Protein 3CNE (pdb70)

Nearest PDB structures (foldseek):
  3cne-assembly2_C  TM=1.004E+00  e=1.922E-35  Bacteroides thetaiotaomicron VPI-5482
  4k2h-assembly1_A  TM=8.472E-01  e=2.259E-12  Salmonella enterica subsp. enterica serovar Typhimurium str. LT2
  4y1e-assembly1_B  TM=8.461E-01  e=2.118E-12  Staphylococcus aureus subsp. aureus Mu50
  4y1r-assembly1_A  TM=8.317E-01  e=1.210E-11  Staphylococcus aureus subsp. aureus Mu50
  4xll-assembly1_B  TM=8.404E-01  e=4.399E-11  Toxoplasma gondii

Sequence (667 aa):
AKKVAVLAVNPVNGCGLFQYLEAFFENGISYKVFAVSDTKEIKTNSGVLIVDDVIANLKGHEDEFDALVFSCGDAVPVFQQYANQPYNVDLEVIKTFGEKGKIGHCAGAFDFTGITKGKKVAVHPLAKPAIQNGIATDEKSEIDGNFFTAQDENTIWTLPKVIEALKKKVAVLAVNPVNGCGLFQYLEAFFENGISYKVFAVSDTKEIKTNSGVLIVDDVIANLKGHEDEFDALVFSCGDAVPVFQQYANQPYNVDLEVIKTFGEKGKIGHCAGAFDFTGITKGKKVAVHPLAKPAIQNGIATDEKSEIDGNFFTAQDENTIWTLPKVIEALKAKKVAVLAVNPVNGCGLFQYLEAFFENGISYKVFAVSDTKEIKTNSGVLIVDDVIANLKGHEDEFDALVFSCGDAVPVFQQYANQPYNVDLEVIKTFGEKGKIGHCAGAFDFTGITKGKKVAVHPLAKPAIQNGIATDEKSEIDGNFFTAQDENTIWTLPKVIEALKAKKVAVLAVNPVNGCGLFQYLEAFFENGISYKVFAVSDTKEIKTNSGVLIVDDVIANLKGHEDEFDALVFSCGDAVPVFQQYANQPYNVDLEVIKTFGEKGKIGHCAGAFDFTGITKGKKVAVHPLAKPAIQNGIATDEKSEIDGNFFTAQDENTIWTLPKVIEALK

CATH classification: 3.40.50.880

B-factor: mean 28.82, std 8.1, range [14.11, 71.42]

Foldseek 3Di:
DAEEEEEAEAQFAVLQVVVVVVLCVVLVFHYFYAYLAPAQWGAHLVGTDRGHYHLVVCVPVLVVHQYYEYGHGPVPVCLVVPPPGVSSVSCCSLLVCLVVQGYYEAQPPSQVSLSQAAAEFAYAPVNVVVRDRHHYDPDQWGDTRNYTYGHHSVSCVCSPVVSVVRD/DEEEEEAEAAFAVLQVVVQVVLCVVLVQHYFYAYLAPAQWHAHLVGTDRGHYHLVVCVVVLVVHQAYEYGHHPVPVCLVVCPPGVSSVSCCSLLVCLVVQGEYEALPPSQVSLSAAQHEFAYAPVNQVVRDRYDYDPDQWDDGRRYTYGHHSVSCVCSPVVSVVSD/DAEEEEEAEAAFAVLQVCVQVVLCVVLVFHYFYAYLDPAQWGAHQVGTDGGHYHLVVCVPVLVVHQYYEYGHHPCVVCCVVVCVPVSNVSCCSLLVCLVVQGEYEAQPLSQVSLSQADHEFEYAPVCQVVRDRHHYDPDQWDDGRRYTYGHHSVSCVCVVVVSVVRD/DAEEEEEAEAAFAVLQVCVVVVLCVVLVHHYFYAYLDPAQWGAHQVGTDGGHYHLVVCPPVLVVHQYYEYGHGPVVVCCVVPCVPVSNVSCCSLLVCLVVQGEYEAAPPSQVSLSQADHEFEYAPVCQVVRDGHHYDPDQWGDGRRYTYGHHSVSCVCVPVVSVVRD

InterPro domains:
  IPR002818 DJ-1/PfpI [PF01965] (3-172)
  IPR029062 Class I glutamine amidotransferase-like [G3DSA:3.40.50.880] (1-175)
  IPR029062 Class I glutamine amidotransferase-like [SSF52317] (1-174)
  IPR050325 Protein/nucleic acid deglycase [PTHR48094] (3-174)

Structure (mmCIF, N/CA/C/O backbone):
data_3CNE
#
_entry.id   3CNE
#
_cell.length_a   73.607
_cell.length_b   68.021
_cell.length_c   75.389
_cell.angle_alpha   90.00
_cell.angle_beta   109.81
_cell.angle_gamma   90.00
#
_symmetry.space_group_name_H-M   'P 1 21 1'
#
loop_
_entity.id
_entity.type
_entity.pdbx_description
1 polymer 'Putative protease I'
2 non-polymer 'ZINC ION'
3 non-polymer 'CALCIUM ION'
4 non-polymer 'FLAVIN MONONUCLEOTIDE'
5 water water
#
loop_
_atom_site.group_PDB
_atom_site.id
_atom_site.type_symbol
_atom_site.label_atom_id
_atom_site.label_alt_id
_atom_site.label_comp_id
_atom_site.label_asym_id
_atom_site.label_entity_id
_atom_site.label_seq_id
_atom_site.pdbx_PDB_ins_code
_atom_site.Cartn_x
_atom_site.Cartn_y
_atom_site.Cartn_z
_atom_site.occupancy
_atom_site.B_iso_or_equiv
_atom_site.auth_seq_id
_atom_site.auth_comp_id
_atom_site.auth_asym_id
_atom_site.auth_atom_id
_atom_site.pdbx_PDB_model_num
ATOM 1 N N . ALA A 1 2 ? 15.219 47.873 -0.055 1.00 40.52 2 ALA A N 1
ATOM 2 C CA . ALA A 1 2 ? 14.187 48.326 0.917 1.00 40.03 2 ALA A CA 1
ATOM 3 C C . ALA A 1 2 ? 14.249 47.428 2.152 1.00 39.53 2 ALA A C 1
ATOM 4 O O . ALA A 1 2 ? 15.108 47.619 3.024 1.00 39.61 2 ALA A O 1
ATOM 6 N N . LYS A 1 3 ? 13.350 46.442 2.199 1.00 38.23 3 LYS A N 1
ATOM 7 C CA . LYS A 1 3 ? 13.216 45.542 3.344 1.00 37.05 3 LYS A CA 1
ATOM 8 C C . LYS A 1 3 ? 14.350 44.515 3.384 1.00 35.54 3 LYS A C 1
ATOM 9 O O . LYS A 1 3 ? 14.867 44.096 2.348 1.00 35.60 3 LYS A O 1
ATOM 15 N N . LYS A 1 4 ? 14.757 44.137 4.586 1.00 33.50 4 LYS A N 1
ATOM 16 C CA . LYS A 1 4 ? 15.827 43.158 4.735 1.00 31.68 4 LYS A CA 1
ATOM 17 C C . LYS A 1 4 ? 15.360 42.000 5.630 1.00 29.43 4 LYS A C 1
ATOM 18 O O . LYS A 1 4 ? 14.711 42.233 6.633 1.00 28.45 4 LYS A O 1
ATOM 24 N N . VAL A 1 5 ? 15.682 40.768 5.232 1.00 27.30 5 VAL A N 1
ATOM 25 C CA . VAL A 1 5 ? 15.230 39.560 5.934 1.00 25.55 5 VAL A CA 1
ATOM 26 C C . VAL A 1 5 ? 16.431 38.872 6.554 1.00 25.08 5 VAL A C 1
ATOM 27 O O . VAL A 1 5 ? 17.433 38.625 5.873 1.00 24.99 5 VAL A O 1
ATOM 31 N N . ALA A 1 6 ? 16.351 38.567 7.842 1.00 24.33 6 ALA A N 1
ATOM 32 C CA . ALA A 1 6 ? 17.327 37.672 8.431 1.00 22.82 6 ALA A CA 1
ATOM 33 C C . ALA A 1 6 ? 16.750 36.273 8.371 1.00 22.93 6 ALA A C 1
ATOM 34 O O . ALA A 1 6 ? 15.689 35.989 8.943 1.00 21.87 6 ALA A O 1
ATOM 36 N N . VAL A 1 7 ? 17.450 35.395 7.649 1.00 22.30 7 VAL A N 1
ATOM 37 C CA . VAL A 1 7 ? 17.076 34.004 7.549 1.00 22.19 7 VAL A CA 1
ATOM 38 C C . VAL A 1 7 ? 17.909 33.156 8.523 1.00 22.60 7 VAL A C 1
ATOM 39 O O . VAL A 1 7 ? 19.141 33.181 8.485 1.00 22.98 7 VAL A O 1
ATOM 43 N N . LEU A 1 8 ? 17.225 32.379 9.365 1.00 21.88 8 LEU A N 1
ATOM 44 C CA . LEU A 1 8 ? 17.914 31.495 10.303 1.00 21.47 8 LEU A CA 1
ATOM 45 C C . LEU A 1 8 ? 17.837 30.069 9.824 1.00 21.86 8 LEU A C 1
ATOM 46 O O . LEU A 1 8 ? 16.731 29.527 9.656 1.00 22.21 8 LEU A O 1
ATOM 51 N N . ALA A 1 9 ? 19.011 29.479 9.592 1.00 20.39 9 ALA A N 1
ATOM 52 C CA . ALA A 1 9 ? 19.128 28.097 9.142 1.00 20.38 9 ALA A CA 1
ATOM 53 C C . ALA A 1 9 ? 19.698 27.222 10.259 1.00 19.38 9 ALA A C 1
ATOM 54 O O . ALA A 1 9 ? 20.806 27.474 10.750 1.00 20.01 9 ALA A O 1
ATOM 56 N N . VAL A 1 10 ? 18.916 26.247 10.723 1.00 17.72 10 VAL A N 1
ATOM 57 C CA . VAL A 1 10 ? 19.398 25.391 11.789 1.00 17.90 10 VAL A CA 1
ATOM 58 C C . VAL A 1 10 ? 20.307 24.317 11.163 1.00 18.40 10 VAL A C 1
ATOM 59 O O . VAL A 1 10 ? 20.474 24.288 9.963 1.00 17.64 10 VAL A O 1
ATOM 63 N N . ASN A 1 11 ? 20.898 23.465 11.977 1.00 18.23 11 ASN A N 1
ATOM 64 C CA . ASN A 1 11 ? 21.846 22.490 11.446 1.00 19.28 11 ASN A CA 1
ATOM 65 C C . ASN A 1 11 ? 21.579 21.118 12.040 1.00 19.53 11 ASN A C 1
ATOM 66 O O . ASN A 1 11 ? 21.920 20.876 13.208 1.00 19.01 11 ASN A O 1
ATOM 71 N N . PRO A 1 12 ? 20.987 20.191 11.257 1.00 19.49 12 PRO A N 1
ATOM 72 C CA . PRO A 1 12 ? 20.646 20.258 9.833 1.00 19.14 12 PRO A CA 1
ATOM 73 C C . PRO A 1 12 ? 19.353 21.031 9.557 1.00 18.61 12 PRO A C 1
ATOM 74 O O . PRO A 1 12 ? 18.479 21.023 10.382 1.00 19.43 12 PRO A O 1
ATOM 78 N N . VAL A 1 13 ? 19.278 21.691 8.398 1.00 17.07 13 VAL A N 1
ATOM 79 C CA . VAL A 1 13 ? 18.110 22.448 7.971 1.00 16.66 13 VAL A CA 1
ATOM 80 C C . VAL A 1 13 ? 17.419 21.619 6.905 1.00 17.76 13 VAL A C 1
ATOM 81 O O . VAL A 1 13 ? 18.058 20.842 6.163 1.00 17.07 13 VAL A O 1
ATOM 85 N N . ASN A 1 14 ? 16.112 21.756 6.833 1.00 16.98 14 ASN A N 1
ATOM 86 C CA . ASN A 1 14 ? 15.404 21.202 5.694 1.00 18.93 14 ASN A CA 1
ATOM 87 C C . ASN A 1 14 ? 15.632 22.141 4.512 1.00 18.30 14 ASN A C 1
ATOM 88 O O . ASN A 1 14 ? 15.139 23.261 4.497 1.00 16.62 14 ASN A O 1
ATOM 93 N N . GLY A 1 15 ? 16.334 21.628 3.508 1.00 18.49 15 GLY A N 1
ATOM 94 C CA . GLY A 1 15 ? 16.763 22.413 2.362 1.00 18.98 15 GLY A CA 1
ATOM 95 C C . GLY A 1 15 ? 15.616 22.740 1.428 1.00 19.58 15 GLY A C 1
ATOM 96 O O . GLY A 1 15 ? 15.680 23.731 0.725 1.00 19.86 15 GLY A O 1
ATOM 97 N N . CYS A 1 16 ? 14.604 21.877 1.382 1.00 20.38 16 CYS A N 1
ATOM 98 C CA . CYS A 1 16 ? 13.450 22.142 0.584 1.00 21.73 16 CYS A CA 1
ATOM 99 C C . CYS A 1 16 ? 12.757 23.411 1.128 1.00 21.46 16 CYS A C 1
ATOM 100 O O . CYS A 1 16 ? 12.487 24.328 0.359 1.00 21.87 16 CYS A O 1
ATOM 103 N N . GLY A 1 17 ? 12.568 23.500 2.444 1.00 20.39 17 GLY A N 1
ATOM 104 C CA . GLY A 1 17 ? 11.985 24.729 3.054 1.00 20.42 17 GLY A CA 1
ATOM 105 C C . GLY A 1 17 ? 12.861 25.961 2.800 1.00 20.92 17 GLY A C 1
ATOM 106 O O . GLY A 1 17 ? 12.382 26.993 2.314 1.00 20.06 17 GLY A O 1
ATOM 107 N N . LEU A 1 18 ? 14.155 25.835 3.108 1.00 20.08 18 LEU A N 1
ATOM 108 C CA . LEU A 1 18 ? 15.080 26.946 3.013 1.00 20.18 18 LEU A CA 1
ATOM 109 C C . LEU A 1 18 ? 15.013 27.597 1.623 1.00 20.39 18 LEU A C 1
ATOM 110 O O . LEU A 1 18 ? 14.760 28.786 1.513 1.00 20.62 18 LEU A O 1
ATOM 115 N N . PHE A 1 19 ? 15.238 26.796 0.583 1.00 20.75 19 PHE A N 1
ATOM 116 C CA . PHE A 1 19 ? 15.330 27.314 -0.763 1.00 20.99 19 PHE A CA 1
ATOM 117 C C . PHE A 1 19 ? 14.025 27.822 -1.376 1.00 21.07 19 PHE A C 1
ATOM 118 O O . PHE A 1 19 ? 14.053 28.689 -2.239 1.00 20.32 19 PHE A O 1
ATOM 126 N N . GLN A 1 20 ? 12.899 27.287 -0.929 1.00 20.75 20 GLN A N 1
ATOM 127 C CA . GLN A 1 20 ? 11.613 27.920 -1.259 1.00 22.37 20 GLN A CA 1
ATOM 128 C C . GLN A 1 20 ? 11.608 29.390 -0.855 1.00 21.87 20 GLN A C 1
ATOM 129 O O . GLN A 1 20 ? 11.216 30.238 -1.640 1.00 22.51 20 GLN A O 1
ATOM 135 N N . TYR A 1 21 ? 12.074 29.698 0.355 1.00 21.36 21 TYR A N 1
ATOM 136 C CA . TYR A 1 21 ? 12.229 31.089 0.758 1.00 21.96 21 TYR A CA 1
ATOM 137 C C . TYR A 1 21 ? 13.268 31.809 -0.113 1.00 21.82 21 TYR A C 1
ATOM 138 O O . TYR A 1 21 ? 12.987 32.884 -0.636 1.00 21.09 21 TYR A O 1
ATOM 147 N N . LEU A 1 22 ? 14.455 31.215 -0.265 1.00 21.77 22 LEU A N 1
ATOM 148 C CA . LEU A 1 22 ? 15.565 31.953 -0.862 1.00 21.82 22 LEU A CA 1
ATOM 149 C C . LEU A 1 22 ? 15.334 32.208 -2.332 1.00 23.28 22 LEU A C 1
ATOM 150 O O . LEU A 1 22 ? 15.670 33.282 -2.825 1.00 24.21 22 LEU A O 1
ATOM 155 N N . GLU A 1 23 ? 14.772 31.227 -3.037 1.00 24.38 23 GLU A N 1
ATOM 156 C CA . GLU A 1 23 ? 14.431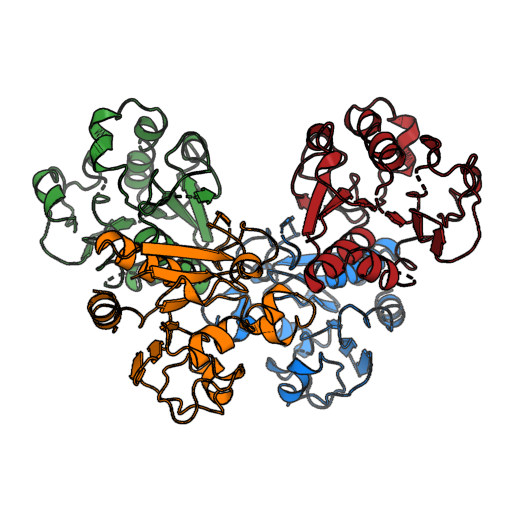 31.430 -4.433 1.00 25.90 23 GLU A CA 1
ATOM 157 C C . GLU A 1 23 ? 13.412 32.539 -4.578 1.00 25.48 23 GLU A C 1
ATOM 158 O O . GLU A 1 23 ? 13.569 33.449 -5.425 1.00 26.07 23 GLU A O 1
ATOM 164 N N . ALA A 1 24 ? 12.363 32.471 -3.773 1.00 24.83 24 ALA A N 1
ATOM 165 C CA . ALA A 1 24 ? 11.325 33.522 -3.832 1.00 25.27 24 ALA A CA 1
ATOM 166 C C . ALA A 1 24 ? 11.904 34.930 -3.581 1.00 25.07 24 ALA A C 1
ATOM 167 O O . ALA A 1 24 ? 11.609 35.854 -4.341 1.00 25.10 24 ALA A O 1
ATOM 169 N N . PHE A 1 25 ? 12.733 35.081 -2.544 1.00 24.55 25 PHE A N 1
ATOM 170 C CA . PHE A 1 25 ? 13.337 36.380 -2.238 1.00 25.18 25 PHE A CA 1
ATOM 171 C C . PHE A 1 25 ? 14.203 36.837 -3.394 1.00 24.72 25 PHE A C 1
ATOM 172 O O . PHE A 1 25 ? 14.075 37.968 -3.839 1.00 25.07 25 PHE A O 1
ATOM 180 N N . PHE A 1 26 ? 15.063 35.941 -3.886 1.00 25.16 26 PHE A N 1
ATOM 181 C CA . PHE A 1 26 ? 16.017 36.274 -4.936 1.00 24.79 26 PHE A CA 1
ATOM 182 C C . PHE A 1 26 ? 15.319 36.694 -6.224 1.00 25.71 26 PHE A C 1
ATOM 183 O O . PHE A 1 26 ? 15.701 37.683 -6.860 1.00 25.52 26 PHE A O 1
ATOM 191 N N . GLU A 1 27 ? 14.288 35.944 -6.596 1.00 26.07 27 GLU A N 1
ATOM 192 C CA . GLU A 1 27 ? 13.550 36.222 -7.822 1.00 28.14 27 GLU A CA 1
ATOM 193 C C . GLU A 1 27 ? 12.672 37.454 -7.687 1.00 26.95 27 GLU A C 1
ATOM 194 O O . GLU A 1 27 ? 12.322 38.060 -8.694 1.00 27.05 27 GLU A O 1
ATOM 200 N N . ASN A 1 28 ? 12.357 37.861 -6.454 1.00 26.00 28 ASN A N 1
ATOM 201 C CA . ASN A 1 28 ? 11.622 39.124 -6.268 1.00 25.68 28 ASN A CA 1
ATOM 202 C C . ASN A 1 28 ? 12.452 40.311 -5.804 1.00 24.74 28 ASN A C 1
ATOM 203 O O . ASN A 1 28 ? 11.904 41.360 -5.462 1.00 24.62 28 ASN A O 1
ATOM 208 N N . GLY A 1 29 ? 13.767 40.134 -5.799 1.00 22.96 29 GLY A N 1
ATOM 209 C CA . GLY A 1 29 ? 14.707 41.186 -5.399 1.00 23.18 29 GLY A CA 1
ATOM 210 C C . GLY A 1 29 ? 14.634 41.631 -3.947 1.00 23.40 29 GLY A C 1
ATOM 211 O O . GLY A 1 29 ? 14.955 42.769 -3.631 1.00 23.83 29 GLY A O 1
ATOM 212 N N . ILE A 1 30 ? 14.231 40.738 -3.048 1.00 23.82 30 ILE A N 1
ATOM 213 C CA . ILE A 1 30 ? 14.134 41.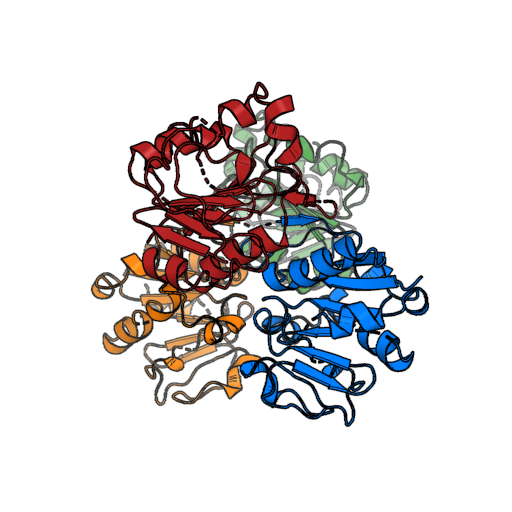069 -1.627 1.00 23.64 30 ILE A CA 1
ATOM 214 C C . ILE A 1 30 ? 15.472 40.716 -0.998 1.00 24.12 30 ILE A C 1
ATOM 215 O O . ILE A 1 30 ? 16.010 39.618 -1.209 1.00 24.02 30 ILE A O 1
ATOM 220 N N . SER A 1 31 ? 16.020 41.650 -0.232 1.00 24.44 31 SER A N 1
ATOM 221 C CA . SER A 1 31 ? 17.318 41.469 0.374 1.00 24.76 31 SER A CA 1
ATOM 222 C C . SER A 1 31 ? 17.260 40.519 1.577 1.00 24.07 31 SER A C 1
ATOM 223 O O . SER A 1 31 ? 16.373 40.639 2.416 1.00 24.44 31 SER A O 1
ATOM 226 N N . TYR A 1 32 ? 18.236 39.623 1.687 1.00 24.04 32 TYR A N 1
ATOM 227 C CA . TYR A 1 32 ? 18.295 38.696 2.811 1.00 23.48 32 TYR A CA 1
ATOM 228 C C . TYR A 1 32 ? 19.719 38.311 3.139 1.00 23.77 32 TYR A C 1
ATOM 229 O O . TYR A 1 32 ? 20.586 38.420 2.299 1.00 24.55 32 TYR A O 1
ATOM 238 N N . LYS A 1 33 ? 19.937 37.843 4.368 1.00 23.70 33 LYS A N 1
ATOM 239 C CA . LYS A 1 33 ? 21.226 37.328 4.824 1.00 23.92 33 LYS A CA 1
ATOM 240 C C . LYS A 1 33 ? 20.921 36.087 5.632 1.00 23.16 33 LYS A C 1
ATOM 241 O O . LYS A 1 33 ? 19.986 36.094 6.421 1.00 22.72 33 LYS A O 1
ATOM 247 N N . VAL A 1 34 ? 21.686 35.017 5.406 1.00 23.17 34 VAL A N 1
ATOM 248 C CA . VAL A 1 34 ? 21.402 33.719 5.998 1.00 23.38 34 VAL A CA 1
ATOM 249 C C . VAL A 1 34 ? 22.398 33.454 7.136 1.00 23.40 34 VAL A C 1
ATOM 250 O O . VAL A 1 34 ? 23.621 33.464 6.911 1.00 23.33 34 VAL A O 1
ATOM 254 N N . PHE A 1 35 ? 21.849 33.179 8.323 1.00 22.64 35 PHE A N 1
ATOM 255 C CA . PHE A 1 35 ? 22.607 32.960 9.561 1.00 22.13 35 PHE A CA 1
ATOM 256 C C . PHE A 1 35 ? 22.466 31.536 10.008 1.00 21.60 35 PHE A C 1
ATOM 257 O O . PHE A 1 35 ? 21.343 31.039 10.196 1.00 21.64 35 PHE A O 1
ATOM 265 N N . ALA A 1 36 ? 23.603 30.871 10.201 1.00 20.74 36 ALA A N 1
ATOM 266 C CA . ALA A 1 36 ? 23.598 29.527 10.759 1.00 21.00 36 ALA A CA 1
ATOM 267 C C . ALA A 1 36 ? 23.280 29.537 12.243 1.00 20.97 36 ALA A C 1
ATOM 268 O O . ALA A 1 36 ? 23.902 30.259 13.006 1.00 21.22 36 ALA A O 1
ATOM 270 N N . VAL A 1 37 ? 22.313 28.723 12.657 1.00 20.99 37 VAL A N 1
ATOM 271 C CA . VAL A 1 37 ? 22.106 28.480 14.068 1.00 20.40 37 VAL A CA 1
ATOM 272 C C . VAL A 1 37 ? 23.077 27.362 14.450 1.00 21.39 37 VAL A C 1
ATOM 273 O O . VAL A 1 37 ? 22.687 26.201 14.656 1.00 20.69 37 VAL A O 1
ATOM 277 N N . SER A 1 38 ? 24.340 27.753 14.557 1.00 20.78 38 SER A N 1
ATOM 278 C CA . SER A 1 38 ? 25.413 26.801 14.699 1.00 23.20 38 SER A CA 1
ATOM 279 C C . SER A 1 38 ? 26.648 27.568 15.154 1.00 23.24 38 SER A C 1
ATOM 280 O O . SER A 1 38 ? 26.605 28.795 15.296 1.00 22.59 38 SER A O 1
ATOM 283 N N . ASP A 1 39 ? 27.739 26.842 15.382 1.00 23.68 39 ASP A N 1
ATOM 284 C CA . ASP A 1 39 ? 28.989 27.459 15.817 1.00 24.45 39 ASP A CA 1
ATOM 285 C C . ASP A 1 39 ? 29.830 27.976 14.646 1.00 24.86 39 ASP A C 1
ATOM 286 O O . ASP A 1 39 ? 30.766 28.772 14.849 1.00 25.57 39 ASP A O 1
ATOM 291 N N . THR A 1 40 ? 29.532 27.495 13.430 1.00 25.10 40 THR A N 1
ATOM 292 C CA . THR A 1 40 ? 30.168 27.967 12.197 1.00 25.19 40 THR A CA 1
ATOM 293 C C . THR A 1 40 ? 29.135 28.144 11.076 1.00 24.85 40 THR A C 1
ATOM 294 O O . THR A 1 40 ? 28.033 27.614 11.142 1.00 24.05 40 THR A O 1
ATOM 298 N N . LYS A 1 41 ? 29.531 28.865 10.034 1.00 24.70 41 LYS A N 1
ATOM 299 C CA . LYS A 1 41 ? 28.688 29.116 8.852 1.00 25.73 41 LYS A CA 1
ATOM 300 C C . LYS A 1 41 ? 28.327 27.860 8.060 1.00 25.77 41 LYS A C 1
ATOM 301 O O . LYS A 1 41 ? 27.464 27.902 7.156 1.00 25.39 41 LYS A O 1
ATOM 307 N N . GLU A 1 42 ? 29.046 26.772 8.326 1.00 26.07 42 GLU A N 1
ATOM 308 C CA . GLU A 1 42 ? 28.904 25.549 7.553 1.00 26.12 42 GLU A CA 1
ATOM 309 C C . GLU A 1 42 ? 27.866 24.652 8.228 1.00 25.45 42 GLU A C 1
ATOM 310 O O . GLU A 1 42 ? 28.021 24.297 9.407 1.00 26.23 42 GLU A O 1
ATOM 316 N N . ILE A 1 43 ? 26.788 24.327 7.513 1.00 23.46 43 ILE A N 1
ATOM 317 C CA . ILE A 1 43 ? 25.685 23.530 8.094 1.00 22.44 43 ILE A CA 1
ATOM 318 C C . ILE A 1 43 ? 25.351 22.381 7.156 1.00 22.09 43 ILE A C 1
ATOM 319 O O . ILE A 1 43 ? 25.829 22.359 6.058 1.00 23.22 43 ILE A O 1
ATOM 324 N N . LYS A 1 44 ? 24.539 21.429 7.596 1.00 22.21 44 LYS A N 1
ATOM 325 C CA . LYS A 1 44 ? 24.105 20.348 6.725 1.00 22.79 44 LYS A CA 1
ATOM 326 C C . LYS A 1 44 ? 22.650 20.514 6.444 1.00 21.49 44 LYS A C 1
ATOM 327 O O . LYS A 1 44 ? 21.974 21.227 7.182 1.00 20.37 44 LYS A O 1
ATOM 333 N N . THR A 1 45 ? 22.161 19.871 5.380 1.00 20.32 45 THR A N 1
ATOM 334 C CA . THR A 1 45 ? 20.727 19.766 5.173 1.00 18.98 45 THR A CA 1
ATOM 335 C C . THR A 1 45 ? 20.321 18.436 5.754 1.00 19.73 45 THR A C 1
ATOM 336 O O . THR A 1 45 ? 21.178 17.561 5.944 1.00 20.70 45 THR A O 1
ATOM 340 N N . ASN A 1 46 ? 19.040 18.244 5.986 1.00 19.45 46 ASN A N 1
ATOM 341 C CA . ASN A 1 46 ? 18.525 16.936 6.448 1.00 20.29 46 ASN A CA 1
ATOM 342 C C . ASN A 1 46 ? 18.999 15.868 5.459 1.00 21.11 46 ASN A C 1
ATOM 343 O O . ASN A 1 46 ? 19.371 14.767 5.849 1.00 22.07 46 ASN A O 1
ATOM 348 N N . SER A 1 47 ? 19.016 16.236 4.178 1.00 21.98 47 SER A N 1
ATOM 349 C CA . SER A 1 47 ? 19.395 15.321 3.069 1.00 22.18 47 SER A CA 1
ATOM 350 C C . SER A 1 47 ? 20.904 15.077 2.916 1.00 21.70 47 SER A C 1
ATOM 351 O O . SER A 1 47 ? 21.342 14.278 2.065 1.00 22.00 47 SER A O 1
ATOM 354 N N . GLY A 1 48 ? 21.689 15.785 3.724 1.00 21.38 48 GLY A N 1
ATOM 355 C CA . GLY A 1 48 ? 23.123 15.511 3.892 1.00 21.88 48 GLY A CA 1
ATOM 356 C C . GLY A 1 48 ? 24.027 16.335 3.001 1.00 22.50 48 GLY A C 1
ATOM 357 O O . GLY A 1 48 ? 25.225 16.025 2.869 1.00 22.58 48 GLY A O 1
ATOM 366 N N . VAL A 1 50 ? 26.041 19.924 2.168 1.00 23.07 50 VAL A N 1
ATOM 367 C CA . VAL A 1 50 ? 26.664 20.959 2.966 1.00 24.54 50 VAL A CA 1
ATOM 368 C C . VAL A 1 50 ? 26.374 22.322 2.355 1.00 25.25 50 VAL A C 1
ATOM 369 O O . VAL A 1 50 ? 26.570 22.521 1.150 1.00 26.30 50 VAL A O 1
ATOM 373 N N . LEU A 1 51 ? 25.878 23.248 3.188 1.00 25.62 51 LEU A N 1
ATOM 374 C CA . LEU A 1 51 ? 25.730 24.645 2.823 1.00 25.42 51 LEU A CA 1
ATOM 375 C C . LEU A 1 51 ? 26.701 25.496 3.629 1.00 24.98 51 LEU A C 1
ATOM 376 O O . LEU A 1 51 ? 26.905 25.271 4.815 1.00 24.47 51 LEU A O 1
ATOM 381 N N . ILE A 1 52 ? 27.307 26.472 2.969 1.00 25.36 52 ILE A N 1
ATOM 382 C CA . ILE A 1 52 ? 28.054 27.515 3.682 1.00 25.61 52 ILE A CA 1
ATOM 383 C C . ILE A 1 52 ? 27.209 28.781 3.560 1.00 24.68 52 ILE A C 1
ATOM 384 O O . ILE A 1 52 ? 27.010 29.311 2.469 1.00 25.86 52 ILE A O 1
ATOM 389 N N . VAL A 1 53 ? 26.676 29.234 4.682 1.00 23.67 53 VAL A N 1
ATOM 390 C CA . VAL A 1 53 ? 25.750 30.373 4.684 1.00 22.82 53 VAL A CA 1
ATOM 391 C C . VAL A 1 53 ? 26.558 31.663 4.949 1.00 23.41 53 VAL A C 1
ATOM 392 O O . VAL A 1 53 ? 27.784 31.625 4.855 1.00 22.52 53 VAL A O 1
ATOM 396 N N . ASP A 1 54 ? 25.885 32.786 5.237 1.00 22.53 54 ASP A N 1
ATOM 397 C CA . ASP A 1 54 ? 26.555 34.082 5.278 1.00 23.69 54 ASP A CA 1
ATOM 398 C C . ASP A 1 54 ? 27.270 34.351 6.598 1.00 23.32 54 ASP A C 1
ATOM 399 O O . ASP A 1 54 ? 28.273 35.068 6.629 1.00 22.79 54 ASP A O 1
ATOM 404 N N . ASP A 1 55 ? 26.731 33.829 7.693 1.00 23.66 55 ASP A N 1
ATOM 405 C CA . ASP A 1 55 ? 27.228 34.206 9.019 1.00 23.71 55 ASP A CA 1
ATOM 406 C C . ASP A 1 55 ? 26.628 33.244 10.038 1.00 24.01 55 ASP A C 1
ATOM 407 O O . ASP A 1 55 ? 25.821 32.365 9.691 1.00 22.94 55 ASP A O 1
ATOM 412 N N . VAL A 1 56 ? 27.026 33.430 11.294 1.00 23.80 56 VAL A N 1
ATOM 413 C CA . VAL A 1 56 ? 26.499 32.651 12.393 1.00 24.11 56 VAL A CA 1
ATOM 414 C C . VAL A 1 56 ? 25.553 33.535 13.206 1.00 23.97 56 VAL A C 1
ATOM 415 O O . VAL A 1 56 ? 25.670 34.749 13.177 1.00 24.26 56 VAL A O 1
ATOM 419 N N . ILE A 1 57 ? 24.632 32.900 13.932 1.00 24.05 57 ILE A N 1
ATOM 420 C CA . ILE A 1 57 ? 23.579 33.597 14.656 1.00 24.09 57 ILE A CA 1
ATOM 421 C C . ILE A 1 57 ? 24.123 34.488 15.778 1.00 25.05 57 ILE A C 1
ATOM 422 O O . ILE A 1 57 ? 23.473 35.478 16.149 1.00 24.45 57 ILE A O 1
ATOM 427 N N . ALA A 1 58 ? 25.286 34.128 16.327 1.00 26.23 58 ALA A N 1
ATOM 428 C CA . ALA A 1 58 ? 25.932 34.962 17.376 1.00 27.36 58 ALA A CA 1
ATOM 429 C C . ALA A 1 58 ? 26.137 36.394 16.880 1.00 28.45 58 ALA A C 1
ATOM 430 O O . ALA A 1 58 ? 25.978 37.352 17.646 1.00 28.93 58 ALA A O 1
ATOM 432 N N . ASN A 1 59 ? 26.460 36.540 15.593 1.00 28.83 59 ASN A N 1
ATOM 433 C CA . ASN A 1 59 ? 26.721 37.865 15.010 1.00 29.51 59 ASN A CA 1
ATOM 434 C C . ASN A 1 59 ? 25.477 38.678 14.643 1.00 29.39 59 ASN A C 1
ATOM 435 O O . ASN A 1 59 ? 25.573 39.841 14.228 1.00 30.66 59 ASN A O 1
ATOM 440 N N . LEU A 1 60 ? 24.309 38.065 14.821 1.00 29.25 60 LEU A N 1
ATOM 441 C CA . LEU A 1 60 ? 23.028 38.731 14.632 1.00 28.55 60 LEU A CA 1
ATOM 442 C C . LEU A 1 60 ? 22.572 39.424 15.930 1.00 29.37 60 LEU A C 1
ATOM 443 O O . LEU A 1 60 ? 21.800 40.384 15.894 1.00 27.68 60 LEU A O 1
ATOM 448 N N . LYS A 1 61 ? 23.036 38.920 17.074 1.00 30.37 61 LYS A N 1
ATOM 449 C CA . LYS A 1 61 ? 22.749 39.560 18.364 1.00 32.05 61 LYS A CA 1
ATOM 450 C C . LYS A 1 61 ? 23.182 41.026 18.381 1.00 32.86 61 LYS A C 1
ATOM 451 O O . LYS A 1 61 ? 24.320 41.355 18.069 1.00 33.19 61 LYS A O 1
ATOM 457 N N . GLY A 1 62 ? 22.253 41.903 18.735 1.00 33.91 62 GLY A N 1
ATOM 458 C CA . GLY A 1 62 ? 22.546 43.318 18.802 1.00 34.92 62 GLY A CA 1
ATOM 459 C C . GLY A 1 62 ? 22.285 44.009 17.486 1.00 35.60 62 GLY A C 1
ATOM 460 O O . GLY A 1 62 ? 22.275 45.236 17.430 1.00 35.78 62 GLY A O 1
ATOM 461 N N . HIS A 1 63 ? 22.071 43.234 16.418 1.00 35.76 63 HIS A N 1
ATOM 462 C CA . HIS A 1 63 ? 21.801 43.822 15.097 1.00 35.74 63 HIS A CA 1
ATOM 463 C C . HIS A 1 63 ? 20.393 43.523 14.569 1.00 35.61 63 HIS A C 1
ATOM 464 O O . HIS A 1 63 ? 20.134 43.667 13.373 1.00 34.69 63 HIS A O 1
ATOM 471 N N . GLU A 1 64 ? 19.487 43.107 15.451 1.00 35.52 64 GLU A N 1
ATOM 472 C CA . GLU A 1 64 ? 18.143 42.724 15.025 1.00 36.52 64 GLU A CA 1
ATOM 473 C C . GLU A 1 64 ? 17.364 43.887 14.378 1.00 36.97 64 GLU A C 1
ATOM 474 O O . GLU A 1 64 ? 16.513 43.671 13.510 1.00 36.11 64 GLU A O 1
ATOM 480 N N . ASP A 1 65 ? 17.651 45.115 14.814 1.00 37.74 65 ASP A N 1
ATOM 481 C CA . ASP A 1 65 ? 16.937 46.294 14.306 1.00 39.02 65 ASP A CA 1
ATOM 482 C C . ASP A 1 65 ? 17.458 46.692 12.914 1.00 38.77 65 ASP A C 1
ATOM 483 O O . ASP A 1 65 ? 16.987 47.644 12.309 1.00 39.63 65 ASP A O 1
ATOM 488 N N . GLU A 1 66 ? 18.412 45.923 12.399 1.00 38.22 66 GLU A N 1
ATOM 489 C CA . GLU A 1 66 ? 18.959 46.116 11.063 1.00 37.59 66 GLU A CA 1
ATOM 490 C C . GLU A 1 66 ? 18.111 45.383 10.026 1.00 35.69 66 GLU A C 1
ATOM 491 O O . GLU A 1 66 ? 18.335 45.504 8.824 1.00 35.93 66 GLU A O 1
ATOM 497 N N . PHE A 1 67 ? 17.149 44.602 10.501 1.00 33.64 67 PHE A N 1
ATOM 498 C CA . PHE A 1 67 ? 16.346 43.762 9.627 1.00 30.94 67 PHE A CA 1
ATOM 499 C C . PHE A 1 67 ? 14.871 44.077 9.833 1.00 29.94 67 PHE A C 1
ATOM 500 O O . PHE A 1 67 ? 14.498 44.660 10.849 1.00 29.59 67 PHE A O 1
ATOM 508 N N . ASP A 1 68 ? 14.046 43.733 8.847 1.00 28.50 68 ASP A N 1
ATOM 509 C CA . ASP A 1 68 ? 12.605 43.993 8.915 1.00 27.18 68 ASP A CA 1
ATOM 510 C C . ASP A 1 68 ? 11.809 42.721 9.235 1.00 25.64 68 ASP A C 1
ATOM 511 O O . ASP A 1 68 ? 10.642 42.772 9.604 1.00 23.31 68 ASP A O 1
ATOM 516 N N . ALA A 1 69 ? 12.464 41.574 9.037 1.00 24.41 69 ALA A N 1
ATOM 517 C CA . ALA A 1 69 ? 11.797 40.279 9.041 1.00 23.66 69 ALA A CA 1
ATOM 518 C C . ALA A 1 69 ? 12.782 39.217 9.480 1.00 23.09 69 ALA A C 1
ATOM 519 O O . ALA A 1 69 ? 13.976 39.347 9.244 1.00 22.39 69 ALA A O 1
ATOM 521 N N . LEU A 1 70 ? 12.250 38.185 10.131 1.00 23.19 70 LEU A N 1
ATOM 522 C CA . LEU A 1 70 ? 12.989 36.980 10.457 1.00 23.21 70 LEU A CA 1
ATOM 523 C C . LEU A 1 70 ? 12.276 35.803 9.810 1.00 22.92 70 LEU A C 1
ATOM 524 O O . LEU A 1 70 ? 11.046 35.681 9.912 1.00 21.95 70 LEU A O 1
ATOM 529 N N . VAL A 1 71 ? 13.050 34.952 9.132 1.00 22.24 71 VAL A N 1
ATOM 530 C CA . VAL A 1 71 ? 12.575 33.640 8.685 1.00 22.20 71 VAL A CA 1
ATOM 531 C C . VAL A 1 71 ? 13.222 32.552 9.550 1.00 22.10 71 VAL A C 1
ATOM 532 O O . VAL A 1 71 ? 14.439 32.539 9.728 1.00 22.75 71 VAL A O 1
ATOM 536 N N . PHE A 1 72 ? 12.405 31.671 10.120 1.00 22.00 72 PHE A N 1
ATOM 537 C CA . PHE A 1 72 ? 12.949 30.506 10.814 1.00 22.35 72 PHE A CA 1
ATOM 538 C C . PHE A 1 72 ? 12.775 29.291 9.916 1.00 22.27 72 PHE A C 1
ATOM 539 O O . PHE A 1 72 ? 11.651 28.818 9.683 1.00 21.30 72 PHE A O 1
ATOM 547 N N . SER A 1 73 ? 13.895 28.795 9.418 1.00 22.06 73 SER A N 1
ATOM 548 C CA . SER A 1 73 ? 13.871 27.694 8.467 1.00 23.20 73 SER A CA 1
ATOM 549 C C . SER A 1 73 ? 14.218 26.401 9.220 1.00 23.56 73 SER A C 1
ATOM 550 O O . SER A 1 73 ? 15.351 26.184 9.655 1.00 22.97 73 SER A O 1
ATOM 553 N N . CYS A 1 74 ? 13.204 25.562 9.381 1.00 23.68 74 CYS A N 1
ATOM 554 C CA . CYS A 1 74 ? 13.261 24.451 10.277 1.00 23.19 74 CYS A CA 1
ATOM 555 C C . CYS A 1 74 ? 14.063 23.266 9.668 1.00 22.35 74 CYS A C 1
ATOM 556 O O . CYS A 1 74 ? 14.352 23.231 8.479 1.00 22.15 74 CYS A O 1
ATOM 559 N N . GLY A 1 75 ? 14.372 22.298 10.503 1.00 21.40 75 GLY A N 1
ATOM 560 C CA . GLY A 1 75 ? 15.136 21.129 10.085 1.00 20.36 75 GLY A CA 1
ATOM 561 C C . GLY A 1 75 ? 15.171 20.130 11.222 1.00 20.15 75 GLY A C 1
ATOM 562 O O . GLY A 1 75 ? 14.557 20.345 12.261 1.00 19.59 75 GLY A O 1
ATOM 563 N N . ASP A 1 76 ? 15.933 19.047 11.035 1.00 20.51 76 ASP A N 1
ATOM 564 C CA . ASP A 1 76 ? 15.942 17.975 11.984 1.00 20.36 76 ASP A CA 1
ATOM 565 C C . ASP A 1 76 ? 16.713 18.328 13.243 1.00 19.93 76 ASP A C 1
ATOM 566 O O . ASP A 1 76 ? 16.687 17.576 14.206 1.00 20.24 76 ASP A O 1
ATOM 571 N N . ALA A 1 77 ? 17.384 19.477 13.242 1.00 21.07 77 ALA A N 1
ATOM 572 C CA . ALA A 1 77 ? 17.922 20.055 14.482 1.00 22.02 77 ALA A CA 1
ATOM 573 C C . ALA A 1 77 ? 16.860 20.429 15.495 1.00 22.76 77 ALA A C 1
ATOM 574 O O . ALA A 1 77 ? 17.105 20.382 16.718 1.00 24.37 77 ALA A O 1
ATOM 576 N N . VAL A 1 78 ? 15.689 20.837 15.032 1.00 21.96 78 VAL A N 1
ATOM 577 C CA . VAL A 1 78 ? 14.713 21.417 15.976 1.00 22.20 78 VAL A CA 1
ATOM 578 C C . VAL A 1 78 ? 14.182 20.409 17.020 1.00 22.94 78 VAL A C 1
ATOM 579 O O . VAL A 1 78 ? 14.085 20.741 18.198 1.00 24.49 78 VAL A O 1
ATOM 583 N N . PRO A 1 79 ? 13.823 19.191 16.601 1.00 23.61 79 PRO A N 1
ATOM 584 C CA . PRO A 1 79 ? 13.412 18.211 17.631 1.00 24.47 79 PRO A CA 1
ATOM 585 C C . PRO A 1 79 ? 14.503 17.786 18.646 1.00 25.05 79 PRO A C 1
ATOM 586 O O . PRO A 1 79 ? 14.192 17.097 19.627 1.00 26.39 79 PRO A O 1
ATOM 590 N N . VAL A 1 80 ? 15.755 18.211 18.457 1.00 25.56 80 VAL A N 1
ATOM 591 C CA . VAL A 1 80 ? 16.761 18.019 19.523 1.00 26.34 80 VAL A CA 1
ATOM 592 C C . VAL A 1 80 ? 17.120 19.309 20.237 1.00 27.12 80 VAL A C 1
ATOM 593 O O . VAL A 1 80 ? 17.934 19.300 21.150 1.00 27.18 80 VAL A O 1
ATOM 597 N N . PHE A 1 81 ? 16.504 20.415 19.814 1.00 27.72 81 PHE A N 1
ATOM 598 C CA . PHE A 1 81 ? 16.774 21.725 20.384 1.00 28.89 81 PHE A CA 1
ATOM 599 C C . PHE A 1 81 ? 16.716 21.689 21.917 1.00 30.14 81 PHE A C 1
ATOM 600 O O . PHE A 1 81 ? 17.587 22.255 22.585 1.00 29.87 81 PHE A O 1
ATOM 608 N N . GLN A 1 82 ? 15.700 20.998 22.450 1.00 31.60 82 GLN A N 1
ATOM 609 C CA . GLN A 1 82 ? 15.425 20.969 23.896 1.00 34.23 82 GLN A CA 1
ATOM 610 C C . GLN A 1 82 ? 16.495 20.258 24.704 1.00 33.55 82 GLN A C 1
ATOM 611 O O . GLN A 1 82 ? 16.816 20.715 25.803 1.00 33.98 82 GLN A O 1
ATOM 617 N N . GLN A 1 83 ? 17.049 19.165 24.154 1.00 32.89 83 GLN A N 1
ATOM 618 C CA . GLN A 1 83 ? 18.193 18.445 24.736 1.00 32.91 83 GLN A CA 1
ATOM 619 C C . GLN A 1 83 ? 19.460 19.273 24.837 1.00 32.16 83 GLN A C 1
ATOM 620 O O . GLN A 1 83 ? 20.351 18.948 25.634 1.00 31.89 83 GLN A O 1
ATOM 626 N N . TYR A 1 84 ? 19.589 20.267 23.967 1.00 31.20 84 TYR A N 1
ATOM 627 C CA . TYR A 1 84 ? 20.875 20.934 23.780 1.00 30.30 84 TYR A CA 1
ATOM 628 C C . TYR A 1 84 ? 20.959 22.344 24.316 1.00 30.61 84 TYR A C 1
ATOM 629 O O . TYR A 1 84 ? 21.215 23.288 23.571 1.00 29.68 84 TYR A O 1
ATOM 638 N N . ALA A 1 85 ? 20.790 22.476 25.633 1.00 31.53 85 ALA A N 1
ATOM 639 C CA . ALA A 1 85 ? 20.743 23.794 26.287 1.00 31.26 85 ALA A CA 1
ATOM 640 C C . ALA A 1 85 ? 22.137 24.391 26.404 1.00 31.29 85 ALA A C 1
ATOM 641 O O . ALA A 1 85 ? 22.293 25.595 26.599 1.00 30.59 85 ALA A O 1
ATOM 643 N N . ASN A 1 86 ? 23.159 23.542 26.272 1.00 31.12 86 ASN A N 1
ATOM 644 C CA . ASN A 1 86 ? 24.531 24.002 26.409 1.00 30.54 86 ASN A CA 1
ATOM 645 C C . ASN A 1 86 ? 25.203 24.370 25.090 1.00 29.45 86 ASN A C 1
ATOM 646 O O . ASN A 1 86 ? 26.406 24.643 25.043 1.00 29.06 86 ASN A O 1
ATOM 651 N N . GLN A 1 87 ? 24.411 24.416 24.019 1.00 28.16 87 GLN A N 1
ATOM 652 C CA . GLN A 1 87 ? 24.899 24.979 22.781 1.00 26.90 87 GLN A CA 1
ATOM 653 C C . GLN A 1 87 ? 24.563 26.463 22.775 1.00 26.02 87 GLN A C 1
ATOM 654 O O . GLN A 1 87 ? 23.392 26.832 22.765 1.00 25.45 87 GLN A O 1
ATOM 660 N N . PRO A 1 88 ? 25.591 27.332 22.805 1.00 26.18 88 PRO A N 1
ATOM 661 C CA . PRO A 1 88 ? 25.324 28.781 22.908 1.00 25.12 88 PRO A CA 1
ATOM 662 C C . PRO A 1 88 ? 24.443 29.319 21.793 1.00 23.90 88 PRO A C 1
ATOM 663 O O . PRO A 1 88 ? 23.677 30.269 22.009 1.00 22.84 88 PRO A O 1
ATOM 667 N N . TYR A 1 89 ? 24.495 28.697 20.626 1.00 22.10 89 TYR A N 1
ATOM 668 C CA . TYR A 1 89 ? 23.702 29.210 19.518 1.00 21.80 89 TYR A CA 1
ATOM 669 C C . TYR A 1 89 ? 22.219 28.974 19.694 1.00 21.77 89 TYR A C 1
ATOM 670 O O . TYR A 1 89 ? 21.409 29.690 19.084 1.00 21.76 89 TYR A O 1
ATOM 679 N N . ASN A 1 90 ? 21.863 27.983 20.511 1.00 21.05 90 ASN A N 1
ATOM 680 C CA . ASN A 1 90 ? 20.460 27.732 20.819 1.00 21.90 90 ASN A CA 1
ATOM 681 C C . ASN A 1 90 ? 19.918 28.736 21.815 1.00 22.93 90 ASN A C 1
ATOM 682 O O . ASN A 1 90 ? 18.747 29.084 21.776 1.00 23.36 90 ASN A O 1
ATOM 687 N N . VAL A 1 91 ? 20.798 29.199 22.697 1.00 23.83 91 VAL A N 1
ATOM 688 C CA . VAL A 1 91 ? 20.453 30.279 23.628 1.00 23.93 91 VAL A CA 1
ATOM 689 C C . VAL A 1 91 ? 20.327 31.576 22.828 1.00 24.75 91 VAL A C 1
ATOM 690 O O . VAL A 1 91 ? 19.355 32.330 22.989 1.00 24.30 91 VAL A O 1
ATOM 694 N N . ASP A 1 92 ? 21.294 31.824 21.947 1.00 25.54 92 ASP A N 1
ATOM 695 C CA . ASP A 1 92 ? 21.205 32.959 21.030 1.00 26.61 92 ASP A CA 1
ATOM 696 C C . ASP A 1 92 ? 19.930 32.941 20.196 1.00 26.44 92 ASP A C 1
ATOM 697 O O . ASP A 1 92 ? 19.306 33.968 20.029 1.00 27.59 92 ASP A O 1
ATOM 702 N N . LEU A 1 93 ? 19.545 31.780 19.674 1.00 27.17 93 LEU A N 1
ATOM 703 C CA . LEU A 1 93 ? 18.283 31.651 18.929 1.00 26.95 93 LEU A CA 1
ATOM 704 C C . LEU A 1 93 ? 17.065 32.255 19.662 1.00 26.86 93 LEU A C 1
ATOM 705 O O . LEU A 1 93 ? 16.299 33.011 19.080 1.00 24.60 93 LEU A O 1
ATOM 718 N N . GLU A 1 95 ? 17.078 34.331 22.220 1.00 28.81 95 GLU A N 1
ATOM 719 C CA . GLU A 1 95 ? 17.327 35.750 22.375 1.00 29.71 95 GLU A CA 1
ATOM 720 C C . GLU A 1 95 ? 16.919 36.521 21.114 1.00 28.39 95 GLU A C 1
ATOM 721 O O . GLU A 1 95 ? 16.172 37.507 21.172 1.00 27.03 95 GLU A O 1
ATOM 727 N N . VAL A 1 96 ? 17.415 36.055 19.981 1.00 26.64 96 VAL A N 1
ATOM 728 C CA . VAL A 1 96 ? 17.179 36.721 18.700 1.00 25.82 96 VAL A CA 1
ATOM 729 C C . VAL A 1 96 ? 15.712 36.700 18.305 1.00 24.81 96 VAL A C 1
ATOM 730 O O . VAL A 1 96 ? 15.197 37.677 17.777 1.00 25.80 96 VAL A O 1
ATOM 734 N N . ILE A 1 97 ? 15.031 35.594 18.569 1.00 24.68 97 ILE A N 1
ATOM 735 C CA . ILE A 1 97 ? 13.607 35.492 18.200 1.00 24.80 97 ILE A CA 1
ATOM 736 C C . ILE A 1 97 ? 12.773 36.421 19.086 1.00 25.32 97 ILE A C 1
ATOM 737 O O . ILE A 1 97 ? 11.853 37.104 18.605 1.00 25.00 97 ILE A O 1
ATOM 742 N N . LYS A 1 98 ? 13.096 36.428 20.378 1.00 25.95 98 LYS A N 1
ATOM 743 C CA . LYS A 1 98 ? 12.412 37.329 21.324 1.00 27.03 98 LYS A CA 1
ATOM 744 C C . LYS A 1 98 ? 12.577 38.777 20.894 1.00 26.33 98 LYS A C 1
ATOM 745 O O . LYS A 1 98 ? 11.603 39.512 20.836 1.00 27.46 98 LYS A O 1
ATOM 751 N N . THR A 1 99 ? 13.806 39.180 20.594 1.00 26.18 99 THR A N 1
ATOM 752 C CA . THR A 1 99 ? 14.096 40.551 20.222 1.00 26.76 99 THR A CA 1
ATOM 753 C C . THR A 1 99 ? 13.364 40.981 18.946 1.00 27.02 99 THR A C 1
ATOM 754 O O . THR A 1 99 ? 12.717 42.014 18.935 1.00 25.87 99 THR A O 1
ATOM 758 N N . PHE A 1 100 ? 13.447 40.177 17.884 1.00 27.29 100 PHE A N 1
ATOM 759 C CA . PHE A 1 100 ? 12.676 40.454 16.673 1.00 27.30 100 PHE A CA 1
ATOM 760 C C . PHE A 1 100 ? 11.174 40.637 16.950 1.00 28.24 100 PHE A C 1
ATOM 761 O O . PHE A 1 100 ? 10.562 41.557 16.431 1.00 28.10 100 PHE A O 1
ATOM 769 N N . GLY A 1 101 ? 10.591 39.744 17.755 1.00 29.02 101 GLY A N 1
ATOM 770 C CA . GLY A 1 101 ? 9.162 39.755 18.041 1.00 29.69 101 GLY A CA 1
ATOM 771 C C . GLY A 1 101 ? 8.782 40.974 18.874 1.00 30.63 101 GLY A C 1
ATOM 772 O O . GLY A 1 101 ? 7.826 41.683 18.543 1.00 30.21 101 GLY A O 1
ATOM 773 N N . GLU A 1 102 ? 9.561 41.221 19.930 1.00 31.20 102 GLU A N 1
ATOM 774 C CA . GLU A 1 102 ? 9.448 42.442 20.755 1.00 32.52 102 GLU A CA 1
ATOM 775 C C . GLU A 1 102 ? 9.541 43.737 19.933 1.00 32.10 102 GLU A C 1
ATOM 776 O O . GLU A 1 102 ? 8.896 44.744 20.270 1.00 31.41 102 GLU A O 1
ATOM 782 N N . LYS A 1 103 ? 10.342 43.722 18.863 1.00 31.14 103 LYS A N 1
ATOM 783 C CA . LYS A 1 103 ? 10.508 44.926 18.056 1.00 31.07 103 LYS A CA 1
ATOM 784 C C . LYS A 1 103 ? 9.515 45.019 16.911 1.00 29.96 103 LYS A C 1
ATOM 785 O O . LYS A 1 103 ? 9.654 45.870 16.032 1.00 29.32 103 LYS A O 1
ATOM 791 N N . GLY A 1 104 ? 8.524 44.132 16.914 1.00 29.38 104 GLY A N 1
ATOM 792 C CA . GLY A 1 104 ? 7.432 44.190 15.938 1.00 28.66 104 GLY A CA 1
ATOM 793 C C . GLY A 1 104 ? 7.814 43.804 14.518 1.00 28.22 104 GLY A C 1
ATOM 794 O O . GLY A 1 104 ? 7.152 44.215 13.556 1.00 27.97 104 GLY A O 1
ATOM 795 N N . LYS A 1 105 ? 8.859 42.986 14.375 1.00 28.09 105 LYS A N 1
ATOM 796 C CA . LYS A 1 105 ? 9.314 42.565 13.045 1.00 27.11 105 LYS A CA 1
ATOM 797 C C . LYS A 1 105 ? 8.430 41.464 12.497 1.00 26.83 105 LYS A C 1
ATOM 798 O O . LYS A 1 105 ? 7.741 40.788 13.248 1.00 25.92 105 LYS A O 1
ATOM 820 N N . ILE A 1 108 ? 8.376 34.855 10.266 1.00 22.83 108 ILE A N 1
ATOM 821 C CA . ILE A 1 108 ? 8.047 33.914 9.203 1.00 23.42 108 ILE A CA 1
ATOM 822 C C . ILE A 1 108 ? 8.700 32.551 9.515 1.00 23.53 108 ILE A C 1
ATOM 823 O O . ILE A 1 108 ? 9.877 32.473 9.871 1.00 21.84 108 ILE A O 1
ATOM 828 N N . GLY A 1 109 ? 7.930 31.476 9.400 1.00 24.41 109 GLY A N 1
ATOM 829 C CA . GLY A 1 109 ? 8.499 30.169 9.638 1.00 25.12 109 GLY A CA 1
ATOM 830 C C . GLY A 1 109 ? 7.507 29.082 9.314 1.00 25.89 109 GLY A C 1
ATOM 831 O O . GLY A 1 109 ? 6.330 29.359 9.044 1.00 24.93 109 GLY A O 1
ATOM 832 N N . HIS A 1 110 ? 8.013 27.856 9.300 1.00 25.58 110 HIS A N 1
ATOM 833 C CA . HIS A 1 110 ? 7.221 26.698 8.964 1.00 26.55 110 HIS A CA 1
ATOM 834 C C . HIS A 1 110 ? 7.634 25.519 9.839 1.00 27.89 110 HIS A C 1
ATOM 835 O O . HIS A 1 110 ? 8.641 25.592 10.560 1.00 27.25 110 HIS A O 1
ATOM 842 N N . CYS A 1 111 ? 6.849 24.443 9.742 1.00 30.01 111 CYS A N 1
ATOM 843 C CA . CYS A 1 111 ? 7.077 23.190 10.461 1.00 30.47 111 CYS A CA 1
ATOM 844 C C . CYS A 1 111 ? 7.090 23.450 11.980 1.00 30.16 111 CYS A C 1
ATOM 845 O O . CYS A 1 111 ? 6.049 23.807 12.523 1.00 30.54 111 CYS A O 1
ATOM 848 N N . ALA A 1 112 ? 8.220 23.316 12.673 1.00 29.76 112 ALA A N 1
ATOM 849 C CA . ALA A 1 112 ? 8.226 23.639 14.123 1.00 29.02 112 ALA A CA 1
ATOM 850 C C . ALA A 1 112 ? 8.617 25.088 14.435 1.00 28.60 112 ALA A C 1
ATOM 851 O O . ALA A 1 112 ? 8.801 25.443 15.601 1.00 28.20 112 ALA A O 1
ATOM 853 N N . GLY A 1 113 ? 8.725 25.926 13.391 1.00 28.59 113 GLY A N 1
ATOM 854 C CA . GLY A 1 113 ? 9.016 27.347 13.538 1.00 27.87 113 GLY A CA 1
ATOM 855 C C . GLY A 1 113 ? 8.102 28.067 14.521 1.00 28.07 113 GLY A C 1
ATOM 856 O O . GLY A 1 113 ? 8.571 28.861 15.353 1.00 27.10 113 GLY A O 1
ATOM 857 N N . ALA A 1 114 ? 6.796 27.797 14.434 1.00 28.04 114 ALA A N 1
ATOM 858 C CA . ALA A 1 114 ? 5.824 28.444 15.326 1.00 28.69 114 ALA A CA 1
ATOM 859 C C . ALA A 1 114 ? 6.097 28.066 16.790 1.00 29.73 114 ALA A C 1
ATOM 860 O O . ALA A 1 114 ? 5.824 28.856 17.715 1.00 29.14 114 ALA A O 1
ATOM 878 N N . PHE A 1 117 ? 8.999 30.125 18.035 1.00 27.91 117 PHE A N 1
ATOM 879 C CA . PHE A 1 117 ? 8.404 31.414 18.353 1.00 27.64 117 PHE A CA 1
ATOM 880 C C . PHE A 1 117 ? 7.675 31.355 19.700 1.00 27.53 117 PHE A C 1
ATOM 881 O O . PHE A 1 117 ? 7.906 32.210 20.556 1.00 28.10 117 PHE A O 1
ATOM 889 N N . ASP A 1 118 ? 6.829 30.335 19.888 1.00 27.70 118 ASP A N 1
ATOM 890 C CA . ASP A 1 118 ? 6.028 30.188 21.094 1.00 28.43 118 ASP A CA 1
ATOM 891 C C . ASP A 1 118 ? 6.879 30.182 22.352 1.00 28.66 118 ASP A C 1
ATOM 892 O O . ASP A 1 118 ? 6.526 30.835 23.339 1.00 27.50 118 ASP A O 1
ATOM 897 N N . PHE A 1 119 ? 8.000 29.459 22.300 1.00 28.53 119 PHE A N 1
ATOM 898 C CA . PHE A 1 119 ? 8.912 29.322 23.437 1.00 28.87 119 PHE A CA 1
ATOM 899 C C . PHE A 1 119 ? 9.309 30.673 24.005 1.00 28.59 119 PHE A C 1
ATOM 900 O O . PHE A 1 119 ? 9.563 30.802 25.207 1.00 29.05 119 PHE A O 1
ATOM 908 N N . THR A 1 120 ? 9.388 31.677 23.136 1.00 28.01 120 THR A N 1
ATOM 909 C CA . THR A 1 120 ? 9.790 33.012 23.558 1.00 27.32 120 THR A CA 1
ATOM 910 C C . THR A 1 120 ? 8.584 33.821 24.048 1.00 27.38 120 THR A C 1
ATOM 911 O O . THR A 1 120 ? 8.754 34.911 24.571 1.00 27.49 120 THR A O 1
ATOM 915 N N . GLY A 1 121 ? 7.379 33.286 23.886 1.00 27.04 121 GLY A N 1
ATOM 916 C CA . GLY A 1 121 ? 6.168 33.999 24.290 1.00 27.68 121 GLY A CA 1
ATOM 917 C C . GLY A 1 121 ? 5.605 35.020 23.302 1.00 28.50 121 GLY A C 1
ATOM 918 O O . GLY A 1 121 ? 4.469 35.473 23.460 1.00 27.75 121 GLY A O 1
ATOM 919 N N . ILE A 1 122 ? 6.375 35.371 22.268 1.00 28.81 122 ILE A N 1
ATOM 920 C CA . ILE A 1 122 ? 5.960 36.448 21.366 1.00 29.27 122 ILE A CA 1
ATOM 921 C C . ILE A 1 122 ? 4.651 36.144 20.638 1.00 29.70 122 ILE A C 1
ATOM 922 O O . ILE A 1 122 ? 4.026 37.041 20.062 1.00 29.55 122 ILE A O 1
ATOM 927 N N . THR A 1 123 ? 4.256 34.875 20.643 1.00 29.94 123 THR A N 1
ATOM 928 C CA . THR A 1 123 ? 3.068 34.456 19.924 1.00 30.49 123 THR A CA 1
ATOM 929 C C . THR A 1 123 ? 1.765 34.653 20.698 1.00 30.43 123 THR A C 1
ATOM 930 O O . THR A 1 123 ? 0.731 34.260 20.196 1.00 30.39 123 THR A O 1
ATOM 934 N N . LYS A 1 124 ? 1.814 35.236 21.902 1.00 30.87 124 LYS A N 1
ATOM 935 C CA . LYS A 1 124 ? 0.622 35.395 22.760 1.00 31.65 124 LYS A CA 1
ATOM 936 C C . LYS A 1 124 ? -0.599 35.768 21.918 1.00 30.62 124 LYS A C 1
ATOM 937 O O . LYS A 1 124 ? -0.565 36.776 21.233 1.00 30.42 124 LYS A O 1
ATOM 943 N N . GLY A 1 125 ? -1.637 34.934 21.960 1.00 29.82 125 GLY A N 1
ATOM 944 C CA . GLY A 1 125 ? -2.932 35.224 21.322 1.00 30.15 125 GLY A CA 1
ATOM 945 C C . GLY A 1 125 ? -3.001 35.221 19.800 1.00 30.05 125 GLY A C 1
ATOM 946 O O . GLY A 1 125 ? -4.023 35.608 19.226 1.00 29.46 125 GLY A O 1
ATOM 947 N N . LYS A 1 126 ? -1.935 34.776 19.134 1.00 29.68 126 LYS A N 1
ATOM 948 C CA . LYS A 1 126 ? -1.923 34.761 17.669 1.00 29.70 126 LYS A CA 1
ATOM 949 C C . LYS A 1 126 ? -2.125 33.360 17.163 1.00 29.26 126 LYS A C 1
ATOM 950 O O . LYS A 1 126 ? -1.625 32.394 17.759 1.00 29.05 126 LYS A O 1
ATOM 956 N N . LYS A 1 127 ? -2.852 33.253 16.053 1.00 28.70 127 LYS A N 1
ATOM 957 C CA . LYS A 1 127 ? -3.014 31.986 15.368 1.00 28.37 127 LYS A CA 1
ATOM 958 C C . LYS A 1 127 ? -1.733 31.625 14.641 1.00 27.82 127 LYS A C 1
ATOM 959 O O . LYS A 1 127 ? -1.120 32.475 13.982 1.00 27.73 127 LYS A O 1
ATOM 965 N N . VAL A 1 128 ? -1.324 30.376 14.788 1.00 27.41 128 VAL A N 1
ATOM 966 C CA . VAL A 1 128 ? -0.142 29.863 14.098 1.00 27.36 128 VAL A CA 1
ATOM 967 C C . VAL A 1 128 ? -0.429 28.517 13.487 1.00 27.83 128 VAL A C 1
ATOM 968 O O . VAL A 1 128 ? -1.223 27.732 14.023 1.00 28.49 128 VAL A O 1
ATOM 972 N N . ALA A 1 129 ? 0.227 28.256 12.364 1.00 27.92 129 ALA A N 1
ATOM 973 C CA . ALA A 1 129 ? 0.244 26.939 11.767 1.00 28.56 129 ALA A CA 1
ATOM 974 C C . ALA A 1 129 ? 1.571 26.304 12.166 1.00 28.74 129 ALA A C 1
ATOM 975 O O . ALA A 1 129 ? 2.612 26.975 12.250 1.00 28.44 129 ALA A O 1
ATOM 977 N N . VAL A 1 130 ? 1.504 25.008 12.425 1.00 29.46 130 VAL A N 1
ATOM 978 C CA . VAL A 1 130 ? 2.59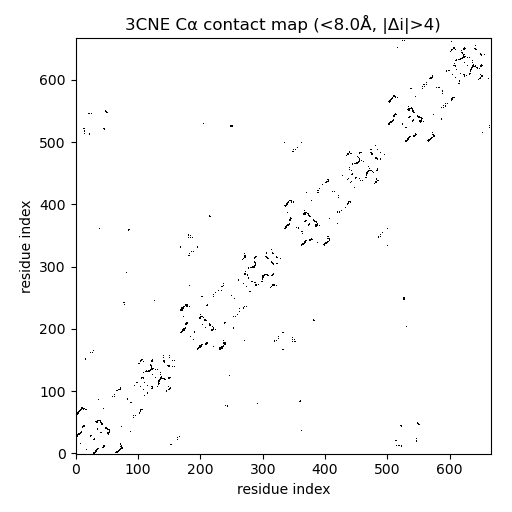0 24.269 13.038 1.00 29.91 130 VAL A CA 1
ATOM 979 C C . VAL A 1 130 ? 2.454 22.826 12.600 1.00 30.10 130 VAL A C 1
ATOM 980 O O . VAL A 1 130 ? 1.341 22.365 12.285 1.00 30.18 130 VAL A O 1
ATOM 984 N N . HIS A 1 131 ? 3.586 22.126 12.549 1.00 30.02 131 HIS A N 1
ATOM 985 C CA . HIS A 1 131 ? 3.597 20.718 12.236 1.00 30.87 131 HIS A CA 1
ATOM 986 C C . HIS A 1 131 ? 2.751 19.980 13.286 1.00 30.50 131 HIS A C 1
ATOM 987 O O . HIS A 1 131 ? 2.874 20.276 14.468 1.00 30.07 131 HIS A O 1
ATOM 994 N N . PRO A 1 132 ? 1.880 19.042 12.861 1.00 30.54 132 PRO A N 1
ATOM 995 C CA . PRO A 1 132 ? 1.025 18.310 13.812 1.00 31.00 132 PRO A CA 1
ATOM 996 C C . PRO A 1 132 ? 1.739 17.788 15.057 1.00 31.56 132 PRO A C 1
ATOM 997 O O . PRO A 1 132 ? 1.216 17.912 16.165 1.00 31.21 132 PRO A O 1
ATOM 1001 N N . LEU A 1 133 ? 2.932 17.229 14.887 1.00 32.26 133 LEU A N 1
ATOM 1002 C CA . LEU A 1 133 ? 3.677 16.690 16.032 1.00 33.65 133 LEU A CA 1
ATOM 1003 C C . LEU A 1 133 ? 4.161 17.772 17.002 1.00 34.12 133 LEU A C 1
ATOM 1004 O O . LEU A 1 133 ? 4.422 17.493 18.175 1.00 34.70 133 LEU A O 1
ATOM 1009 N N . ALA A 1 134 ? 4.313 19.000 16.510 1.00 34.44 134 ALA A N 1
ATOM 1010 C CA . ALA A 1 134 ? 4.738 20.100 17.367 1.00 34.96 134 ALA A CA 1
ATOM 1011 C C . ALA A 1 134 ? 3.531 20.846 17.958 1.00 35.30 134 ALA A C 1
ATOM 1012 O O . ALA A 1 134 ? 3.689 21.630 18.892 1.00 35.12 134 ALA A O 1
ATOM 1014 N N . LYS A 1 135 ? 2.332 20.584 17.433 1.00 35.95 135 LYS A N 1
ATOM 1015 C CA . LYS A 1 135 ? 1.098 21.293 17.869 1.00 36.68 135 LYS A CA 1
ATOM 1016 C C . LYS A 1 135 ? 0.857 21.322 19.388 1.00 37.34 135 LYS A C 1
ATOM 1017 O O . LYS A 1 135 ? 0.572 22.389 19.935 1.00 37.20 135 LYS A O 1
ATOM 1023 N N . PRO A 1 136 ? 0.992 20.165 20.075 1.00 37.82 136 PRO A N 1
ATOM 1024 C CA . PRO A 1 136 ? 0.748 20.187 21.518 1.00 38.41 136 PRO A CA 1
ATOM 1025 C C . PRO A 1 136 ? 1.704 21.095 22.297 1.00 38.36 136 PRO A C 1
ATOM 1026 O O . PRO A 1 136 ? 1.403 21.448 23.438 1.00 38.69 136 PRO A O 1
ATOM 1030 N N . ALA A 1 137 ? 2.836 21.468 21.697 1.00 37.52 137 ALA A N 1
ATOM 1031 C CA . ALA A 1 137 ? 3.784 22.359 22.370 1.00 37.18 137 ALA A CA 1
ATOM 1032 C C . ALA A 1 137 ? 3.413 23.839 22.280 1.00 36.62 137 ALA A C 1
ATOM 1033 O O . ALA A 1 137 ? 4.051 24.677 22.918 1.00 37.04 137 ALA A O 1
ATOM 1035 N N . ILE A 1 138 ? 2.392 24.164 21.491 1.00 36.05 138 ILE A N 1
ATOM 1036 C CA . ILE A 1 138 ? 1.940 25.547 21.367 1.00 35.52 138 ILE A CA 1
ATOM 1037 C C . ILE A 1 138 ? 1.035 25.886 22.545 1.00 35.88 138 ILE A C 1
ATOM 1038 O O . ILE A 1 138 ? -0.087 25.376 22.635 1.00 35.48 138 ILE A O 1
ATOM 1043 N N . GLN A 1 139 ? 1.532 26.715 23.458 1.00 36.06 139 GLN A N 1
ATOM 1044 C CA . GLN A 1 139 ? 0.707 27.180 24.590 1.00 37.47 139 GLN A CA 1
ATOM 1045 C C . GLN A 1 139 ? 0.424 28.684 24.669 1.00 36.92 139 GLN A C 1
ATOM 1046 O O . GLN A 1 139 ? -0.616 29.076 25.201 1.00 37.46 139 GLN A O 1
ATOM 1052 N N . ASN A 1 140 ? 1.343 29.508 24.161 1.00 36.01 140 ASN A N 1
ATOM 1053 C CA . ASN A 1 140 ? 1.150 30.956 24.101 1.00 35.38 140 ASN A CA 1
ATOM 1054 C C . ASN A 1 140 ? 0.286 31.411 22.926 1.00 34.99 140 ASN A C 1
ATOM 1055 O O . ASN A 1 140 ? -0.587 32.266 23.089 1.00 34.89 140 ASN A O 1
ATOM 1060 N N . GLY A 1 141 ? 0.541 30.847 21.750 1.00 34.23 141 GLY A N 1
ATOM 1061 C CA . GLY A 1 141 ? -0.246 31.157 20.566 1.00 34.04 141 GLY A CA 1
ATOM 1062 C C . GLY A 1 141 ? -1.460 30.262 20.467 1.00 33.76 141 GLY A C 1
ATOM 1063 O O . GLY A 1 141 ? -1.755 29.498 21.380 1.00 33.68 141 GLY A O 1
ATOM 1064 N N . ILE A 1 142 ? -2.151 30.349 19.343 1.00 33.39 142 ILE A N 1
ATOM 1065 C CA . ILE A 1 142 ? -3.342 29.564 19.081 1.00 33.84 142 ILE A CA 1
ATOM 1066 C C . ILE A 1 142 ? -3.095 28.654 17.871 1.00 34.23 142 ILE A C 1
ATOM 1067 O O . ILE A 1 142 ? -3.234 29.088 16.736 1.00 33.88 142 ILE A O 1
ATOM 1072 N N . ALA A 1 143 ? -2.733 27.394 18.104 1.00 34.62 143 ALA A N 1
ATOM 1073 C CA . ALA A 1 143 ? -2.422 26.497 16.984 1.00 35.15 143 ALA A CA 1
ATOM 1074 C C . ALA A 1 143 ? -3.672 26.075 16.232 1.00 35.12 143 ALA A C 1
ATOM 1075 O O . ALA A 1 143 ? -4.678 25.690 16.832 1.00 34.79 143 ALA A O 1
ATOM 1077 N N . THR A 1 144 ? -3.602 26.139 14.911 1.00 35.01 144 THR A N 1
ATOM 1078 C CA . THR A 1 144 ? -4.696 25.657 14.076 1.00 34.62 144 THR A CA 1
ATOM 1079 C C . THR A 1 144 ? -4.255 24.435 13.272 1.00 35.15 144 THR A C 1
ATOM 1080 O O . THR A 1 144 ? -3.079 24.050 13.295 1.00 34.55 144 THR A O 1
ATOM 1084 N N . ASP A 1 145 ? -5.210 23.816 12.582 1.00 35.79 145 ASP A N 1
ATOM 1085 C CA . ASP A 1 145 ? -4.934 22.712 11.659 1.00 36.35 145 ASP A CA 1
ATOM 1086 C C . ASP A 1 145 ? -4.761 23.221 10.229 1.00 35.93 145 ASP A C 1
ATOM 1087 O O . ASP A 1 145 ? -4.619 22.430 9.301 1.00 36.22 145 ASP A O 1
ATOM 1092 N N . GLU A 1 146 ? -4.778 24.539 10.052 1.00 35.88 146 GLU A N 1
ATOM 1093 C CA . GLU A 1 146 ? -4.641 25.141 8.714 1.00 35.03 146 GLU A CA 1
ATOM 1094 C C . GLU A 1 146 ? -3.252 24.935 8.118 1.00 34.01 146 GLU A C 1
ATOM 1095 O O . GLU A 1 146 ? -2.283 24.705 8.855 1.00 32.65 146 GLU A O 1
ATOM 1101 N N . LYS A 1 147 ? -3.190 25.038 6.782 1.00 32.69 147 LYS A N 1
ATOM 1102 C CA . LYS A 1 147 ? -1.974 24.833 6.002 1.00 32.02 147 LYS A CA 1
ATOM 1103 C C . LYS A 1 147 ? -0.974 25.951 6.261 1.00 30.94 147 LYS A C 1
ATOM 1104 O O . LYS A 1 147 ? 0.240 25.729 6.244 1.00 29.30 147 LYS A O 1
ATOM 1110 N N . SER A 1 148 ? -1.503 27.162 6.458 1.00 29.31 148 SER A N 1
ATOM 1111 C CA . SER A 1 148 ? -0.719 28.297 6.905 1.00 28.28 148 SER A CA 1
ATOM 1112 C C . SER A 1 148 ? -1.649 29.259 7.630 1.00 28.24 148 SER A C 1
ATOM 1113 O O . SER A 1 148 ? -2.867 29.143 7.510 1.00 27.53 148 SER A O 1
ATOM 1116 N N . GLU A 1 149 ? -1.054 30.172 8.392 1.00 27.84 149 GLU A N 1
ATOM 1117 C CA . GLU A 1 149 ? -1.768 31.182 9.164 1.00 28.60 149 GLU A CA 1
ATOM 1118 C C . GLU A 1 149 ? -0.996 32.479 9.062 1.00 28.85 149 GLU A C 1
ATOM 1119 O O . GLU A 1 149 ? 0.237 32.502 9.219 1.00 29.19 149 GLU A O 1
ATOM 1125 N N . ILE A 1 150 ? -1.728 33.550 8.777 1.00 28.53 150 ILE A N 1
ATOM 1126 C CA . ILE A 1 150 ? -1.183 34.884 8.847 1.00 28.34 150 ILE A CA 1
ATOM 1127 C C . ILE A 1 150 ? -2.001 35.615 9.895 1.00 28.52 150 ILE A C 1
ATOM 1128 O O . ILE A 1 150 ? -3.208 35.774 9.757 1.00 28.53 150 ILE A O 1
ATOM 1133 N N . ASP A 1 151 ? -1.335 36.000 10.971 1.00 28.80 151 ASP A N 1
ATOM 1134 C CA . ASP A 1 151 ? -1.983 36.666 12.073 1.00 28.68 151 ASP A CA 1
ATOM 1135 C C . ASP A 1 151 ? -1.020 37.678 12.645 1.00 29.50 151 ASP A C 1
ATOM 1136 O O . ASP A 1 151 ? -0.017 37.328 13.297 1.00 29.28 151 ASP A O 1
ATOM 1141 N N . GLY A 1 152 ? -1.333 38.947 12.389 1.00 30.17 152 GLY A N 1
ATOM 1142 C CA . GLY A 1 152 ? -0.515 40.054 12.857 1.00 30.14 152 GLY A CA 1
ATOM 1143 C C . GLY A 1 152 ? 0.782 40.021 12.093 1.00 29.91 152 GLY A C 1
ATOM 1144 O O . GLY A 1 152 ? 0.772 40.037 10.870 1.00 30.54 152 GLY A O 1
ATOM 1145 N N . ASN A 1 153 ? 1.895 39.951 12.816 1.00 29.28 153 ASN A N 1
ATOM 1146 C CA . ASN A 1 153 ? 3.215 39.885 12.189 1.00 29.15 153 ASN A CA 1
ATOM 1147 C C . ASN A 1 153 ? 3.690 38.462 11.886 1.00 28.12 153 ASN A C 1
ATOM 1148 O O . ASN A 1 153 ? 4.796 38.282 11.386 1.00 27.92 153 ASN A O 1
ATOM 1153 N N . PHE A 1 154 ? 2.834 37.466 12.153 1.00 26.95 154 PHE A N 1
ATOM 1154 C CA . PHE A 1 154 ? 3.211 36.065 12.023 1.00 26.24 154 PHE A CA 1
ATOM 1155 C C . PHE A 1 154 ? 2.704 35.416 10.745 1.00 25.99 154 PHE A C 1
ATOM 1156 O O . PHE A 1 154 ? 1.513 35.398 10.482 1.00 25.10 154 PHE A O 1
ATOM 1164 N N . PHE A 1 155 ? 3.641 34.855 9.988 1.00 25.96 155 PHE A N 1
ATOM 1165 C CA . PHE A 1 155 ? 3.358 34.168 8.733 1.00 25.69 155 PHE A CA 1
ATOM 1166 C C . PHE A 1 155 ? 3.941 32.768 8.914 1.00 25.56 155 PHE A C 1
ATOM 1167 O O . PHE A 1 155 ? 5.142 32.577 8.788 1.00 24.60 155 PHE A O 1
ATOM 1175 N N . THR A 1 156 ? 3.096 31.794 9.246 1.00 25.04 156 THR A N 1
ATOM 1176 C CA . THR A 1 156 ? 3.596 30.462 9.540 1.00 24.77 156 THR A CA 1
ATOM 1177 C C . THR A 1 156 ? 2.891 29.424 8.682 1.00 25.00 156 THR A C 1
ATOM 1178 O O . THR A 1 156 ? 1.706 29.560 8.357 1.00 24.08 156 THR A O 1
ATOM 1182 N N . ALA A 1 157 ? 3.649 28.407 8.288 1.00 25.04 157 ALA A N 1
ATOM 1183 C CA . ALA A 1 157 ? 3.114 27.308 7.494 1.00 25.75 157 ALA A CA 1
ATOM 1184 C C . ALA A 1 157 ? 3.323 26.008 8.264 1.00 26.07 157 ALA A C 1
ATOM 1185 O O . ALA A 1 157 ? 4.307 25.860 8.992 1.00 26.21 157 ALA A O 1
ATOM 1187 N N . GLN A 1 158 ? 2.384 25.087 8.107 1.00 26.26 158 GLN A N 1
ATOM 1188 C CA . GLN A 1 158 ? 2.423 23.804 8.768 1.00 27.43 158 GLN A CA 1
ATOM 1189 C C . GLN A 1 158 ? 3.748 23.066 8.497 1.00 27.91 158 GLN A C 1
ATOM 1190 O O . GLN A 1 158 ? 4.374 22.541 9.423 1.00 28.38 158 GLN A O 1
ATOM 1196 N N . ASP A 1 159 ? 4.194 23.055 7.245 1.00 27.63 159 ASP A N 1
ATOM 1197 C CA . ASP A 1 159 ? 5.516 22.476 6.933 1.00 28.44 159 ASP A CA 1
ATOM 1198 C C . ASP A 1 159 ? 5.999 22.875 5.536 1.00 27.36 159 ASP A C 1
ATOM 1199 O O . ASP A 1 159 ? 5.388 23.747 4.910 1.00 25.41 159 ASP A O 1
ATOM 1204 N N . GLU A 1 160 ? 7.074 22.235 5.057 1.00 26.76 160 GLU A N 1
ATOM 1205 C CA . GLU A 1 160 ? 7.710 22.629 3.798 1.00 27.13 160 GLU A CA 1
ATOM 1206 C C . GLU A 1 160 ? 6.734 22.460 2.650 1.00 26.90 160 GLU A C 1
ATOM 1207 O O . GLU A 1 160 ? 6.797 23.187 1.668 1.00 27.13 160 GLU A O 1
ATOM 1213 N N . ASN A 1 161 ? 5.821 21.498 2.748 1.00 26.52 161 ASN A N 1
ATOM 1214 C CA . ASN A 1 161 ? 4.892 21.333 1.637 1.00 27.28 161 ASN A CA 1
ATOM 1215 C C . ASN A 1 161 ? 3.691 22.272 1.636 1.00 26.09 161 ASN A C 1
ATOM 1216 O O . ASN A 1 161 ? 2.913 22.255 0.694 1.00 26.02 161 ASN A O 1
ATOM 1221 N N . THR A 1 162 ? 3.538 23.090 2.671 1.00 24.63 162 THR A N 1
ATOM 1222 C CA . THR A 1 162 ? 2.467 24.101 2.643 1.00 24.10 162 THR A CA 1
ATOM 1223 C C . THR A 1 162 ? 2.975 25.560 2.559 1.00 24.19 162 THR A C 1
ATOM 1224 O O . THR A 1 162 ? 2.174 26.536 2.605 1.00 22.73 162 THR A O 1
ATOM 1228 N N . ILE A 1 163 ? 4.293 25.715 2.467 1.00 23.32 163 ILE A N 1
ATOM 1229 C CA . ILE A 1 163 ? 4.889 27.048 2.341 1.00 22.79 163 ILE A CA 1
ATOM 1230 C C . ILE A 1 163 ? 4.259 27.817 1.162 1.00 23.50 163 ILE A C 1
ATOM 1231 O O . ILE A 1 163 ? 3.912 28.999 1.297 1.00 22.31 163 ILE A O 1
ATOM 1236 N N . TRP A 1 164 ? 4.062 27.112 0.040 1.00 24.06 164 TRP A N 1
ATOM 1237 C CA . TRP A 1 164 ? 3.446 27.681 -1.163 1.00 24.77 164 TRP A CA 1
ATOM 1238 C C . TRP A 1 164 ? 2.129 28.406 -0.868 1.00 25.39 164 TRP A C 1
ATOM 1239 O O . TRP A 1 164 ? 1.799 29.344 -1.582 1.00 25.34 164 TRP A O 1
ATOM 1250 N N . THR A 1 165 ? 1.381 27.958 0.154 1.00 25.55 165 THR A N 1
ATOM 1251 C CA . THR A 1 165 ? 0.066 28.565 0.490 1.00 26.38 165 THR A CA 1
ATOM 1252 C C . THR A 1 165 ? 0.148 29.976 1.084 1.00 27.32 165 THR A C 1
ATOM 1253 O O . THR A 1 165 ? -0.841 30.716 1.068 1.00 27.21 165 THR A O 1
ATOM 1265 N N . LEU A 1 167 ? 3.371 31.905 0.715 1.00 28.55 167 LEU A N 1
ATOM 1266 C CA . LEU A 1 167 ? 4.558 32.567 0.188 1.00 28.61 167 LEU A CA 1
ATOM 1267 C C . LEU A 1 167 ? 4.245 33.810 -0.677 1.00 28.76 167 LEU A C 1
ATOM 1268 O O . LEU A 1 167 ? 4.945 34.819 -0.556 1.00 28.65 167 LEU A O 1
ATOM 1273 N N . PRO A 1 168 ? 3.191 33.764 -1.523 1.00 29.08 168 PRO A N 1
ATOM 1274 C CA . PRO A 1 168 ? 2.845 34.995 -2.255 1.00 29.38 168 PRO A CA 1
ATOM 1275 C C . PRO A 1 168 ? 2.501 36.162 -1.322 1.00 29.11 168 PRO A C 1
ATOM 1276 O O . PRO A 1 168 ? 2.875 37.302 -1.611 1.00 29.42 168 PRO A O 1
ATOM 1280 N N . LYS A 1 169 ? 1.806 35.882 -0.223 1.00 28.33 169 LYS A N 1
ATOM 1281 C CA . LYS A 1 169 ? 1.499 36.922 0.768 1.00 28.68 169 LYS A CA 1
ATOM 1282 C C . LYS A 1 169 ? 2.781 37.422 1.447 1.00 27.23 169 LYS A C 1
ATOM 1283 O O . LYS A 1 169 ? 2.911 38.602 1.725 1.00 26.69 169 LYS A O 1
ATOM 1289 N N . VAL A 1 170 ? 3.737 36.518 1.705 1.00 26.51 170 VAL A N 1
ATOM 1290 C CA . VAL A 1 170 ? 4.997 36.907 2.343 1.00 25.58 170 VAL A CA 1
ATOM 1291 C C . VAL A 1 170 ? 5.770 37.832 1.417 1.00 25.57 170 VAL A C 1
ATOM 1292 O O . VAL A 1 170 ? 6.297 38.859 1.844 1.00 25.57 170 VAL A O 1
ATOM 1296 N N . ILE A 1 171 ? 5.848 37.440 0.153 1.00 26.07 171 ILE A N 1
ATOM 1297 C CA . ILE A 1 171 ? 6.536 38.235 -0.858 1.00 26.20 171 ILE A CA 1
ATOM 1298 C C . ILE A 1 171 ? 5.890 39.619 -0.949 1.00 26.76 171 ILE A C 1
ATOM 1299 O O . ILE A 1 171 ? 6.592 40.622 -0.915 1.00 26.98 171 ILE A O 1
ATOM 1304 N N . GLU A 1 172 ? 4.562 39.657 -1.059 1.00 28.28 172 GLU A N 1
ATOM 1305 C CA . GLU A 1 172 ? 3.814 40.916 -1.167 1.00 29.93 172 GLU A CA 1
ATOM 1306 C C . GLU A 1 172 ? 4.116 41.848 0.019 1.00 29.94 172 GLU A C 1
ATOM 1307 O O . GLU A 1 172 ? 4.340 43.045 -0.167 1.00 29.69 172 GLU A O 1
ATOM 1313 N N . ALA A 1 173 ? 4.176 41.285 1.222 1.00 30.61 173 ALA A N 1
ATOM 1314 C CA . ALA A 1 173 ? 4.477 42.056 2.455 1.00 30.62 173 ALA A CA 1
ATOM 1315 C C . ALA A 1 173 ? 5.906 42.597 2.518 1.00 30.85 173 ALA A C 1
ATOM 1316 O O . ALA A 1 173 ? 6.171 43.583 3.211 1.00 30.69 173 ALA A O 1
ATOM 1318 N N . LEU A 1 174 ? 6.828 41.954 1.805 1.00 31.42 174 LEU A N 1
ATOM 1319 C CA . LEU A 1 174 ? 8.246 42.331 1.853 1.00 32.68 174 LEU A CA 1
ATOM 1320 C C . LEU A 1 174 ? 8.711 43.279 0.738 1.00 34.46 174 LEU A C 1
ATOM 1321 O O . LEU A 1 174 ? 9.870 43.708 0.726 1.00 34.74 174 LEU A O 1
ATOM 1326 N N . LYS A 1 175 ? 7.812 43.596 -0.193 1.00 36.86 175 LYS A N 1
ATOM 1327 C CA . LYS A 1 175 ? 8.137 44.443 -1.350 1.00 38.63 175 LYS A CA 1
ATOM 1328 C C . LYS A 1 175 ? 8.233 45.933 -1.009 1.00 39.09 175 LYS A C 1
ATOM 1329 O O . LYS A 1 175 ? 7.902 46.351 0.109 1.00 40.47 175 LYS A O 1
ATOM 1335 N N . LYS B 1 3 ? 28.288 -16.390 21.650 1.00 34.99 3 LYS B N 1
ATOM 1336 C CA . LYS B 1 3 ? 27.339 -15.227 21.753 1.00 35.50 3 LYS B CA 1
ATOM 1337 C C . LYS B 1 3 ? 27.598 -14.159 20.683 1.00 34.61 3 LYS B C 1
ATOM 1338 O O . LYS B 1 3 ? 28.738 -13.755 20.437 1.00 34.95 3 LYS B O 1
ATOM 1344 N N . LYS B 1 4 ? 26.528 -13.694 20.056 1.00 33.54 4 LYS B N 1
ATOM 1345 C CA . LYS B 1 4 ? 26.667 -12.755 18.949 1.00 32.02 4 LYS B CA 1
ATOM 1346 C C . LYS B 1 4 ? 25.687 -11.591 19.142 1.00 29.88 4 LYS B C 1
ATOM 1347 O O . LYS B 1 4 ? 24.514 -11.801 19.417 1.00 28.61 4 LYS B O 1
ATOM 1353 N N . VAL B 1 5 ? 26.194 -10.366 19.065 1.00 27.78 5 VAL B N 1
ATOM 1354 C CA . VAL B 1 5 ? 25.323 -9.211 19.227 1.00 26.23 5 VAL B CA 1
ATOM 1355 C C . VAL B 1 5 ? 25.108 -8.411 17.924 1.00 24.75 5 VAL B C 1
ATOM 1356 O O . VAL B 1 5 ? 26.042 -8.168 17.152 1.00 24.03 5 VAL B O 1
ATOM 1360 N N . ALA B 1 6 ? 23.853 -8.077 17.654 1.00 23.96 6 ALA B N 1
ATOM 1361 C CA . ALA B 1 6 ? 23.542 -7.181 16.547 1.00 22.76 6 ALA B CA 1
ATOM 1362 C C . ALA B 1 6 ? 23.427 -5.781 17.111 1.00 22.22 6 ALA B C 1
ATOM 1363 O O . ALA B 1 6 ? 22.571 -5.523 17.934 1.00 22.08 6 ALA B O 1
ATOM 1365 N N . VAL B 1 7 ? 24.324 -4.885 16.692 1.00 21.57 7 VAL B N 1
ATOM 1366 C CA . VAL B 1 7 ? 24.304 -3.492 17.146 1.00 22.30 7 VAL B CA 1
ATOM 1367 C C . VAL B 1 7 ? 23.624 -2.607 16.095 1.00 22.96 7 VAL B C 1
ATOM 1368 O O . VAL B 1 7 ? 24.051 -2.590 14.948 1.00 23.61 7 VAL B O 1
ATOM 1372 N N . LEU B 1 8 ? 22.599 -1.857 16.498 1.00 22.09 8 LEU B N 1
ATOM 1373 C CA . LEU B 1 8 ? 21.893 -0.974 15.567 1.00 21.61 8 LEU B CA 1
ATOM 1374 C C . LEU B 1 8 ? 22.337 0.437 15.828 1.00 21.49 8 LEU B C 1
ATOM 1375 O O . LEU B 1 8 ? 22.211 0.926 16.964 1.00 22.74 8 LEU B O 1
ATOM 1380 N N . ALA B 1 9 ? 22.875 1.071 14.795 1.00 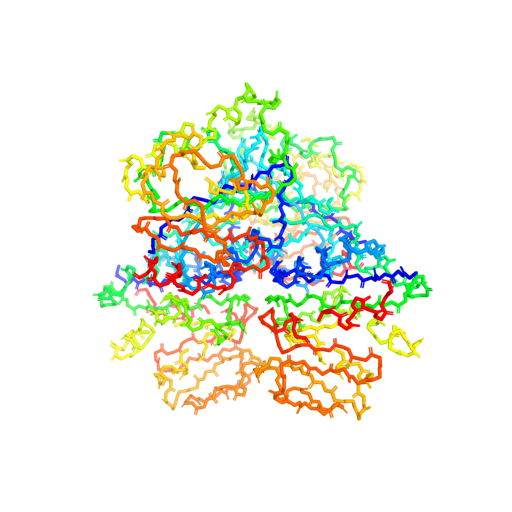20.69 9 ALA B N 1
ATOM 1381 C CA . ALA B 1 9 ? 23.363 2.458 14.879 1.00 19.90 9 ALA B CA 1
ATOM 1382 C C . ALA B 1 9 ? 22.446 3.304 14.009 1.00 19.17 9 ALA B C 1
ATOM 1383 O O . ALA B 1 9 ? 22.291 3.011 12.809 1.00 19.44 9 ALA B O 1
ATOM 1385 N N . VAL B 1 10 ? 21.810 4.310 14.606 1.00 17.07 10 VAL B N 1
ATOM 1386 C CA . VAL B 1 10 ? 20.920 5.169 13.836 1.00 17.40 10 VAL B CA 1
ATOM 1387 C C . VAL B 1 10 ? 21.759 6.250 13.119 1.00 17.78 10 VAL B C 1
ATOM 1388 O O . VAL B 1 10 ? 22.963 6.302 13.276 1.00 17.85 10 VAL B O 1
ATOM 1392 N N . ASN B 1 11 ? 21.118 7.085 12.301 1.00 19.03 11 ASN B N 1
ATOM 1393 C CA . ASN B 1 11 ? 21.840 8.065 11.497 1.00 19.37 11 ASN B CA 1
ATOM 1394 C C . ASN B 1 11 ? 21.180 9.452 11.634 1.00 19.91 11 ASN B C 1
ATOM 1395 O O . ASN B 1 11 ? 20.161 9.711 10.979 1.00 19.29 11 ASN B O 1
ATOM 1400 N N . PRO B 1 12 ? 21.772 10.365 12.455 1.00 20.11 12 PRO B N 1
ATOM 1401 C CA . PRO B 1 12 ? 23.058 10.243 13.140 1.00 19.17 12 PRO B CA 1
ATOM 1402 C C . PRO B 1 12 ? 23.004 9.490 14.483 1.00 18.19 12 PRO B C 1
ATOM 1403 O O . PRO B 1 12 ? 21.987 9.507 15.144 1.00 19.50 12 PRO B O 1
ATOM 1407 N N . VAL B 1 13 ? 24.102 8.818 14.828 1.00 16.77 13 VAL B N 1
ATOM 1408 C CA . VAL B 1 13 ? 24.285 8.070 16.084 1.00 16.37 13 VAL B CA 1
ATOM 1409 C C . VAL B 1 13 ? 25.110 8.910 17.067 1.00 17.36 13 VAL B C 1
ATOM 1410 O O . VAL B 1 13 ? 25.996 9.685 16.683 1.00 19.36 13 VAL B O 1
ATOM 1414 N N . ASN B 1 14 ? 24.847 8.776 18.343 1.00 17.36 14 ASN B N 1
ATOM 1415 C CA . ASN B 1 14 ? 25.769 9.321 19.298 1.00 18.35 14 ASN B CA 1
ATOM 1416 C C . ASN B 1 14 ? 26.978 8.369 19.349 1.00 18.15 14 ASN B C 1
ATOM 1417 O O . ASN B 1 14 ? 26.877 7.253 19.805 1.00 17.91 14 ASN B O 1
ATOM 1422 N N . GLY B 1 15 ? 28.121 8.853 18.886 1.00 17.30 15 GLY B N 1
ATOM 1423 C CA . GLY B 1 15 ? 29.290 8.000 18.752 1.00 18.87 15 GLY B CA 1
ATOM 1424 C C . GLY B 1 15 ? 29.888 7.668 20.100 1.00 18.52 15 GLY B C 1
ATOM 1425 O O . GLY B 1 15 ? 30.616 6.698 20.216 1.00 18.11 15 GLY B O 1
ATOM 1426 N N . CYS B 1 16 ? 29.615 8.500 21.101 1.00 19.20 16 CYS B N 1
ATOM 1427 C CA . CYS B 1 16 ? 30.161 8.250 22.410 1.00 20.28 16 CYS B CA 1
ATOM 1428 C C . CYS B 1 16 ? 29.424 7.043 23.009 1.00 20.52 16 CYS B C 1
ATOM 1429 O O . CYS B 1 16 ? 30.058 6.136 23.529 1.00 22.27 16 CYS B O 1
ATOM 1432 N N . GLY B 1 17 ? 28.102 6.994 22.844 1.00 20.51 17 GLY B N 1
ATOM 1433 C CA . GLY B 1 17 ? 27.333 5.784 23.177 1.00 19.88 17 GLY B CA 1
ATOM 1434 C C . GLY B 1 17 ? 27.808 4.549 22.427 1.00 19.57 17 GLY B C 1
ATOM 1435 O O . GLY B 1 17 ? 28.145 3.526 23.040 1.00 19.10 17 GLY B O 1
ATOM 1436 N N . LEU B 1 18 ? 27.858 4.653 21.106 1.00 19.18 18 LEU B N 1
ATOM 1437 C CA . LEU B 1 18 ? 28.224 3.528 20.230 1.00 19.17 18 LEU B CA 1
ATOM 1438 C C . LEU B 1 18 ? 29.536 2.866 20.640 1.00 19.58 18 LEU B C 1
ATOM 1439 O O . LEU B 1 18 ? 29.564 1.662 20.857 1.00 21.25 18 LEU B O 1
ATOM 1444 N N . PHE B 1 19 ? 30.596 3.661 20.778 1.00 20.41 19 PHE B N 1
ATOM 1445 C CA . PHE B 1 19 ? 31.929 3.142 21.002 1.00 20.41 19 PHE B CA 1
ATOM 1446 C C . PHE B 1 19 ? 32.184 2.658 22.427 1.00 20.74 19 PHE B C 1
ATOM 1447 O O . PHE B 1 19 ? 33.029 1.817 22.656 1.00 20.76 19 PHE B O 1
ATOM 1455 N N . GLN B 1 20 ? 31.425 3.155 23.384 1.00 21.16 20 GLN B N 1
ATOM 1456 C CA . GLN B 1 20 ? 31.426 2.499 24.705 1.00 22.28 20 GLN B CA 1
ATOM 1457 C C . GLN B 1 20 ? 31.035 1.019 24.613 1.00 21.98 20 GLN B C 1
ATOM 1458 O O . GLN B 1 20 ? 31.699 0.149 25.181 1.00 22.48 20 GLN B O 1
ATOM 1464 N N . TYR B 1 21 ? 29.985 0.726 23.859 1.00 21.33 21 TYR B N 1
ATOM 1465 C CA . TYR B 1 21 ? 29.620 -0.661 23.627 1.00 21.67 21 TYR B CA 1
ATOM 1466 C C . TYR B 1 21 ? 30.720 -1.383 22.824 1.00 22.11 21 TYR B C 1
ATOM 1467 O O . TYR B 1 21 ? 31.175 -2.473 23.232 1.00 21.29 21 TYR B O 1
ATOM 1476 N N . LEU B 1 22 ? 31.143 -0.785 21.696 1.00 21.82 22 LEU B N 1
ATOM 1477 C CA . LEU B 1 22 ? 32.022 -1.510 20.774 1.00 21.79 22 LEU B CA 1
ATOM 1478 C C . LEU B 1 22 ? 33.391 -1.726 21.390 1.00 23.32 22 LEU B C 1
ATOM 1479 O O . LEU B 1 22 ? 34.003 -2.775 21.164 1.00 22.84 22 LEU B O 1
ATOM 1484 N N . GLU B 1 23 ? 33.884 -0.746 22.153 1.00 23.41 23 GLU B N 1
ATOM 1485 C CA . GLU B 1 23 ? 35.156 -0.936 22.837 1.00 25.11 23 GLU B CA 1
ATOM 1486 C C . GLU B 1 23 ? 35.080 -2.078 23.847 1.00 24.65 23 GLU B C 1
ATOM 1487 O O . GLU B 1 23 ? 35.985 -2.930 23.930 1.00 24.65 23 GLU B O 1
ATOM 1493 N N . ALA B 1 24 ? 33.986 -2.101 24.590 1.00 24.09 24 ALA B N 1
ATOM 1494 C CA . ALA B 1 24 ? 33.756 -3.140 25.591 1.00 24.84 24 ALA B CA 1
ATOM 1495 C C . ALA B 1 24 ? 33.681 -4.516 24.967 1.00 25.17 24 ALA B C 1
ATOM 1496 O O . ALA B 1 24 ? 34.359 -5.439 25.453 1.00 25.32 24 ALA B O 1
ATOM 1498 N N . PHE B 1 25 ? 32.895 -4.668 23.893 1.00 24.24 25 PHE B N 1
ATOM 1499 C CA . PHE B 1 25 ? 32.758 -5.976 23.256 1.00 24.48 25 PHE B CA 1
ATOM 1500 C C . PHE B 1 25 ? 34.106 -6.430 22.721 1.00 24.84 25 PHE B C 1
ATOM 1501 O O . PHE B 1 25 ? 34.514 -7.568 22.938 1.00 24.99 25 PHE B O 1
ATOM 1509 N N . PHE B 1 26 ? 34.800 -5.514 22.040 1.00 24.65 26 PHE B N 1
ATOM 1510 C CA . PHE B 1 26 ? 36.032 -5.842 21.385 1.00 24.29 26 PHE B CA 1
ATOM 1511 C C . PHE B 1 26 ? 37.112 -6.277 22.357 1.00 25.10 26 PHE B C 1
ATOM 1512 O O . PHE B 1 26 ? 37.872 -7.226 22.078 1.00 25.36 26 PHE B O 1
ATOM 1520 N N . GLU B 1 27 ? 37.201 -5.562 23.475 1.00 25.90 27 GLU B N 1
ATOM 1521 C CA . GLU B 1 27 ? 38.194 -5.850 24.508 1.00 27.52 27 GLU B CA 1
ATOM 1522 C C . GLU B 1 27 ? 37.860 -7.121 25.272 1.00 27.11 27 GLU B C 1
ATOM 1523 O O . GLU B 1 27 ? 38.746 -7.780 25.819 1.00 27.54 27 GLU B O 1
ATOM 1529 N N . ASN B 1 28 ? 36.591 -7.499 25.267 1.00 26.33 28 ASN B N 1
ATOM 1530 C CA . ASN B 1 28 ? 36.191 -8.730 25.926 1.00 26.23 28 ASN B CA 1
ATOM 1531 C C . ASN B 1 28 ? 36.019 -9.915 24.995 1.00 25.16 28 ASN B C 1
ATOM 1532 O O . ASN B 1 28 ? 35.548 -10.967 25.425 1.00 25.35 28 ASN B O 1
ATOM 1537 N N . GLY B 1 29 ? 36.361 -9.747 23.717 1.00 24.72 29 GLY B N 1
ATOM 1538 C CA . GLY B 1 29 ? 36.148 -10.826 22.716 1.00 24.20 29 GLY B CA 1
ATOM 1539 C C . GLY B 1 29 ? 34.715 -11.193 22.390 1.00 24.53 29 GLY B C 1
ATOM 1540 O O . GLY B 1 29 ? 34.434 -12.292 21.930 1.00 25.52 29 GLY B O 1
ATOM 1541 N N . ILE B 1 30 ? 33.779 -10.277 22.595 1.00 24.84 30 ILE B N 1
ATOM 1542 C CA . ILE B 1 30 ? 32.385 -10.577 22.315 1.00 24.46 30 ILE B CA 1
ATOM 1543 C C . ILE B 1 30 ? 32.115 -10.239 20.839 1.00 24.89 30 ILE B C 1
ATOM 1544 O O . ILE B 1 30 ? 32.468 -9.141 20.403 1.00 24.18 30 ILE B O 1
ATOM 1549 N N . SER B 1 31 ? 31.547 -11.162 20.053 1.00 24.72 31 SER B N 1
ATOM 1550 C CA . SER B 1 31 ? 31.381 -10.834 18.638 1.00 25.71 31 SER B CA 1
ATOM 1551 C C . SER B 1 31 ? 30.157 -9.980 18.382 1.00 24.74 31 SER B C 1
ATOM 1552 O O . SER B 1 31 ? 29.106 -10.158 19.011 1.00 25.27 31 SER B O 1
ATOM 1555 N N . TYR B 1 32 ? 30.304 -9.053 17.451 1.00 23.75 32 TYR B N 1
ATOM 1556 C CA . TYR B 1 32 ? 29.203 -8.174 17.106 1.00 23.14 32 TYR B CA 1
ATOM 1557 C C . TYR B 1 32 ? 29.227 -7.791 15.639 1.00 22.72 32 TYR B C 1
ATOM 1558 O O . TYR B 1 32 ? 30.252 -7.900 14.971 1.00 22.81 32 TYR B O 1
ATOM 1567 N N . LYS B 1 33 ? 28.092 -7.303 15.154 1.00 21.95 33 LYS B N 1
ATOM 1568 C CA . LYS B 1 33 ? 28.001 -6.816 13.799 1.00 21.63 33 LYS B CA 1
ATOM 1569 C C . LYS B 1 33 ? 27.173 -5.558 13.874 1.00 21.15 33 LYS B C 1
ATOM 1570 O O . LYS B 1 33 ? 26.150 -5.561 14.550 1.00 20.34 33 LYS B O 1
ATOM 1576 N N . VAL B 1 34 ? 27.617 -4.483 13.202 1.00 20.85 34 VAL B N 1
ATOM 1577 C CA . VAL B 1 34 ? 26.952 -3.190 13.301 1.00 21.33 34 VAL B CA 1
ATOM 1578 C C . VAL B 1 34 ? 26.118 -2.916 12.046 1.00 21.90 34 VAL B C 1
ATOM 1579 O O . VAL B 1 34 ? 26.652 -2.887 10.919 1.00 21.56 34 VAL B O 1
ATOM 1583 N N . PHE B 1 35 ? 24.827 -2.680 12.278 1.00 21.80 35 PHE B N 1
ATOM 1584 C CA . PHE B 1 35 ? 23.832 -2.459 11.242 1.00 22.02 35 PHE B CA 1
ATOM 1585 C C . PHE B 1 35 ? 23.385 -1.020 11.279 1.00 21.98 35 PHE B C 1
ATOM 1586 O O . PHE B 1 35 ? 23.022 -0.499 12.336 1.00 21.91 35 PHE B O 1
ATOM 1594 N N . ALA B 1 36 ? 23.435 -0.358 10.129 1.00 21.30 36 ALA B N 1
ATOM 1595 C CA . ALA B 1 36 ? 22.929 1.005 10.028 1.00 21.18 36 ALA B CA 1
ATOM 1596 C C . ALA B 1 36 ? 21.425 0.970 9.946 1.00 20.50 36 ALA B C 1
ATOM 1597 O O . ALA B 1 36 ? 20.867 0.252 9.145 1.00 21.28 36 ALA B O 1
ATOM 1599 N N . VAL B 1 37 ? 20.757 1.762 10.781 1.00 20.98 37 VAL B N 1
ATOM 1600 C CA . VAL B 1 37 ? 19.342 2.014 10.604 1.00 20.38 37 VAL B CA 1
ATOM 1601 C C . VAL B 1 37 ? 19.259 3.168 9.582 1.00 21.18 37 VAL B C 1
ATOM 1602 O O . VAL B 1 37 ? 18.975 4.317 9.935 1.00 20.13 37 VAL B O 1
ATOM 1606 N N . SER B 1 38 ? 19.493 2.815 8.328 1.00 20.30 38 SER B N 1
ATOM 1607 C CA . SER B 1 38 ? 19.637 3.785 7.247 1.00 21.00 38 SER B CA 1
ATOM 1608 C C . SER B 1 38 ? 19.551 3.018 5.926 1.00 21.10 38 SER B C 1
ATOM 1609 O O . SER B 1 38 ? 19.392 1.790 5.931 1.00 21.42 38 SER B O 1
ATOM 1612 N N . ASP B 1 39 ? 19.650 3.737 4.808 1.00 21.36 39 ASP B N 1
ATOM 1613 C CA . ASP B 1 39 ? 19.554 3.111 3.489 1.00 21.89 39 ASP B CA 1
ATOM 1614 C C . ASP B 1 39 ? 20.901 2.594 3.000 1.00 22.12 39 ASP B C 1
ATOM 1615 O O . ASP B 1 39 ? 20.967 1.774 2.080 1.00 22.63 39 ASP B O 1
ATOM 1620 N N . THR B 1 40 ? 21.989 3.085 3.596 1.00 21.77 40 THR B N 1
ATOM 1621 C CA . THR B 1 40 ? 23.326 2.612 3.244 1.00 21.21 40 THR B CA 1
ATOM 1622 C C . THR B 1 40 ? 24.131 2.410 4.538 1.00 21.20 40 THR B C 1
ATOM 1623 O O . THR B 1 40 ? 23.712 2.859 5.608 1.00 18.89 40 THR B O 1
ATOM 1627 N N . LYS B 1 41 ? 25.286 1.751 4.430 1.00 21.42 41 LYS B N 1
ATOM 1628 C CA . LYS B 1 41 ? 26.149 1.498 5.592 1.00 23.40 41 LYS B CA 1
ATOM 1629 C C . LYS B 1 41 ? 26.870 2.737 6.107 1.00 24.01 41 LYS B C 1
ATOM 1630 O O . LYS B 1 41 ? 27.481 2.708 7.187 1.00 24.30 41 LYS B O 1
ATOM 1636 N N . GLU B 1 42 ? 26.858 3.810 5.316 1.00 25.09 42 GLU B N 1
ATOM 1637 C CA . GLU B 1 42 ? 27.482 5.051 5.706 1.00 25.32 42 GLU B CA 1
ATOM 1638 C C . GLU B 1 42 ? 26.541 5.914 6.563 1.00 24.66 42 GLU B C 1
ATOM 1639 O O . GLU B 1 42 ? 25.450 6.278 6.116 1.00 25.03 42 GLU B O 1
ATOM 1645 N N . ILE B 1 43 ? 26.972 6.253 7.780 1.00 22.81 43 ILE B N 1
ATOM 1646 C CA . ILE B 1 43 ? 26.142 7.039 8.693 1.00 22.52 43 ILE B CA 1
ATOM 1647 C C . ILE B 1 43 ? 26.973 8.174 9.278 1.00 22.95 43 ILE B C 1
ATOM 1648 O O . ILE B 1 43 ? 28.185 8.206 9.100 1.00 23.52 43 ILE B O 1
ATOM 1653 N N . LYS B 1 44 ? 26.324 9.116 9.951 1.00 23.42 44 LYS B N 1
ATOM 1654 C CA . LYS B 1 44 ? 27.030 10.191 10.609 1.00 24.67 44 LYS B CA 1
ATOM 1655 C C . LYS B 1 44 ? 26.886 10.007 12.087 1.00 23.02 44 LYS B C 1
ATOM 1656 O O . LYS B 1 44 ? 25.955 9.320 12.532 1.00 22.09 44 LYS B O 1
ATOM 1662 N N . THR B 1 45 ? 27.797 10.618 12.850 1.00 21.60 45 THR B N 1
ATOM 1663 C CA . THR B 1 45 ? 27.640 10.752 14.275 1.00 19.74 45 THR B CA 1
ATOM 1664 C C . THR B 1 45 ? 26.955 12.112 14.524 1.00 20.10 45 THR B C 1
ATOM 1665 O O . THR B 1 45 ? 26.997 12.991 13.651 1.00 20.49 45 THR B O 1
ATOM 1669 N N . ASN B 1 46 ? 26.366 12.283 15.705 1.00 20.78 46 ASN B N 1
ATOM 1670 C CA . ASN B 1 46 ? 25.831 13.591 16.156 1.00 21.26 46 ASN B CA 1
ATOM 1671 C C . ASN B 1 46 ? 26.923 14.653 15.963 1.00 21.88 46 ASN B C 1
ATOM 1672 O O . ASN B 1 46 ? 26.654 15.735 15.495 1.00 21.92 46 ASN B O 1
ATOM 1677 N N . SER B 1 47 ? 28.162 14.295 16.283 1.00 21.98 47 SER B N 1
ATOM 1678 C CA . SER B 1 47 ? 29.290 15.217 16.207 1.00 22.02 47 SER B CA 1
ATOM 1679 C C . SER B 1 47 ? 29.810 15.471 14.785 1.00 21.10 47 SER B C 1
ATOM 1680 O O . SER B 1 47 ? 30.744 16.254 14.594 1.00 21.49 47 SER B O 1
ATOM 1683 N N . GLY B 1 48 ? 29.256 14.776 13.791 1.00 21.26 48 GLY B N 1
ATOM 1684 C CA . GLY B 1 48 ? 29.490 15.146 12.403 1.00 22.40 48 GLY B CA 1
ATOM 1685 C C . GLY B 1 48 ? 30.574 14.328 11.726 1.00 23.81 48 GLY B C 1
ATOM 1686 O O . GLY B 1 48 ? 30.994 14.669 10.615 1.00 23.72 48 GLY B O 1
ATOM 1695 N N . VAL B 1 50 ? 31.946 10.610 9.954 1.00 23.07 50 VAL B N 1
ATOM 1696 C CA . VAL B 1 50 ? 31.315 9.587 9.108 1.00 24.37 50 VAL B CA 1
ATOM 1697 C C . VAL B 1 50 ? 31.851 8.236 9.529 1.00 24.19 50 VAL B C 1
ATOM 1698 O O . VAL B 1 50 ? 33.047 8.069 9.650 1.00 25.08 50 VAL B O 1
ATOM 1702 N N . LEU B 1 51 ? 30.939 7.304 9.808 1.00 24.13 51 LEU B N 1
ATOM 1703 C CA . LEU B 1 51 ? 31.245 5.923 10.099 1.00 24.23 51 LEU B CA 1
ATOM 1704 C C . LEU B 1 51 ? 30.695 5.086 8.949 1.00 23.35 51 LEU B C 1
ATOM 1705 O O . LEU B 1 51 ? 29.617 5.362 8.438 1.00 23.17 51 LEU B O 1
ATOM 1710 N N . ILE B 1 52 ? 31.471 4.104 8.519 1.00 23.05 52 ILE B N 1
ATOM 1711 C CA . ILE B 1 52 ? 30.984 3.073 7.612 1.00 23.44 52 ILE B CA 1
ATOM 1712 C C . ILE B 1 52 ? 30.882 1.795 8.437 1.00 23.31 52 ILE B C 1
ATOM 1713 O O . ILE B 1 52 ? 31.890 1.204 8.856 1.00 24.03 52 ILE B O 1
ATOM 1718 N N . VAL B 1 53 ? 29.657 1.385 8.680 1.00 22.22 53 VAL B N 1
ATOM 1719 C CA . VAL B 1 53 ? 29.416 0.214 9.512 1.00 22.54 53 VAL B CA 1
ATOM 1720 C C . VAL B 1 53 ? 29.379 -1.052 8.634 1.00 23.28 53 VAL B C 1
ATOM 1721 O O . VAL B 1 53 ? 29.757 -0.986 7.459 1.00 23.47 53 VAL B O 1
ATOM 1725 N N . ASP B 1 54 ? 28.929 -2.173 9.201 1.00 23.08 54 ASP B N 1
ATOM 1726 C CA . ASP B 1 54 ? 29.055 -3.490 8.583 1.00 23.66 54 ASP B CA 1
ATOM 1727 C C . ASP B 1 54 ? 27.983 -3.795 7.552 1.00 23.04 54 ASP B C 1
ATOM 1728 O O . ASP B 1 54 ? 28.230 -4.538 6.602 1.00 22.51 54 ASP B O 1
ATOM 1733 N N . ASP B 1 55 ? 26.793 -3.255 7.750 1.00 22.47 55 ASP B N 1
ATOM 1734 C CA . ASP B 1 55 ? 25.648 -3.658 6.956 1.00 22.64 55 ASP B CA 1
ATOM 1735 C C . ASP B 1 55 ? 24.502 -2.707 7.281 1.00 22.48 55 ASP B C 1
ATOM 1736 O O . ASP B 1 55 ? 24.650 -1.826 8.137 1.00 22.18 55 ASP B O 1
ATOM 1741 N N . VAL B 1 56 ? 23.372 -2.913 6.610 1.00 21.50 56 VAL B N 1
ATOM 1742 C CA . VAL B 1 56 ? 22.183 -2.108 6.811 1.00 21.48 56 VAL B CA 1
ATOM 1743 C C . VAL B 1 56 ? 21.109 -2.981 7.453 1.00 21.29 56 VAL B C 1
ATOM 1744 O O . VAL B 1 56 ? 21.126 -4.180 7.295 1.00 21.18 56 VAL B O 1
ATOM 1748 N N . ILE B 1 57 ? 20.193 -2.358 8.185 1.00 21.06 57 ILE B N 1
ATOM 1749 C CA . ILE B 1 57 ? 19.191 -3.093 8.955 1.00 21.83 57 ILE B CA 1
ATOM 1750 C C . ILE B 1 57 ? 18.267 -3.950 8.081 1.00 22.54 57 ILE B C 1
ATOM 1751 O O . ILE B 1 57 ? 17.732 -4.962 8.538 1.00 21.30 57 ILE B O 1
ATOM 1756 N N . ALA B 1 58 ? 18.040 -3.541 6.839 1.00 23.93 58 ALA B N 1
ATOM 1757 C CA . ALA B 1 58 ? 17.232 -4.377 5.935 1.00 26.02 58 ALA B CA 1
ATOM 1758 C C . ALA B 1 58 ? 17.783 -5.804 5.866 1.00 27.25 58 ALA B C 1
ATOM 1759 O O . ALA B 1 58 ? 17.015 -6.769 5.805 1.00 28.14 58 ALA B O 1
ATOM 1761 N N . ASN B 1 59 ? 19.105 -5.946 5.923 1.00 27.87 59 ASN B N 1
ATOM 1762 C CA . ASN B 1 59 ? 19.715 -7.274 5.834 1.00 28.70 59 ASN B CA 1
ATOM 1763 C C . ASN B 1 59 ? 19.679 -8.106 7.129 1.00 28.69 59 ASN B C 1
ATOM 1764 O O . ASN B 1 59 ? 19.996 -9.301 7.119 1.00 28.82 59 ASN B O 1
ATOM 1769 N N . LEU B 1 60 ? 19.264 -7.473 8.227 1.00 28.23 60 LEU B N 1
ATOM 1770 C CA . LEU B 1 60 ? 19.092 -8.144 9.516 1.00 28.23 60 LEU B CA 1
ATOM 1771 C C . LEU B 1 60 ? 17.737 -8.832 9.600 1.00 29.10 60 LEU B C 1
ATOM 1772 O O . LEU B 1 60 ? 17.587 -9.807 10.320 1.00 28.50 60 LEU B O 1
ATOM 1777 N N . LYS B 1 61 ? 16.748 -8.323 8.869 1.00 31.10 61 LYS B N 1
ATOM 1778 C CA . LYS B 1 61 ? 15.424 -8.969 8.805 1.00 33.07 61 LYS B CA 1
ATOM 1779 C C . LYS B 1 61 ? 15.525 -10.404 8.333 1.00 34.54 61 LYS B C 1
ATOM 1780 O O . LYS B 1 61 ? 16.208 -10.686 7.342 1.00 35.08 61 LYS B O 1
ATOM 1786 N N . GLY B 1 62 ? 14.850 -11.306 9.053 1.00 35.96 62 GLY B N 1
ATOM 1787 C CA . GLY B 1 62 ? 14.890 -12.740 8.753 1.00 37.27 62 GLY B CA 1
ATOM 1788 C C . GLY B 1 62 ? 16.120 -13.429 9.313 1.00 38.21 62 GLY B C 1
ATOM 1789 O O . GLY B 1 62 ? 16.246 -14.644 9.222 1.00 38.49 62 GLY B O 1
ATOM 1790 N N . HIS B 1 63 ? 17.044 -12.653 9.878 1.00 38.87 63 HIS B N 1
ATOM 1791 C CA . HIS B 1 63 ? 18.277 -13.202 10.454 1.00 39.18 63 HIS B CA 1
ATOM 1792 C C . HIS B 1 63 ? 18.401 -12.951 11.964 1.00 39.16 63 HIS B C 1
ATOM 1793 O O . HIS B 1 63 ? 19.472 -13.114 12.545 1.00 38.62 63 HIS B O 1
ATOM 1800 N N . GLU B 1 64 ? 17.298 -12.559 12.593 1.00 39.55 64 GLU B N 1
ATOM 1801 C CA . GLU B 1 64 ? 17.306 -12.200 14.007 1.00 40.41 64 GLU B CA 1
ATOM 1802 C C . GLU B 1 64 ? 17.754 -13.386 14.875 1.00 41.17 64 GLU B C 1
ATOM 1803 O O . GLU B 1 64 ? 18.292 -13.201 15.973 1.00 40.62 64 GLU B O 1
ATOM 1809 N N . ASP B 1 65 ? 17.546 -14.594 14.340 1.00 42.05 65 ASP B N 1
ATOM 1810 C CA . ASP B 1 65 ? 17.938 -15.872 14.964 1.00 42.88 65 ASP B CA 1
ATOM 1811 C C . ASP B 1 65 ? 19.427 -16.120 15.038 1.00 42.12 65 ASP B C 1
ATOM 1812 O O . ASP B 1 65 ? 19.861 -17.041 15.726 1.00 42.48 65 ASP B O 1
ATOM 1817 N N . GLU B 1 66 ? 20.209 -15.335 14.308 1.00 41.01 66 GLU B N 1
ATOM 1818 C CA . GLU B 1 66 ? 21.647 -15.571 14.243 1.00 39.64 66 GLU B CA 1
ATOM 1819 C C . GLU B 1 66 ? 22.379 -14.801 15.330 1.00 37.34 66 GLU B C 1
ATOM 1820 O O . GLU B 1 66 ? 23.590 -14.888 15.446 1.00 37.03 66 GLU B O 1
ATOM 1826 N N . PHE B 1 67 ? 21.626 -14.068 16.140 1.00 35.52 67 PHE B N 1
ATOM 1827 C CA . PHE B 1 67 ? 22.199 -13.255 17.204 1.00 33.69 67 PHE B CA 1
ATOM 1828 C C . PHE B 1 67 ? 21.602 -13.640 18.545 1.00 33.31 67 PHE B C 1
ATOM 1829 O O . PHE B 1 67 ? 20.530 -14.236 18.588 1.00 33.43 67 PHE B O 1
ATOM 1837 N N . ASP B 1 68 ? 22.292 -13.294 19.627 1.00 32.04 68 ASP B N 1
ATOM 1838 C CA . ASP B 1 68 ? 21.822 -13.562 20.974 1.00 31.53 68 ASP B CA 1
ATOM 1839 C C . ASP B 1 68 ? 21.332 -12.295 21.651 1.00 30.65 68 ASP B C 1
ATOM 1840 O O . ASP B 1 68 ? 20.652 -12.350 22.669 1.00 29.85 68 ASP B O 1
ATOM 1845 N N . ALA B 1 69 ? 21.733 -11.147 21.104 1.00 28.94 69 ALA B N 1
ATOM 1846 C CA . ALA B 1 69 ? 21.558 -9.867 21.768 1.00 27.56 69 ALA B CA 1
ATOM 1847 C C . ALA B 1 69 ? 21.424 -8.768 20.715 1.00 27.02 69 ALA B C 1
ATOM 1848 O O . ALA B 1 69 ? 21.979 -8.891 19.632 1.00 26.00 69 ALA B O 1
ATOM 1850 N N . LEU B 1 70 ? 20.654 -7.734 21.059 1.00 26.29 70 LEU B N 1
ATOM 1851 C CA . LEU B 1 70 ? 20.477 -6.545 20.245 1.00 26.63 70 LEU B CA 1
ATOM 1852 C C . LEU B 1 70 ? 20.823 -5.323 21.100 1.00 25.79 70 LEU B C 1
ATOM 1853 O O . LEU B 1 70 ? 20.412 -5.231 22.265 1.00 25.56 70 LEU B O 1
ATOM 1858 N N . VAL B 1 71 ? 21.631 -4.429 20.520 1.00 24.38 71 VAL B N 1
ATOM 1859 C CA . VAL B 1 71 ? 21.999 -3.163 21.129 1.00 23.04 71 VAL B CA 1
ATOM 1860 C C . VAL B 1 71 ? 21.411 -2.035 20.278 1.00 23.29 71 VAL B C 1
ATOM 1861 O O . VAL B 1 71 ? 21.619 -1.988 19.068 1.00 22.23 71 VAL B O 1
ATOM 1865 N N . PHE B 1 72 ? 20.646 -1.151 20.906 1.00 22.31 72 PHE B N 1
ATOM 1866 C CA . PHE B 1 72 ? 20.125 -0.016 20.167 1.00 22.21 72 PHE B CA 1
ATOM 1867 C C . PHE B 1 72 ? 20.971 1.170 20.601 1.00 22.10 72 PHE B C 1
ATOM 1868 O O . PHE B 1 72 ? 20.931 1.593 21.762 1.00 21.52 72 PHE B O 1
ATOM 1876 N N . SER B 1 73 ? 21.749 1.680 19.661 1.00 22.10 73 SER B N 1
ATOM 1877 C CA . SER B 1 73 ? 22.652 2.782 19.938 1.00 22.98 73 SER B CA 1
ATOM 1878 C C . SER B 1 73 ? 21.995 4.073 19.477 1.00 23.62 73 SER B C 1
ATOM 1879 O O . SER B 1 73 ? 21.889 4.347 18.287 1.00 23.35 73 SER B O 1
ATOM 1882 N N . CYS B 1 74 ? 21.543 4.850 20.453 1.00 24.98 74 CYS B N 1
ATOM 1883 C CA . CYS B 1 74 ? 20.739 6.021 20.206 1.00 24.52 74 CYS B CA 1
ATOM 1884 C C . CYS B 1 74 ? 21.552 7.171 19.545 1.00 23.87 74 CYS B C 1
ATOM 1885 O O . CYS B 1 74 ? 22.788 7.137 19.459 1.00 23.81 74 CYS B O 1
ATOM 1888 N N . GLY B 1 75 ? 20.839 8.186 19.080 1.00 22.73 75 GLY B N 1
ATOM 1889 C CA . GLY B 1 75 ? 21.447 9.399 18.546 1.00 21.54 75 GLY B CA 1
ATOM 1890 C C . GLY B 1 75 ? 20.340 10.365 18.150 1.00 20.92 75 GLY B C 1
ATOM 1891 O O . GLY B 1 75 ? 19.169 10.090 18.390 1.00 21.41 75 GLY B O 1
ATOM 1892 N N . ASP B 1 76 ? 20.717 11.457 17.497 1.00 20.15 76 ASP B N 1
ATOM 1893 C CA . ASP B 1 76 ? 19.780 12.553 17.156 1.00 20.67 76 ASP B CA 1
ATOM 1894 C C . ASP B 1 76 ? 18.769 12.195 16.044 1.00 19.66 76 ASP B C 1
ATOM 1895 O O . ASP B 1 76 ? 17.780 12.891 15.850 1.00 19.61 76 ASP B O 1
ATOM 1900 N N . ALA B 1 77 ? 18.980 11.066 15.382 1.00 20.39 77 ALA B N 1
ATOM 1901 C CA . ALA B 1 77 ? 17.947 10.458 14.529 1.00 21.19 77 ALA B CA 1
ATOM 1902 C C . ALA B 1 77 ? 16.649 10.104 15.260 1.00 22.17 77 ALA B C 1
ATOM 1903 O O . ALA B 1 77 ? 15.566 10.111 14.641 1.00 22.69 77 ALA B O 1
ATOM 1905 N N . VAL B 1 78 ? 16.745 9.773 16.542 1.00 21.88 78 VAL B N 1
ATOM 1906 C CA . VAL B 1 78 ? 15.584 9.196 17.258 1.00 22.32 78 VAL B CA 1
ATOM 1907 C C . VAL B 1 78 ? 14.392 10.19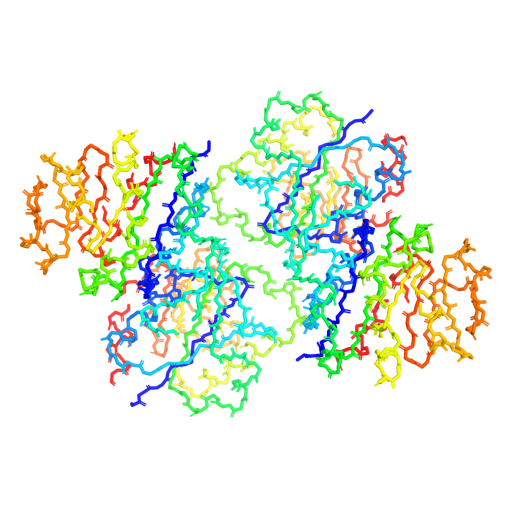1 17.465 1.00 22.29 78 VAL B C 1
ATOM 1908 O O . VAL B 1 78 ? 13.235 9.820 17.244 1.00 22.88 78 VAL B O 1
ATOM 1912 N N . PRO B 1 79 ? 14.674 11.431 17.892 1.00 22.72 79 PRO B N 1
ATOM 1913 C CA . PRO B 1 79 ? 13.603 12.435 18.023 1.00 23.35 79 PRO B CA 1
ATOM 1914 C C . PRO B 1 79 ? 12.898 12.807 16.706 1.00 24.14 79 PRO B C 1
ATOM 1915 O O . PRO B 1 79 ? 11.849 13.458 16.747 1.00 24.84 79 PRO B O 1
ATOM 1919 N N . VAL B 1 80 ? 13.436 12.361 15.567 1.00 24.86 80 VAL B N 1
ATOM 1920 C CA . VAL B 1 80 ? 12.757 12.515 14.266 1.00 25.82 80 VAL B CA 1
ATOM 1921 C C . VAL B 1 80 ? 12.175 11.208 13.726 1.00 26.95 80 VAL B C 1
ATOM 1922 O O . VAL B 1 80 ? 11.504 11.225 12.691 1.00 26.86 80 VAL B O 1
ATOM 1926 N N . PHE B 1 81 ? 12.392 10.095 14.443 1.00 27.21 81 PHE B N 1
ATOM 1927 C CA . PHE B 1 81 ? 11.820 8.793 14.063 1.00 28.47 81 PHE B CA 1
ATOM 1928 C C . PHE B 1 81 ? 10.326 8.891 13.750 1.00 29.71 81 PHE B C 1
ATOM 1929 O O . PHE B 1 81 ? 9.879 8.361 12.734 1.00 29.14 81 PHE B O 1
ATOM 1937 N N . GLN B 1 82 ? 9.564 9.552 14.630 1.00 31.13 82 GLN B N 1
ATOM 1938 C CA . GLN B 1 82 ? 8.107 9.640 14.487 1.00 33.90 82 GLN B CA 1
ATOM 1939 C C . GLN B 1 82 ? 7.679 10.352 13.207 1.00 33.42 82 GLN B C 1
ATOM 1940 O O . GLN B 1 82 ? 6.650 9.995 12.619 1.00 33.82 82 GLN B O 1
ATOM 1946 N N . GLN B 1 83 ? 8.475 11.344 12.782 1.00 32.76 83 GLN B N 1
ATOM 1947 C CA . GLN B 1 83 ? 8.211 12.121 11.585 1.00 33.18 83 GLN B CA 1
ATOM 1948 C C . GLN B 1 83 ? 8.380 11.278 10.349 1.00 31.87 83 GLN B C 1
ATOM 1949 O O . GLN B 1 83 ? 7.714 11.510 9.357 1.00 31.11 83 GLN B O 1
ATOM 1955 N N . TYR B 1 84 ? 9.319 10.336 10.396 1.00 31.24 84 TYR B N 1
ATOM 1956 C CA . TYR B 1 84 ? 9.767 9.663 9.175 1.00 30.37 84 TYR B CA 1
ATOM 1957 C C . TYR B 1 84 ? 9.199 8.274 8.979 1.00 30.28 84 TYR B C 1
ATOM 1958 O O . TYR B 1 84 ? 9.933 7.288 8.935 1.00 29.91 84 TYR B O 1
ATOM 1967 N N . ALA B 1 85 ? 7.875 8.219 8.832 1.00 30.25 85 ALA B N 1
ATOM 1968 C CA . ALA B 1 85 ? 7.148 6.961 8.696 1.00 29.74 85 ALA B CA 1
ATOM 1969 C C . ALA B 1 85 ? 7.474 6.279 7.365 1.00 29.21 85 ALA B C 1
ATOM 1970 O O . ALA B 1 85 ? 7.395 5.056 7.246 1.00 28.33 85 ALA B O 1
ATOM 1972 N N . ASN B 1 86 ? 7.872 7.074 6.373 1.00 28.37 86 ASN B N 1
ATOM 1973 C CA . ASN B 1 86 ? 8.121 6.539 5.041 1.00 27.98 86 ASN B CA 1
ATOM 1974 C C . ASN B 1 86 ? 9.575 6.153 4.749 1.00 26.92 86 ASN B C 1
ATOM 1975 O O . ASN B 1 86 ? 9.916 5.891 3.602 1.00 26.53 86 ASN B O 1
ATOM 1980 N N . GLN B 1 87 ? 10.418 6.121 5.782 1.00 25.82 87 GLN B N 1
ATOM 1981 C CA . GLN B 1 87 ? 11.782 5.604 5.644 1.00 24.75 87 GLN B CA 1
ATOM 1982 C C . GLN B 1 87 ? 11.707 4.113 5.993 1.00 24.61 87 GLN B C 1
ATOM 1983 O O . GLN B 1 87 ? 11.465 3.765 7.159 1.00 24.22 87 GLN B O 1
ATOM 1989 N N . PRO B 1 88 ? 11.870 3.222 4.989 1.00 24.31 88 PRO B N 1
ATOM 1990 C CA . PRO B 1 88 ? 11.648 1.800 5.294 1.00 23.75 88 PRO B CA 1
ATOM 1991 C C . PRO B 1 88 ? 12.547 1.267 6.410 1.00 22.81 88 PRO B C 1
ATOM 1992 O O . PRO B 1 88 ? 12.135 0.350 7.120 1.00 21.56 88 PRO B O 1
ATOM 1996 N N . TYR B 1 89 ? 13.726 1.853 6.606 1.00 21.44 89 TYR B N 1
ATOM 1997 C CA . TYR B 1 89 ? 14.582 1.374 7.702 1.00 21.46 89 TYR B CA 1
ATOM 1998 C C . TYR B 1 89 ? 13.979 1.622 9.077 1.00 21.13 89 TYR B C 1
ATOM 1999 O O . TYR B 1 89 ? 14.317 0.937 10.026 1.00 20.30 89 TYR B O 1
ATOM 2008 N N . ASN B 1 90 ? 13.050 2.578 9.174 1.00 21.21 90 ASN B N 1
ATOM 2009 C CA . ASN B 1 90 ? 12.385 2.836 10.430 1.00 22.37 90 ASN B CA 1
ATOM 2010 C C . ASN B 1 90 ? 11.296 1.805 10.739 1.00 23.03 90 ASN B C 1
ATOM 2011 O O . ASN B 1 90 ? 11.126 1.372 11.893 1.00 22.59 90 ASN B O 1
ATOM 2016 N N . VAL B 1 91 ? 10.586 1.416 9.685 1.00 23.63 91 VAL B N 1
ATOM 2017 C CA . VAL B 1 91 ? 9.691 0.258 9.721 1.00 24.80 91 VAL B CA 1
ATOM 2018 C C . VAL B 1 91 ? 10.482 -1.029 10.022 1.00 25.13 91 VAL B C 1
ATOM 2019 O O . VAL B 1 91 ? 10.109 -1.782 10.940 1.00 25.27 91 VAL B O 1
ATOM 2023 N N . ASP B 1 92 ? 11.575 -1.282 9.290 1.00 25.00 92 ASP B N 1
ATOM 2024 C CA . ASP B 1 92 ? 12.433 -2.427 9.642 1.00 25.49 92 ASP B CA 1
ATOM 2025 C C . ASP B 1 92 ? 12.896 -2.368 11.093 1.00 26.34 92 ASP B C 1
ATOM 2026 O O . ASP B 1 92 ? 12.929 -3.409 11.774 1.00 27.34 92 ASP B O 1
ATOM 2031 N N . LEU B 1 93 ? 13.241 -1.170 11.573 1.00 26.53 93 LEU B N 1
ATOM 2032 C CA . LEU B 1 93 ? 13.648 -1.021 12.963 1.00 27.23 93 LEU B CA 1
ATOM 2033 C C . LEU B 1 93 ? 12.616 -1.623 13.961 1.00 27.61 93 LEU B C 1
ATOM 2034 O O . LEU B 1 93 ? 12.985 -2.421 14.820 1.00 26.64 93 LEU B O 1
ATOM 2047 N N . GLU B 1 95 ? 10.160 -3.753 13.329 1.00 28.63 95 GLU B N 1
ATOM 2048 C CA . GLU B 1 95 ? 10.073 -5.170 13.030 1.00 29.29 95 GLU B CA 1
ATOM 2049 C C . GLU B 1 95 ? 11.180 -5.980 13.705 1.00 28.60 95 GLU B C 1
ATOM 2050 O O . GLU B 1 95 ? 10.914 -7.018 14.347 1.00 27.98 95 GLU B O 1
ATOM 2056 N N . VAL B 1 96 ? 12.408 -5.496 13.573 1.00 27.59 96 VAL B N 1
ATOM 2057 C CA . VAL B 1 96 ? 13.577 -6.192 14.108 1.00 27.77 96 VAL B CA 1
ATOM 2058 C C . VAL B 1 96 ? 13.567 -6.227 15.637 1.00 27.36 96 VAL B C 1
ATOM 2059 O O . VAL B 1 96 ? 13.832 -7.274 16.232 1.00 28.57 96 VAL B O 1
ATOM 2063 N N . ILE B 1 97 ? 13.234 -5.094 16.257 1.00 27.73 97 ILE B N 1
ATOM 2064 C CA . ILE B 1 97 ? 13.180 -4.967 17.710 1.00 28.24 97 ILE B CA 1
ATOM 2065 C C . ILE B 1 97 ? 12.090 -5.901 18.278 1.00 28.77 97 ILE B C 1
ATOM 2066 O O . ILE B 1 97 ? 12.315 -6.608 19.289 1.00 29.10 97 ILE B O 1
ATOM 2071 N N . LYS B 1 98 ? 10.940 -5.929 17.613 1.00 29.19 98 LYS B N 1
ATOM 2072 C CA . LYS B 1 98 ? 9.852 -6.824 18.048 1.00 30.40 98 LYS B CA 1
ATOM 2073 C C . LYS B 1 98 ? 10.284 -8.273 17.955 1.00 30.49 98 LYS B C 1
ATOM 2074 O O . LYS B 1 98 ? 10.101 -9.042 18.904 1.00 31.69 98 LYS B O 1
ATOM 2080 N N . THR B 1 99 ? 10.867 -8.646 16.821 1.00 30.49 99 THR B N 1
ATOM 2081 C CA . THR B 1 99 ? 11.317 -10.010 16.612 1.00 30.90 99 THR B CA 1
ATOM 2082 C C . THR B 1 99 ? 12.378 -10.474 17.623 1.00 31.22 99 THR B C 1
ATOM 2083 O O . THR B 1 99 ? 12.234 -11.539 18.228 1.00 30.36 99 THR B O 1
ATOM 2087 N N . PHE B 1 100 ? 13.427 -9.677 17.815 1.00 31.15 100 PHE B N 1
ATOM 2088 C CA . PHE B 1 100 ? 14.400 -9.960 18.866 1.00 31.68 100 PHE B CA 1
ATOM 2089 C C . PHE B 1 100 ? 13.708 -10.173 20.220 1.00 32.56 100 PHE B C 1
ATOM 2090 O O . PHE B 1 100 ? 13.972 -11.166 20.891 1.00 32.89 100 PHE B O 1
ATOM 2098 N N . GLY B 1 101 ? 12.807 -9.258 20.587 1.00 33.25 101 GLY B N 1
ATOM 2099 C CA . GLY B 1 101 ? 12.134 -9.270 21.881 1.00 34.08 101 GLY B CA 1
ATOM 2100 C C . GLY B 1 101 ? 11.286 -10.524 22.098 1.00 34.80 101 GLY B C 1
ATOM 2101 O O . GLY B 1 101 ? 11.457 -11.239 23.090 1.00 34.87 101 GLY B O 1
ATOM 2102 N N . GLU B 1 102 ? 10.393 -10.785 21.150 1.00 34.60 102 GLU B N 1
ATOM 2103 C CA . GLU B 1 102 ? 9.566 -11.998 21.123 1.00 35.33 102 GLU B CA 1
ATOM 2104 C C . GLU B 1 102 ? 10.382 -13.293 21.248 1.00 35.02 102 GLU B C 1
ATOM 2105 O O . GLU B 1 102 ? 9.905 -14.271 21.830 1.00 35.23 102 GLU B O 1
ATOM 2111 N N . LYS B 1 103 ? 11.589 -13.308 20.682 1.00 33.93 103 LYS B N 1
ATOM 2112 C CA . LYS B 1 103 ? 12.409 -14.511 20.675 1.00 33.12 103 LYS B CA 1
ATOM 2113 C C . LYS B 1 103 ? 13.280 -14.634 21.930 1.00 32.94 103 LYS B C 1
ATOM 2114 O O . LYS B 1 103 ? 14.149 -15.503 22.003 1.00 32.50 103 LYS B O 1
ATOM 2120 N N . GLY B 1 104 ? 13.052 -13.763 22.906 1.00 32.22 104 GLY B N 1
ATOM 2121 C CA . GLY B 1 104 ? 13.754 -13.846 24.174 1.00 32.54 104 GLY B CA 1
ATOM 2122 C C . GLY B 1 104 ? 15.210 -13.401 24.152 1.00 33.08 104 GLY B C 1
ATOM 2123 O O . GLY B 1 104 ? 15.984 -13.780 25.047 1.00 32.67 104 GLY B O 1
ATOM 2124 N N . LYS B 1 105 ? 15.602 -12.591 23.157 1.00 32.66 105 LYS B N 1
ATOM 2125 C CA . LYS B 1 105 ? 17.000 -12.142 23.076 1.00 32.93 105 LYS B CA 1
ATOM 2126 C C . LYS B 1 105 ? 17.293 -11.018 24.084 1.00 32.97 105 LYS B C 1
ATOM 2127 O O . LYS B 1 105 ? 16.400 -10.313 24.526 1.00 31.95 105 LYS B O 1
ATOM 2149 N N . ILE B 1 108 ? 19.503 -4.366 24.807 1.00 29.11 108 ILE B N 1
ATOM 2150 C CA . ILE B 1 108 ? 20.428 -3.408 25.406 1.00 28.31 108 ILE B CA 1
ATOM 2151 C C . ILE B 1 108 ? 20.248 -2.043 24.720 1.00 28.93 108 ILE B C 1
ATOM 2152 O O . ILE B 1 108 ? 20.166 -1.970 23.493 1.00 28.86 108 ILE B O 1
ATOM 2157 N N . GLY B 1 109 ? 20.167 -0.972 25.501 1.00 28.82 109 GLY B N 1
ATOM 2158 C CA . GLY B 1 109 ? 19.953 0.344 24.923 1.00 29.72 109 GLY B CA 1
ATOM 2159 C C . GLY B 1 109 ? 20.165 1.429 25.938 1.00 29.83 109 GLY B C 1
ATOM 2160 O O . GLY B 1 109 ? 20.203 1.183 27.138 1.00 29.72 109 GLY B O 1
ATOM 2161 N N . HIS B 1 110 ? 20.330 2.638 25.447 1.00 30.33 110 HIS B N 1
ATOM 2162 C CA . HIS B 1 110 ? 20.425 3.786 26.308 1.00 31.10 110 HIS B CA 1
ATOM 2163 C C . HIS B 1 110 ? 19.714 4.966 25.663 1.00 32.60 110 HIS B C 1
ATOM 2164 O O . HIS B 1 110 ? 19.319 4.916 24.499 1.00 32.26 110 HIS B O 1
ATOM 2171 N N . CYS B 1 111 ? 19.582 6.038 26.426 1.00 35.36 111 CYS B N 1
ATOM 2172 C CA . CYS B 1 111 ? 18.917 7.240 25.974 1.00 36.44 111 CYS B CA 1
ATOM 2173 C C . CYS B 1 111 ? 17.474 6.936 25.601 1.00 36.70 111 CYS B C 1
ATOM 2174 O O . CYS B 1 111 ? 16.694 6.607 26.490 1.00 37.32 111 CYS B O 1
ATOM 2177 N N . ALA B 1 112 ? 17.110 7.012 24.321 1.00 36.69 112 ALA B N 1
ATOM 2178 C CA . ALA B 1 112 ? 15.714 6.759 23.934 1.00 36.77 112 ALA B CA 1
ATOM 2179 C C . ALA B 1 112 ? 15.508 5.334 23.486 1.00 37.00 112 ALA B C 1
ATOM 2180 O O . ALA B 1 112 ? 14.456 5.009 22.946 1.00 37.16 112 ALA B O 1
ATOM 2182 N N . GLY B 1 113 ? 16.520 4.491 23.699 1.00 37.10 113 GLY B N 1
ATOM 2183 C CA . GLY B 1 113 ? 16.450 3.077 23.363 1.00 37.84 113 GLY B CA 1
ATOM 2184 C C . GLY B 1 113 ? 15.249 2.384 23.986 1.00 38.53 113 GLY B C 1
ATOM 2185 O O . GLY B 1 113 ? 14.550 1.624 23.312 1.00 38.21 113 GLY B O 1
ATOM 2186 N N . ALA B 1 114 ? 15.006 2.648 25.270 1.00 39.16 114 ALA B N 1
ATOM 2187 C CA . ALA B 1 114 ? 13.896 2.021 25.988 1.00 40.29 114 ALA B CA 1
ATOM 2188 C C . ALA B 1 114 ? 12.538 2.435 25.386 1.00 41.18 114 ALA B C 1
ATOM 2189 O O . ALA B 1 114 ? 11.584 1.654 25.403 1.00 40.56 114 ALA B O 1
ATOM 2207 N N . PHE B 1 117 ? 12.085 0.354 22.170 1.00 38.27 117 PHE B N 1
ATOM 2208 C CA . PHE B 1 117 ? 11.656 -0.953 22.626 1.00 38.20 117 PHE B CA 1
ATOM 2209 C C . PHE B 1 117 ? 10.172 -0.901 23.002 1.00 38.94 117 PHE B C 1
ATOM 2210 O O . PHE B 1 117 ? 9.395 -1.743 22.562 1.00 39.21 117 PHE B O 1
ATOM 2218 N N . ASP B 1 118 ? 9.794 0.109 23.789 1.00 39.48 118 ASP B N 1
ATOM 2219 C CA . ASP B 1 118 ? 8.424 0.267 24.282 1.00 40.32 118 ASP B CA 1
ATOM 2220 C C . ASP B 1 118 ? 7.383 0.427 23.172 1.00 40.83 118 ASP B C 1
ATOM 2221 O O . ASP B 1 118 ? 6.250 -0.047 23.313 1.00 40.92 118 ASP B O 1
ATOM 2226 N N . PHE B 1 119 ? 7.775 1.089 22.083 1.00 41.14 119 PHE B N 1
ATOM 2227 C CA . PHE B 1 119 ? 6.928 1.263 20.903 1.00 41.46 119 PHE B CA 1
ATOM 2228 C C . PHE B 1 119 ? 6.426 -0.067 20.333 1.00 41.52 119 PHE B C 1
ATOM 2229 O O . PHE B 1 119 ? 5.368 -0.117 19.691 1.00 41.74 119 PHE B O 1
ATOM 2237 N N . THR B 1 120 ? 7.188 -1.131 20.566 1.00 41.27 120 THR B N 1
ATOM 2238 C CA . THR B 1 120 ? 6.853 -2.450 20.060 1.00 41.36 120 THR B CA 1
ATOM 2239 C C . THR B 1 120 ? 6.115 -3.269 21.126 1.00 41.76 120 THR B C 1
ATOM 2240 O O . THR B 1 120 ? 5.668 -4.382 20.861 1.00 41.42 120 THR B O 1
ATOM 2244 N N . GLY B 1 121 ? 6.032 -2.724 22.338 1.00 42.01 121 GLY B N 1
ATOM 2245 C CA . GLY B 1 121 ? 5.363 -3.391 23.450 1.00 42.31 121 GLY B CA 1
ATOM 2246 C C . GLY B 1 121 ? 6.083 -4.564 24.093 1.00 42.70 121 GLY B C 1
ATOM 2247 O O . GLY B 1 121 ? 5.521 -5.239 24.954 1.00 43.28 121 GLY B O 1
ATOM 2248 N N . ILE B 1 122 ? 7.328 -4.815 23.701 1.00 42.66 122 ILE B N 1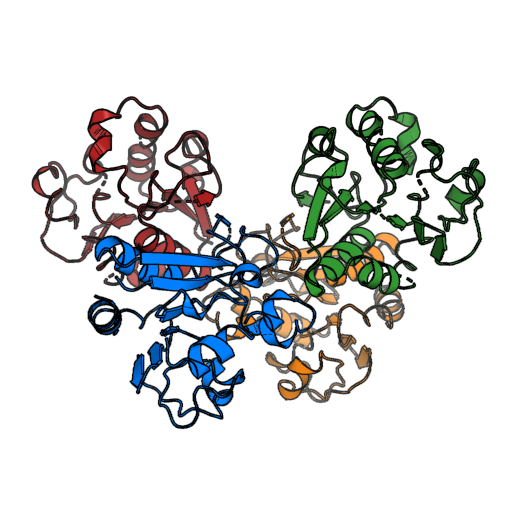
ATOM 2249 C CA . ILE B 1 122 ? 8.085 -5.947 24.253 1.00 42.21 122 ILE B CA 1
ATOM 2250 C C . ILE B 1 122 ? 8.479 -5.753 25.730 1.00 42.61 122 ILE B C 1
ATOM 2251 O O . ILE B 1 122 ? 8.888 -6.707 26.413 1.00 41.84 122 ILE B O 1
ATOM 2256 N N . THR B 1 123 ? 8.345 -4.513 26.196 1.00 43.18 123 THR B N 1
ATOM 2257 C CA . THR B 1 123 ? 8.779 -4.097 27.527 1.00 43.96 123 THR B CA 1
ATOM 2258 C C . THR B 1 123 ? 7.626 -4.036 28.528 1.00 44.71 123 THR B C 1
ATOM 2259 O O . THR B 1 123 ? 7.694 -3.274 29.500 1.00 44.92 123 THR B O 1
ATOM 2263 N N . LYS B 1 124 ? 6.565 -4.802 28.288 1.00 45.14 124 LYS B N 1
ATOM 2264 C CA . LYS B 1 124 ? 5.389 -4.750 29.164 1.00 45.50 124 LYS B CA 1
ATOM 2265 C C . LYS B 1 124 ? 5.750 -5.204 30.577 1.00 45.00 124 LYS B C 1
ATOM 2266 O O . LYS B 1 124 ? 6.333 -6.277 30.776 1.00 44.74 124 LYS B O 1
ATOM 2272 N N . GLY B 1 125 ? 5.437 -4.347 31.548 1.00 45.03 125 GLY B N 1
ATOM 2273 C CA . GLY B 1 125 ? 5.755 -4.607 32.959 1.00 45.19 125 GLY B CA 1
ATOM 2274 C C . GLY B 1 125 ? 7.241 -4.728 33.247 1.00 45.10 125 GLY B C 1
ATOM 2275 O O . GLY B 1 125 ? 7.652 -5.366 34.216 1.00 45.07 125 GLY B O 1
ATOM 2276 N N . LYS B 1 126 ? 8.049 -4.114 32.388 1.00 44.89 126 LYS B N 1
ATOM 2277 C CA . LYS B 1 126 ? 9.494 -4.139 32.532 1.00 44.53 126 LYS B CA 1
ATOM 2278 C C . LYS B 1 126 ? 9.983 -2.803 33.063 1.00 43.71 126 LYS B C 1
ATOM 2279 O O . LYS B 1 126 ? 9.551 -1.742 32.601 1.00 44.26 126 LYS B O 1
ATOM 2285 N N . LYS B 1 127 ? 10.867 -2.859 34.051 1.00 43.01 127 LYS B N 1
ATOM 2286 C CA . LYS B 1 127 ? 11.561 -1.673 34.519 1.00 42.49 127 LYS B CA 1
ATOM 2287 C C . LYS B 1 127 ? 12.589 -1.248 33.473 1.00 41.35 127 LYS B C 1
ATOM 2288 O O . LYS B 1 127 ? 13.414 -2.062 33.041 1.00 41.25 127 LYS B O 1
ATOM 2294 N N . VAL B 1 128 ? 12.513 0.010 33.054 1.00 40.38 128 VAL B N 1
ATOM 2295 C CA . VAL B 1 128 ? 13.488 0.575 32.115 1.00 39.46 128 VAL B CA 1
ATOM 2296 C C . VAL B 1 128 ? 14.043 1.911 32.568 1.00 38.88 128 VAL B C 1
ATOM 2297 O O . VAL B 1 128 ? 13.372 2.678 33.253 1.00 39.39 128 VAL B O 1
ATOM 2301 N N . ALA B 1 129 ? 15.283 2.169 32.173 1.00 38.36 129 ALA B N 1
ATOM 2302 C CA . ALA B 1 129 ? 15.911 3.463 32.338 1.00 37.95 129 ALA B CA 1
ATOM 2303 C C . ALA B 1 129 ? 15.871 4.169 30.992 1.00 38.01 129 ALA B C 1
ATOM 2304 O O . ALA B 1 129 ? 16.143 3.572 29.946 1.00 37.89 129 ALA B O 1
ATOM 2306 N N . VAL B 1 130 ? 15.528 5.442 31.012 1.00 38.63 130 VAL B N 1
ATOM 2307 C CA . VAL B 1 130 ? 15.336 6.190 29.774 1.00 39.48 130 VAL B CA 1
ATOM 2308 C C . VAL B 1 130 ? 15.762 7.636 30.015 1.00 40.12 130 VAL B C 1
ATOM 2309 O O . VAL B 1 130 ? 15.776 8.083 31.171 1.00 39.81 130 VAL B O 1
ATOM 2313 N N . HIS B 1 131 ? 16.132 8.350 28.947 1.00 40.20 131 HIS B N 1
ATOM 2314 C CA . HIS B 1 131 ? 16.427 9.775 29.045 1.00 41.05 131 HIS B CA 1
ATOM 2315 C C . HIS B 1 131 ? 15.171 10.526 29.517 1.00 42.00 131 HIS B C 1
ATOM 2316 O O . HIS B 1 131 ? 14.082 10.284 28.991 1.00 42.23 131 HIS B O 1
ATOM 2323 N N . PRO B 1 132 ? 15.316 11.440 30.503 1.00 42.68 132 PRO B N 1
ATOM 2324 C CA . PRO B 1 132 ? 14.174 12.160 31.067 1.00 43.09 132 PRO B CA 1
ATOM 2325 C C . PRO B 1 132 ? 13.181 12.709 30.037 1.00 43.73 132 PRO B C 1
ATOM 2326 O O . PRO B 1 132 ? 11.968 12.655 30.262 1.00 43.81 132 PRO B O 1
ATOM 2330 N N . LEU B 1 133 ? 13.678 13.227 28.920 1.00 44.21 133 LEU B N 1
ATOM 2331 C CA . LEU B 1 133 ? 12.800 13.832 27.921 1.00 45.18 133 LEU B CA 1
ATOM 2332 C C . LEU B 1 133 ? 11.989 12.798 27.157 1.00 45.16 133 LEU B C 1
ATOM 2333 O O . LEU B 1 133 ? 10.935 13.112 26.621 1.00 45.51 133 LEU B O 1
ATOM 2338 N N . ALA B 1 134 ? 12.489 11.567 27.111 1.00 45.25 134 ALA B N 1
ATOM 2339 C CA . ALA B 1 134 ? 11.778 10.467 26.472 1.00 45.36 134 ALA B CA 1
ATOM 2340 C C . ALA B 1 134 ? 10.909 9.708 27.467 1.00 45.54 134 ALA B C 1
ATOM 2341 O O . ALA B 1 134 ? 10.106 8.875 27.068 1.00 45.35 134 ALA B O 1
ATOM 2343 N N . LYS B 1 135 ? 11.076 9.997 28.759 1.00 46.29 135 LYS B N 1
ATOM 2344 C CA . LYS B 1 135 ? 10.350 9.284 29.827 1.00 47.02 135 LYS B CA 1
ATOM 2345 C C . LYS B 1 135 ? 8.818 9.291 29.700 1.00 47.28 135 LYS B C 1
ATOM 2346 O O . LYS B 1 135 ? 8.201 8.236 29.859 1.00 47.09 135 LYS B O 1
ATOM 2352 N N . PRO B 1 136 ? 8.202 10.460 29.389 1.00 48.10 136 PRO B N 1
ATOM 2353 C CA . PRO B 1 136 ? 6.737 10.478 29.247 1.00 48.72 136 PRO B CA 1
ATOM 2354 C C . PRO B 1 136 ? 6.236 9.487 28.200 1.00 49.05 136 PRO B C 1
ATOM 2355 O O . PRO B 1 136 ? 5.095 9.037 28.274 1.00 49.23 136 PRO B O 1
ATOM 2359 N N . ALA B 1 137 ? 7.096 9.132 27.251 1.00 49.19 137 ALA B N 1
ATOM 2360 C CA . ALA B 1 137 ? 6.686 8.309 26.123 1.00 49.52 137 ALA B CA 1
ATOM 2361 C C . ALA B 1 137 ? 6.613 6.819 26.439 1.00 49.37 137 ALA B C 1
ATOM 2362 O O . ALA B 1 137 ? 6.089 6.047 25.645 1.00 49.59 137 ALA B O 1
ATOM 2364 N N . ILE B 1 138 ? 7.121 6.420 27.599 1.00 49.84 138 ILE B N 1
ATOM 2365 C CA . ILE B 1 138 ? 7.075 5.024 28.016 1.00 50.06 138 ILE B CA 1
ATOM 2366 C C . ILE B 1 138 ? 5.679 4.706 28.533 1.00 50.64 138 ILE B C 1
ATOM 2367 O O . ILE B 1 138 ? 5.222 5.324 29.498 1.00 50.64 138 ILE B O 1
ATOM 2372 N N . GLN B 1 139 ? 5.018 3.745 27.883 1.00 51.10 139 GLN B N 1
ATOM 2373 C CA . GLN B 1 139 ? 3.629 3.382 28.188 1.00 51.96 139 GLN B CA 1
ATOM 2374 C C . GLN B 1 139 ? 3.416 1.890 28.483 1.00 51.64 139 GLN B C 1
ATOM 2375 O O . GLN B 1 139 ? 2.523 1.533 29.254 1.00 51.65 139 GLN B O 1
ATOM 2381 N N . ASN B 1 140 ? 4.225 1.023 27.876 1.00 51.28 140 ASN B N 1
ATOM 2382 C CA . ASN B 1 140 ? 4.153 -0.411 28.172 1.00 51.16 140 ASN B CA 1
ATOM 2383 C C . ASN B 1 140 ? 4.976 -0.837 29.377 1.00 51.05 140 ASN B C 1
ATOM 2384 O O . ASN B 1 140 ? 4.546 -1.684 30.167 1.00 50.90 140 ASN B O 1
ATOM 2389 N N . GLY B 1 141 ? 6.166 -0.259 29.501 1.00 50.73 141 GLY B N 1
ATOM 2390 C CA . GLY B 1 141 ? 7.057 -0.581 30.599 1.00 50.50 141 GLY B CA 1
ATOM 2391 C C . GLY B 1 141 ? 6.923 0.391 31.746 1.00 50.24 141 GLY B C 1
ATOM 2392 O O . GLY B 1 141 ? 6.087 1.297 31.721 1.00 50.72 141 GLY B O 1
ATOM 2393 N N . ILE B 1 142 ? 7.778 0.206 32.745 1.00 49.95 142 ILE B N 1
ATOM 2394 C CA . ILE B 1 142 ? 7.785 1.028 33.943 1.00 49.32 142 ILE B CA 1
ATOM 2395 C C . ILE B 1 142 ? 9.050 1.868 33.911 1.00 48.63 142 ILE B C 1
ATOM 2396 O O . ILE B 1 142 ? 10.144 1.361 34.132 1.00 48.65 142 ILE B O 1
ATOM 2401 N N . ALA B 1 143 ? 8.894 3.149 33.620 1.00 48.17 143 ALA B N 1
ATOM 2402 C CA . ALA B 1 143 ? 10.034 4.039 33.496 1.00 47.94 143 ALA B CA 1
ATOM 2403 C C . ALA B 1 143 ? 10.495 4.517 34.867 1.00 47.66 143 ALA B C 1
ATOM 2404 O O . ALA B 1 143 ? 9.711 5.066 35.637 1.00 47.68 143 ALA B O 1
ATOM 2406 N N . THR B 1 144 ? 11.765 4.291 35.178 1.00 47.21 144 THR B N 1
ATOM 2407 C CA . THR B 1 144 ? 12.315 4.781 36.439 1.00 46.46 144 THR B CA 1
ATOM 2408 C C . THR B 1 144 ? 13.232 5.979 36.222 1.00 46.15 144 THR B C 1
ATOM 2409 O O . THR B 1 144 ? 13.409 6.453 35.092 1.00 46.16 144 THR B O 1
ATOM 2413 N N . ASP B 1 145 ? 13.783 6.493 37.312 1.00 45.42 145 ASP B N 1
ATOM 2414 C CA . ASP B 1 145 ? 14.705 7.610 37.228 1.00 45.12 145 ASP B CA 1
ATOM 2415 C C . ASP B 1 145 ? 16.123 7.132 37.535 1.00 44.04 145 ASP B C 1
ATOM 2416 O O . ASP B 1 145 ? 16.999 7.940 37.810 1.00 44.39 145 ASP B O 1
ATOM 2421 N N . GLU B 1 146 ? 16.338 5.818 37.492 1.00 43.09 146 GLU B N 1
ATOM 2422 C CA . GLU B 1 146 ? 17.657 5.231 37.767 1.00 42.25 146 GLU B CA 1
ATOM 2423 C C . GLU B 1 146 ? 18.589 5.322 36.564 1.00 41.17 146 GLU B C 1
ATOM 2424 O O . GLU B 1 146 ? 18.126 5.382 35.432 1.00 40.00 146 GLU B O 1
ATOM 2430 N N . LYS B 1 147 ? 19.896 5.313 36.841 1.00 40.10 147 LYS B N 1
ATOM 2431 C CA . LYS B 1 147 ? 20.941 5.469 35.837 1.00 39.55 147 LYS B CA 1
ATOM 2432 C C . LYS B 1 147 ? 20.911 4.337 34.808 1.00 38.82 147 LYS B C 1
ATOM 2433 O O . LYS B 1 147 ? 21.107 4.572 33.615 1.00 38.44 147 LYS B O 1
ATOM 2439 N N . SER B 1 148 ? 20.669 3.117 35.287 1.00 37.31 148 SER B N 1
ATOM 2440 C CA . SER B 1 148 ? 20.412 1.974 34.431 1.00 36.30 148 SER B CA 1
ATOM 2441 C C . SER B 1 148 ? 19.405 1.045 35.102 1.00 36.36 148 SER B C 1
ATOM 2442 O O . SER B 1 148 ? 19.212 1.119 36.309 1.00 36.06 148 SER B O 1
ATOM 2445 N N . GLU B 1 149 ? 18.740 0.209 34.311 1.00 36.23 149 GLU B N 1
ATOM 2446 C CA . GLU B 1 149 ? 17.876 -0.855 34.820 1.00 36.56 149 GLU B CA 1
ATOM 2447 C C . GLU B 1 149 ? 18.210 -2.137 34.080 1.00 36.77 149 GLU B C 1
ATOM 2448 O O . GLU B 1 149 ? 18.340 -2.145 32.851 1.00 36.09 149 GLU B O 1
ATOM 2454 N N . ILE B 1 150 ? 18.386 -3.209 34.849 1.00 37.21 150 ILE B N 1
ATOM 2455 C CA . ILE B 1 150 ? 18.505 -4.552 34.309 1.00 37.62 150 ILE B CA 1
ATOM 2456 C C . ILE B 1 150 ? 17.285 -5.304 34.819 1.00 38.68 150 ILE B C 1
ATOM 2457 O O . ILE B 1 150 ? 17.160 -5.541 36.027 1.00 38.61 150 ILE B O 1
ATOM 2462 N N . ASP B 1 151 ? 16.362 -5.611 33.907 1.00 38.89 151 ASP B N 1
ATOM 2463 C CA . ASP B 1 151 ? 15.140 -6.338 34.237 1.00 39.19 151 ASP B CA 1
ATOM 2464 C C . ASP B 1 151 ? 14.974 -7.493 33.251 1.00 39.56 151 ASP B C 1
ATOM 2465 O O . ASP B 1 151 ? 14.511 -7.302 32.128 1.00 39.29 151 ASP B O 1
ATOM 2470 N N . GLY B 1 152 ? 15.380 -8.692 33.670 1.00 39.79 152 GLY B N 1
ATOM 2471 C CA . GLY B 1 152 ? 15.304 -9.879 32.817 1.00 39.93 152 GLY B CA 1
ATOM 2472 C C . GLY B 1 152 ? 16.189 -9.772 31.583 1.00 39.81 152 GLY B C 1
ATOM 2473 O O . GLY B 1 152 ? 17.412 -9.847 31.675 1.00 39.72 152 GLY B O 1
ATOM 2474 N N . ASN B 1 153 ? 15.569 -9.606 30.420 1.00 39.67 153 ASN B N 1
ATOM 2475 C CA . ASN B 1 153 ? 16.327 -9.479 29.176 1.00 39.55 153 ASN B CA 1
ATOM 2476 C C . ASN B 1 153 ? 16.755 -8.031 28.860 1.00 38.70 153 ASN B C 1
ATOM 2477 O O . ASN B 1 153 ? 17.584 -7.807 27.976 1.00 38.12 153 ASN B O 1
ATOM 2482 N N . PHE B 1 154 ? 16.203 -7.072 29.610 1.00 37.64 154 PHE B N 1
ATOM 2483 C CA . PHE B 1 154 ? 16.364 -5.659 29.322 1.00 37.25 154 PHE B CA 1
ATOM 2484 C C . PHE B 1 154 ? 17.454 -4.967 30.130 1.00 37.18 154 PHE B C 1
ATOM 2485 O O . PHE B 1 154 ? 17.400 -4.895 31.362 1.00 37.31 154 PHE B O 1
ATOM 2493 N N . PHE B 1 155 ? 18.450 -4.478 29.405 1.00 36.08 155 PHE B N 1
ATOM 2494 C CA . PHE B 1 155 ? 19.558 -3.736 29.966 1.00 34.90 155 PHE B CA 1
ATOM 2495 C C . PHE B 1 155 ? 19.488 -2.336 29.369 1.00 34.63 155 PHE B C 1
ATOM 2496 O O . PHE B 1 155 ? 19.876 -2.118 28.223 1.00 34.17 155 PHE B O 1
ATOM 2504 N N . THR B 1 156 ? 18.958 -1.388 30.127 1.00 33.27 156 THR B N 1
ATOM 2505 C CA . THR B 1 156 ? 18.822 -0.044 29.621 1.00 32.63 156 THR B CA 1
ATOM 2506 C C . THR B 1 156 ? 19.508 0.948 30.532 1.00 32.24 156 THR B C 1
ATOM 2507 O O . THR B 1 156 ? 19.516 0.776 31.758 1.00 31.21 156 THR B O 1
ATOM 2511 N N . ALA B 1 157 ? 20.097 1.973 29.915 1.00 31.29 157 ALA B N 1
ATOM 2512 C CA . ALA B 1 157 ? 20.733 3.072 30.621 1.00 30.86 157 ALA B CA 1
ATOM 2513 C C . ALA B 1 157 ? 20.042 4.375 30.238 1.00 31.66 157 ALA B C 1
ATOM 2514 O O . ALA B 1 157 ? 19.546 4.515 29.113 1.00 31.11 157 ALA B O 1
ATOM 2516 N N . GLN B 1 158 ? 20.023 5.331 31.164 1.00 31.68 158 GLN B N 1
ATOM 2517 C CA . GLN B 1 158 ? 19.362 6.628 30.959 1.00 32.86 158 GLN B CA 1
ATOM 2518 C C . GLN B 1 158 ? 19.928 7.404 29.749 1.00 32.67 158 GLN B C 1
ATOM 2519 O O . GLN B 1 158 ? 19.175 7.974 28.953 1.00 32.68 158 GLN B O 1
ATOM 2525 N N . ASP B 1 159 ? 21.253 7.446 29.641 1.00 32.04 159 ASP B N 1
ATOM 2526 C CA . ASP B 1 159 ? 21.914 7.889 28.415 1.00 32.24 159 ASP B CA 1
ATOM 2527 C C . ASP B 1 159 ? 23.404 7.534 28.388 1.00 31.00 159 ASP B C 1
ATOM 2528 O O . ASP B 1 159 ? 23.884 6.737 29.224 1.00 29.58 159 ASP B O 1
ATOM 2533 N N . GLU B 1 160 ? 24.132 8.162 27.461 1.00 29.43 160 GLU B N 1
ATOM 2534 C CA . GLU B 1 160 ? 25.534 7.818 27.204 1.00 29.23 160 GLU B CA 1
ATOM 2535 C C . GLU B 1 160 ? 26.391 7.950 28.450 1.00 28.95 160 GLU B C 1
ATOM 2536 O O . GLU B 1 160 ? 27.343 7.205 28.603 1.00 28.60 160 GLU B O 1
ATOM 2542 N N . ASN B 1 161 ? 26.059 8.900 29.330 1.00 28.66 161 ASN B N 1
ATOM 2543 C CA . ASN B 1 161 ? 26.877 9.128 30.509 1.00 29.29 161 ASN B CA 1
ATOM 2544 C C . ASN B 1 161 ? 26.607 8.147 31.653 1.00 28.36 161 ASN B C 1
ATOM 2545 O O . ASN B 1 161 ? 27.326 8.142 32.647 1.00 28.38 161 ASN B O 1
ATOM 2550 N N . THR B 1 162 ? 25.590 7.302 31.510 1.00 28.26 162 THR B N 1
ATOM 2551 C CA . THR B 1 162 ? 25.333 6.263 32.536 1.00 28.29 162 THR B CA 1
ATOM 2552 C C . THR B 1 162 ? 25.503 4.834 32.020 1.00 27.70 162 THR B C 1
ATOM 2553 O O . THR B 1 162 ? 25.259 3.855 32.757 1.00 27.18 162 THR B O 1
ATOM 2557 N N . ILE B 1 163 ? 25.891 4.700 30.753 1.00 26.25 163 ILE B N 1
ATOM 2558 C CA . ILE B 1 163 ? 26.176 3.377 30.213 1.00 25.91 163 ILE B CA 1
ATOM 2559 C C . ILE B 1 163 ? 27.119 2.611 31.158 1.00 25.73 163 ILE B C 1
ATOM 2560 O O . ILE B 1 163 ? 26.864 1.455 31.472 1.00 25.20 163 ILE B O 1
ATOM 2565 N N . TRP B 1 164 ? 28.179 3.269 31.626 1.00 25.89 164 TRP B N 1
ATOM 2566 C CA . TRP B 1 164 ? 29.152 2.635 32.529 1.00 25.97 164 TRP B CA 1
ATOM 2567 C C . TRP B 1 164 ? 28.514 1.900 33.726 1.00 26.49 164 TRP B C 1
ATOM 2568 O O . TRP B 1 164 ? 29.072 0.938 34.195 1.00 26.19 164 TRP B O 1
ATOM 2579 N N . THR B 1 165 ? 27.357 2.355 34.194 1.00 27.96 165 THR B N 1
ATOM 2580 C CA . THR B 1 165 ? 26.711 1.776 35.378 1.00 29.38 165 THR B CA 1
ATOM 2581 C C . THR B 1 165 ? 26.189 0.389 35.139 1.00 31.56 165 THR B C 1
ATOM 2582 O O . THR B 1 165 ? 26.038 -0.371 36.093 1.00 32.08 165 THR B O 1
ATOM 2594 N N . LEU B 1 167 ? 27.377 -1.560 32.128 1.00 33.81 167 LEU B N 1
ATOM 2595 C CA . LEU B 1 167 ? 28.207 -2.198 31.125 1.00 33.67 167 LEU B CA 1
ATOM 2596 C C . LEU B 1 167 ? 28.983 -3.412 31.626 1.00 33.26 167 LEU B C 1
ATOM 2597 O O . LEU B 1 167 ? 29.058 -4.405 30.904 1.00 33.14 167 LEU B O 1
ATOM 2602 N N . PRO B 1 168 ? 29.564 -3.355 32.853 1.00 33.02 168 PRO B N 1
ATOM 2603 C CA . PRO B 1 168 ? 30.160 -4.606 33.362 1.00 33.04 168 PRO B CA 1
ATOM 2604 C C . PRO B 1 168 ? 29.150 -5.769 33.419 1.00 32.70 168 PRO B C 1
ATOM 2605 O O . PRO B 1 168 ? 29.520 -6.920 33.132 1.00 32.79 168 PRO B O 1
ATOM 2609 N N . LYS B 1 169 ? 27.904 -5.469 33.775 1.00 31.95 169 LYS B N 1
ATOM 2610 C CA . LYS B 1 169 ? 26.862 -6.498 33.868 1.00 32.06 169 LYS B CA 1
ATOM 2611 C C . LYS B 1 169 ? 26.480 -7.011 32.483 1.00 31.36 169 LYS B C 1
ATOM 2612 O O . LYS B 1 169 ? 26.158 -8.196 32.317 1.00 30.66 169 LYS B O 1
ATOM 2618 N N . VAL B 1 170 ? 26.501 -6.108 31.489 1.00 30.17 170 VAL B N 1
ATOM 2619 C CA . VAL B 1 170 ? 26.130 -6.473 30.135 1.00 28.51 170 VAL B CA 1
ATOM 2620 C C . VAL B 1 170 ? 27.200 -7.408 29.630 1.00 28.94 170 VAL B C 1
ATOM 2621 O O . VAL B 1 170 ? 26.898 -8.441 29.049 1.00 28.65 170 VAL B O 1
ATOM 2625 N N . ILE B 1 171 ? 28.454 -7.025 29.849 1.00 29.59 171 ILE B N 1
ATOM 2626 C CA . ILE B 1 171 ? 29.603 -7.821 29.428 1.00 30.83 171 ILE B CA 1
ATOM 2627 C C . ILE B 1 171 ? 29.629 -9.169 30.114 1.00 31.30 171 ILE B C 1
ATOM 2628 O O . ILE B 1 171 ? 29.873 -10.185 29.471 1.00 32.26 171 ILE B O 1
ATOM 2633 N N . GLU B 1 172 ? 29.396 -9.183 31.421 1.00 32.86 172 GLU B N 1
ATOM 2634 C CA . GLU B 1 172 ? 29.316 -10.461 32.151 1.00 33.94 172 GLU B CA 1
ATOM 2635 C C . GLU B 1 172 ? 28.265 -11.388 31.527 1.00 33.45 172 GLU B C 1
ATOM 2636 O O . GLU B 1 172 ? 28.532 -12.573 31.307 1.00 33.51 172 GLU B O 1
ATOM 2642 N N . ALA B 1 173 ? 27.103 -10.828 31.188 1.00 33.94 173 ALA B N 1
ATOM 2643 C CA . ALA B 1 173 ? 25.982 -11.594 30.619 1.00 34.15 173 ALA B CA 1
ATOM 2644 C C . ALA B 1 173 ? 26.261 -12.144 29.226 1.00 34.70 173 ALA B C 1
ATOM 2645 O O . ALA B 1 173 ? 25.676 -13.153 28.826 1.00 34.49 173 ALA B O 1
ATOM 2647 N N . LEU B 1 174 ? 27.129 -11.460 28.480 1.00 35.33 174 LEU B N 1
ATOM 2648 C CA . LEU B 1 174 ? 27.467 -11.859 27.123 1.00 36.69 174 LEU B CA 1
ATOM 2649 C C . LEU B 1 174 ? 28.694 -12.747 27.160 1.00 38.15 174 LEU B C 1
ATOM 2650 O O . LEU B 1 174 ? 29.090 -13.334 26.148 1.00 37.77 174 LEU B O 1
ATOM 2655 N N . LYS B 1 175 ? 29.265 -12.802 28.364 1.00 40.55 175 LYS B N 1
ATOM 2656 C CA . LYS B 1 175 ? 30.331 -13.717 28.825 1.00 42.86 175 LYS B CA 1
ATOM 2657 C C . LYS B 1 175 ? 31.703 -13.463 28.204 1.00 43.01 175 LYS B C 1
ATOM 2658 O O . LYS B 1 175 ? 32.403 -12.523 28.624 1.00 43.72 175 LYS B O 1
ATOM 2664 N N . ALA C 1 2 ? 33.006 30.702 19.147 1.00 33.32 2 ALA C N 1
ATOM 2665 C CA . ALA C 1 2 ? 33.383 29.523 19.976 1.00 33.30 2 ALA C CA 1
ATOM 2666 C C . ALA C 1 2 ? 34.894 29.312 19.874 1.00 32.86 2 ALA C C 1
ATOM 2667 O O . ALA C 1 2 ? 35.486 29.608 18.835 1.00 33.30 2 ALA C O 1
ATOM 2669 N N . LYS C 1 3 ? 35.517 28.836 20.953 1.00 31.84 3 LYS C N 1
ATOM 2670 C CA . LYS C 1 3 ? 36.925 28.427 20.890 1.00 30.90 3 LYS C CA 1
ATOM 2671 C C . LYS C 1 3 ? 37.059 27.203 19.987 1.00 29.83 3 LYS C C 1
ATOM 2672 O O . LYS C 1 3 ? 36.070 26.505 19.741 1.00 29.99 3 LYS C O 1
ATOM 2678 N N . LYS C 1 4 ? 38.267 26.952 19.485 1.00 28.37 4 LYS C N 1
ATOM 2679 C CA . LYS C 1 4 ? 38.465 25.970 18.429 1.00 27.39 4 LYS C CA 1
ATOM 2680 C C . LYS C 1 4 ? 39.532 24.961 18.815 1.00 25.91 4 LYS C C 1
ATOM 2681 O O . LYS C 1 4 ? 40.642 25.337 19.249 1.00 25.24 4 LYS C O 1
ATOM 2687 N N . VAL C 1 5 ? 39.187 23.690 18.653 1.00 23.74 5 VAL C N 1
ATOM 2688 C CA . VAL C 1 5 ? 40.060 22.596 19.051 1.00 22.34 5 VAL C CA 1
ATOM 2689 C C . VAL C 1 5 ? 40.515 21.845 17.808 1.00 21.74 5 VAL C C 1
ATOM 2690 O O . VAL C 1 5 ? 39.703 21.549 16.938 1.00 21.89 5 VAL C O 1
ATOM 2694 N N . ALA C 1 6 ? 41.806 21.542 17.724 1.00 21.06 6 ALA C N 1
ATOM 2695 C CA . ALA C 1 6 ? 42.315 20.616 16.717 1.00 20.89 6 ALA C CA 1
ATOM 2696 C C . ALA C 1 6 ? 42.459 19.245 17.408 1.00 20.88 6 ALA C C 1
ATOM 2697 O O . ALA C 1 6 ? 43.182 19.099 18.393 1.00 20.52 6 ALA C O 1
ATOM 2699 N N . VAL C 1 7 ? 41.671 18.281 16.938 1.00 19.63 7 VAL C N 1
ATOM 2700 C CA . VAL C 1 7 ? 41.622 16.971 17.521 1.00 19.10 7 VAL C CA 1
ATOM 2701 C C . VAL C 1 7 ? 42.430 16.055 16.617 1.00 19.08 7 VAL C C 1
ATOM 2702 O O . VAL C 1 7 ? 42.110 15.894 15.433 1.00 19.17 7 VAL C O 1
ATOM 2706 N N . LEU C 1 8 ? 43.480 15.464 17.169 1.00 18.36 8 LEU C N 1
ATOM 2707 C CA . LEU C 1 8 ? 44.287 14.475 16.398 1.00 19.08 8 LEU C CA 1
ATOM 2708 C C . LEU C 1 8 ? 43.758 13.054 16.614 1.00 19.55 8 LEU C C 1
ATOM 2709 O O . LEU C 1 8 ? 43.699 12.568 17.767 1.00 19.10 8 LEU C O 1
ATOM 2714 N N . ALA C 1 9 ? 43.346 12.399 15.518 1.00 18.39 9 ALA C N 1
ATOM 2715 C CA . ALA C 1 9 ? 42.966 10.996 15.606 1.00 18.45 9 ALA C CA 1
ATOM 2716 C C . ALA C 1 9 ? 44.107 10.174 14.970 1.00 18.16 9 ALA C C 1
ATOM 2717 O O . ALA C 1 9 ? 44.400 10.364 13.800 1.00 19.22 9 ALA C O 1
ATOM 2719 N N . VAL C 1 10 ? 44.770 9.317 15.746 1.00 17.03 10 VAL C N 1
ATOM 2720 C CA . VAL C 1 10 ? 45.759 8.375 15.183 1.00 16.25 10 VAL C CA 1
ATOM 2721 C C . VAL C 1 10 ? 45.085 7.233 14.389 1.00 17.04 10 VAL C C 1
ATOM 2722 O O . VAL C 1 10 ? 43.864 7.087 14.408 1.00 18.83 10 VAL C O 1
ATOM 2726 N N . ASN C 1 11 ? 45.858 6.401 13.713 1.00 16.81 11 ASN C N 1
ATOM 2727 C CA . ASN C 1 11 ? 45.230 5.406 12.842 1.00 16.94 11 ASN C CA 1
ATOM 2728 C C . ASN C 1 11 ? 45.855 4.059 13.086 1.00 17.89 11 ASN C C 1
ATOM 2729 O O . ASN C 1 11 ? 46.966 3.822 12.637 1.00 17.76 11 ASN C O 1
ATOM 2734 N N . PRO C 1 12 ? 45.143 3.161 13.819 1.00 17.61 12 PRO C N 1
ATOM 2735 C CA . PRO C 1 12 ? 43.785 3.277 14.368 1.00 17.56 12 PRO C CA 1
ATOM 2736 C C . PRO C 1 12 ? 43.657 4.104 15.669 1.00 17.24 12 PRO C C 1
ATOM 2737 O O . PRO C 1 12 ? 44.591 4.163 16.466 1.00 18.27 12 PRO C O 1
ATOM 2741 N N . VAL C 1 13 ? 42.515 4.759 15.827 1.00 17.09 13 VAL C N 1
ATOM 2742 C CA . VAL C 1 13 ? 42.157 5.529 17.026 1.00 15.79 13 VAL C CA 1
ATOM 2743 C C . VAL C 1 13 ? 41.225 4.690 17.940 1.00 16.75 13 VAL C C 1
ATOM 2744 O O . VAL C 1 13 ? 40.425 3.900 17.473 1.00 16.77 13 VAL C O 1
ATOM 2748 N N . ASN C 1 14 ? 41.317 4.889 19.241 1.00 17.52 14 ASN C N 1
ATOM 2749 C CA . ASN C 1 14 ? 40.324 4.331 20.129 1.00 18.35 14 ASN C CA 1
ATOM 2750 C C . ASN C 1 14 ? 39.064 5.222 19.991 1.00 18.89 14 ASN C C 1
ATOM 2751 O O . ASN C 1 14 ? 39.079 6.399 20.358 1.00 19.05 14 ASN C O 1
ATOM 2756 N N . GLY C 1 15 ? 37.991 4.624 19.462 1.00 18.85 15 GLY C N 1
ATOM 2757 C CA . GLY C 1 15 ? 36.757 5.335 19.153 1.00 20.22 15 GLY C CA 1
ATOM 2758 C C . GLY C 1 15 ? 36.104 5.808 20.416 1.00 19.54 15 GLY C C 1
ATOM 2759 O O . GLY C 1 15 ? 35.456 6.825 20.421 1.00 19.82 15 GLY C O 1
ATOM 2760 N N . CYS C 1 16 ? 36.222 5.020 21.489 1.00 20.96 16 CYS C N 1
ATOM 2761 C CA . CYS C 1 16 ? 35.589 5.377 22.721 1.00 20.60 16 CYS C CA 1
ATOM 2762 C C . CYS C 1 16 ? 36.211 6.672 23.269 1.00 19.77 16 CYS C C 1
ATOM 2763 O O . CYS C 1 16 ? 35.495 7.570 23.714 1.00 20.34 16 CYS C O 1
ATOM 2766 N N . GLY C 1 17 ? 37.530 6.775 23.201 1.00 17.95 17 GLY C N 1
ATOM 2767 C CA . GLY C 1 17 ? 38.234 7.995 23.610 1.00 18.19 17 GLY C CA 1
ATOM 2768 C C . GLY C 1 17 ? 37.858 9.188 22.720 1.00 18.80 17 GLY C C 1
ATOM 2769 O O . GLY C 1 17 ? 37.471 10.268 23.210 1.00 18.77 17 GLY C O 1
ATOM 2770 N N . LEU C 1 18 ? 37.923 8.982 21.419 1.00 17.86 18 LEU C N 1
ATOM 2771 C CA . LEU C 1 18 ? 37.658 10.070 20.451 1.00 17.80 18 LEU C CA 1
ATOM 2772 C C . LEU C 1 18 ? 36.285 10.694 20.653 1.00 17.01 18 LEU C C 1
ATOM 2773 O O . LEU C 1 18 ? 36.165 11.886 20.743 1.00 16.71 18 LEU C O 1
ATOM 2778 N N . PHE C 1 19 ? 35.253 9.863 20.761 1.00 17.48 19 PHE C N 1
ATOM 2779 C CA . PHE C 1 19 ? 33.912 10.359 20.735 1.00 16.44 19 PHE C CA 1
ATOM 2780 C C . PHE C 1 19 ? 33.478 10.933 22.059 1.00 16.85 19 PHE C C 1
ATOM 2781 O O . PHE C 1 19 ? 32.588 11.752 22.103 1.00 15.93 19 PHE C O 1
ATOM 2789 N N . GLN C 1 20 ? 34.123 10.520 23.146 1.00 17.12 20 GLN C N 1
ATOM 2790 C CA . GLN C 1 20 ? 33.965 11.262 24.390 1.00 18.27 20 GLN C CA 1
ATOM 2791 C C . GLN C 1 20 ? 34.300 12.723 24.205 1.00 18.71 20 GLN C C 1
ATOM 2792 O O . GLN C 1 20 ? 33.508 13.603 24.592 1.00 19.06 20 GLN C O 1
ATOM 2798 N N . TYR C 1 21 ? 35.455 13.001 23.603 1.00 17.90 21 TYR C N 1
ATOM 2799 C CA . TYR C 1 21 ? 35.803 14.395 23.301 1.00 18.94 21 TYR C CA 1
ATOM 2800 C C . TYR C 1 21 ? 34.813 15.064 22.364 1.00 19.05 21 TYR C C 1
ATOM 2801 O O . TYR C 1 21 ? 34.285 16.115 22.688 1.00 19.62 21 TYR C O 1
ATOM 2810 N N . LEU C 1 22 ? 34.555 14.450 21.213 1.00 18.63 22 LEU C N 1
ATOM 2811 C CA . LEU C 1 22 ? 33.746 15.112 20.166 1.00 18.53 22 LEU C CA 1
ATOM 2812 C C . LEU C 1 22 ? 32.322 15.365 20.607 1.00 19.62 22 LEU C C 1
ATOM 2813 O O . LEU C 1 22 ? 31.743 16.407 20.308 1.00 19.06 22 LEU C O 1
ATOM 2818 N N . GLU C 1 23 ? 31.762 14.384 21.319 1.00 21.30 23 GLU C N 1
ATOM 2819 C CA . GLU C 1 23 ? 30.425 14.462 21.803 1.00 23.03 23 GLU C CA 1
ATOM 2820 C C . GLU C 1 23 ? 30.285 15.606 22.788 1.00 23.23 23 GLU C C 1
ATOM 2821 O O . GLU C 1 23 ? 29.312 16.365 22.724 1.00 24.21 23 GLU C O 1
ATOM 2827 N N . ALA C 1 24 ? 31.267 15.754 23.669 1.00 23.07 24 ALA C N 1
ATOM 2828 C CA . ALA C 1 24 ? 31.301 16.844 24.642 1.00 23.70 24 ALA C CA 1
ATOM 2829 C C . ALA C 1 24 ? 31.516 18.197 23.960 1.00 24.17 24 ALA C C 1
ATOM 2830 O O . ALA C 1 24 ? 30.852 19.187 24.325 1.00 24.93 24 ALA C O 1
ATOM 2832 N N . PHE C 1 25 ? 32.398 18.263 22.960 1.00 23.40 25 PHE C N 1
ATOM 2833 C CA . PHE C 1 25 ? 32.508 19.528 22.213 1.00 23.10 25 PHE C CA 1
ATOM 2834 C C . PHE C 1 25 ? 31.187 19.894 21.516 1.00 23.22 25 PHE C C 1
ATOM 2835 O O . PHE C 1 25 ? 30.719 21.021 21.639 1.00 23.66 25 PHE C O 1
ATOM 2843 N N . PHE C 1 26 ? 30.562 18.925 20.850 1.00 21.98 26 PHE C N 1
ATOM 2844 C CA . PHE C 1 26 ? 29.331 19.186 20.116 1.00 21.93 26 PHE C CA 1
ATOM 2845 C C . PHE C 1 26 ? 28.211 19.709 21.023 1.00 21.97 26 PHE C C 1
ATOM 2846 O O . PHE C 1 26 ? 27.545 20.706 20.705 1.00 21.29 26 PHE C O 1
ATOM 2854 N N . GLU C 1 27 ? 28.013 19.005 22.141 1.00 22.79 27 GLU C N 1
ATOM 2855 C CA . GLU C 1 27 ? 26.954 19.275 23.080 1.00 23.46 27 GLU C CA 1
ATOM 2856 C C . GLU C 1 27 ? 27.121 20.592 23.771 1.00 22.91 27 GLU C C 1
ATOM 2857 O O . GLU C 1 27 ? 26.129 21.206 24.159 1.00 22.52 27 GLU C O 1
ATOM 2863 N N . ASN C 1 28 ? 28.363 21.047 23.882 1.00 22.35 28 ASN C N 1
ATOM 2864 C CA . ASN C 1 28 ? 28.653 22.327 24.523 1.00 22.95 28 ASN C CA 1
ATOM 2865 C C . ASN C 1 28 ? 29.052 23.453 23.573 1.00 23.28 28 ASN C C 1
ATOM 2866 O O . ASN C 1 28 ? 29.525 24.470 24.030 1.00 23.79 28 ASN C O 1
ATOM 2871 N N . GLY C 1 29 ? 28.845 23.277 22.268 1.00 23.26 29 GLY C N 1
ATOM 2872 C CA . GLY C 1 29 ? 29.060 24.353 21.288 1.00 23.11 29 GLY C CA 1
ATOM 2873 C C . GLY C 1 29 ? 30.500 24.851 21.140 1.00 23.68 29 GLY C C 1
ATOM 2874 O O . GLY C 1 29 ? 30.726 26.005 20.767 1.00 24.39 29 GLY C O 1
ATOM 2875 N N . ILE C 1 30 ? 31.466 23.968 21.409 1.00 23.54 30 ILE C N 1
ATOM 2876 C CA . ILE C 1 30 ? 32.888 24.209 21.225 1.00 23.24 30 ILE C CA 1
ATOM 2877 C C . ILE C 1 30 ? 33.231 23.703 19.829 1.00 22.68 30 ILE C C 1
ATOM 2878 O O . ILE C 1 30 ? 32.819 22.612 19.467 1.00 22.37 30 ILE C O 1
ATOM 2883 N N . SER C 1 31 ? 33.950 24.502 19.041 1.00 21.37 31 SER C N 1
ATOM 2884 C CA . SER C 1 31 ? 34.228 24.143 17.662 1.00 21.68 31 SER C CA 1
ATOM 2885 C C . SER C 1 31 ? 35.430 23.220 17.618 1.00 20.52 31 SER C C 1
ATOM 2886 O O . SER C 1 31 ? 36.308 23.323 18.452 1.00 20.94 31 SER C O 1
ATOM 2889 N N . TYR C 1 32 ? 35.463 22.324 16.645 1.00 20.19 32 TYR C N 1
ATOM 2890 C CA . TYR C 1 32 ? 36.568 21.348 16.560 1.00 20.59 32 TYR C CA 1
ATOM 2891 C C . TYR C 1 32 ? 36.736 20.959 15.128 1.00 21.93 32 TYR C C 1
ATOM 2892 O O . TYR C 1 32 ? 35.776 21.027 14.331 1.00 21.65 32 TYR C O 1
ATOM 2901 N N . LYS C 1 33 ? 37.964 20.569 14.786 1.00 22.25 33 LYS C N 1
ATOM 2902 C CA . LYS C 1 33 ? 38.226 19.987 13.498 1.00 22.70 33 LYS C CA 1
ATOM 2903 C C . LYS C 1 33 ? 39.091 18.762 13.743 1.00 21.61 33 LYS C C 1
ATOM 2904 O O . LYS C 1 33 ? 40.037 18.819 14.532 1.00 20.61 33 LYS C O 1
ATOM 2910 N N . VAL C 1 34 ? 38.734 17.645 13.112 1.00 19.73 34 VAL C N 1
ATOM 2911 C CA . VAL C 1 34 ? 39.414 16.394 13.389 1.00 19.71 34 VAL C CA 1
ATOM 2912 C C . VAL C 1 34 ? 40.363 16.052 12.279 1.00 21.20 34 VAL C C 1
ATOM 2913 O O . VAL C 1 34 ? 39.944 15.866 11.118 1.00 20.44 34 VAL C O 1
ATOM 2917 N N . PHE C 1 35 ? 41.650 15.992 12.647 1.00 21.32 35 PHE C N 1
ATOM 2918 C CA . PHE C 1 35 ? 42.735 15.686 11.738 1.00 21.64 35 PHE C CA 1
ATOM 2919 C C . PHE C 1 35 ? 43.233 14.266 11.943 1.00 21.39 35 PHE C C 1
ATOM 2920 O O . PHE C 1 35 ? 43.657 13.920 13.051 1.00 20.49 35 PHE C O 1
ATOM 2928 N N . ALA C 1 36 ? 43.208 13.455 10.876 1.00 21.15 36 ALA C N 1
ATOM 2929 C CA . ALA C 1 36 ? 43.841 12.134 10.871 1.00 20.31 36 ALA C CA 1
ATOM 2930 C C . ALA C 1 36 ? 45.361 12.222 10.900 1.00 21.18 36 ALA C C 1
ATOM 2931 O O . ALA C 1 36 ? 45.958 12.990 10.129 1.00 21.87 36 ALA C O 1
ATOM 2933 N N . VAL C 1 37 ? 45.990 11.455 11.796 1.00 20.90 37 VAL C N 1
ATOM 2934 C CA . VAL C 1 37 ? 47.429 11.308 11.833 1.00 21.03 37 VAL C CA 1
ATOM 2935 C C . VAL C 1 37 ? 47.741 10.157 10.846 1.00 21.82 37 VAL C C 1
ATOM 2936 O O . VAL C 1 37 ? 48.029 9.044 11.218 1.00 20.91 37 VAL C O 1
ATOM 2940 N N . SER C 1 38 ? 47.613 10.487 9.568 1.00 22.72 38 SER C N 1
ATOM 2941 C CA . SER C 1 38 ? 47.540 9.524 8.485 1.00 23.76 38 SER C CA 1
ATOM 2942 C C . SER C 1 38 ? 47.712 10.284 7.169 1.00 24.27 38 SER C C 1
ATOM 2943 O O . SER C 1 38 ? 47.603 11.514 7.137 1.00 24.46 38 SER C O 1
ATOM 2946 N N . ASP C 1 39 ? 47.943 9.555 6.080 1.00 24.72 39 ASP C N 1
ATOM 2947 C CA . ASP C 1 39 ? 47.985 10.166 4.750 1.00 25.09 39 ASP C CA 1
ATOM 2948 C C . ASP C 1 39 ? 46.597 10.462 4.217 1.00 24.31 39 ASP C C 1
ATOM 2949 O O . ASP C 1 39 ? 46.446 11.296 3.320 1.00 24.27 39 ASP C O 1
ATOM 2954 N N . THR C 1 40 ? 45.593 9.740 4.726 1.00 23.82 40 THR C N 1
ATOM 2955 C CA . THR C 1 40 ? 44.199 9.938 4.306 1.00 24.92 40 THR C CA 1
ATOM 2956 C C . THR C 1 40 ? 43.293 10.329 5.473 1.00 22.77 40 THR C C 1
ATOM 2957 O O . THR C 1 40 ? 43.543 9.960 6.617 1.00 21.06 40 THR C O 1
ATOM 2961 N N . LYS C 1 41 ? 42.200 11.028 5.178 1.00 21.42 41 LYS C N 1
ATOM 2962 C CA . LYS C 1 41 ? 41.284 11.319 6.264 1.00 22.16 41 LYS C CA 1
ATOM 2963 C C . LYS C 1 41 ? 40.424 10.095 6.593 1.00 21.71 41 LYS C C 1
ATOM 2964 O O . LYS C 1 41 ? 39.673 10.124 7.563 1.00 21.16 41 LYS C O 1
ATOM 2970 N N . GLU C 1 42 ? 40.533 9.033 5.781 1.00 21.19 42 GLU C N 1
ATOM 2971 C CA . GLU C 1 42 ? 39.856 7.756 6.089 1.00 22.94 42 GLU C CA 1
ATOM 2972 C C . GLU C 1 42 ? 40.765 6.876 6.919 1.00 21.88 42 GLU C C 1
ATOM 2973 O O . GLU C 1 42 ? 41.856 6.433 6.471 1.00 22.16 42 GLU C O 1
ATOM 2979 N N . ILE C 1 43 ? 40.321 6.601 8.132 1.00 20.03 43 ILE C N 1
ATOM 2980 C CA . ILE C 1 43 ? 41.125 5.867 9.078 1.00 18.93 43 ILE C CA 1
ATOM 2981 C C . ILE C 1 43 ? 40.250 4.754 9.659 1.00 19.51 43 ILE C C 1
ATOM 2982 O O . ILE C 1 43 ? 39.171 4.505 9.177 1.00 20.02 43 ILE C O 1
ATOM 2987 N N . LYS C 1 44 ? 40.720 4.083 10.699 1.00 21.03 44 LYS C N 1
ATOM 2988 C CA . LYS C 1 44 ? 39.917 3.052 11.335 1.00 21.72 44 LYS C CA 1
ATOM 2989 C C . LYS C 1 44 ? 40.001 3.275 12.814 1.00 21.34 44 LYS C C 1
ATOM 2990 O O . LYS C 1 44 ? 40.943 3.909 13.283 1.00 19.29 44 LYS C O 1
ATOM 2996 N N . THR C 1 45 ? 39.021 2.719 13.531 1.00 21.15 45 THR C N 1
ATOM 2997 C CA . THR C 1 45 ? 39.079 2.605 14.970 1.00 20.89 45 THR C CA 1
ATOM 2998 C C . THR C 1 45 ? 39.807 1.332 15.372 1.00 21.09 45 THR C C 1
ATOM 2999 O O . THR C 1 45 ? 40.049 0.438 14.546 1.00 20.39 45 THR C O 1
ATOM 3003 N N . ASN C 1 46 ? 40.165 1.266 16.644 1.00 21.03 46 ASN C N 1
ATOM 3004 C CA . ASN C 1 46 ? 40.808 0.093 17.210 1.00 23.35 46 ASN C CA 1
ATOM 3005 C C . ASN C 1 46 ? 40.001 -1.184 16.929 1.00 24.24 46 ASN C C 1
ATOM 3006 O O . ASN C 1 46 ? 40.546 -2.236 16.614 1.00 25.62 46 ASN C O 1
ATOM 3011 N N . SER C 1 47 ? 38.698 -1.060 16.996 1.00 25.11 47 SER C N 1
ATOM 3012 C CA . SER C 1 47 ? 37.823 -2.211 16.854 1.00 26.50 47 SER C CA 1
ATOM 3013 C C . SER C 1 47 ? 37.546 -2.585 15.385 1.00 27.32 47 SER C C 1
ATOM 3014 O O . SER C 1 47 ? 36.853 -3.580 15.103 1.00 28.70 47 SER C O 1
ATOM 3017 N N . GLY C 1 48 ? 38.102 -1.804 14.456 1.00 27.57 48 GLY C N 1
ATOM 3018 C CA . GLY C 1 48 ? 38.069 -2.140 13.030 1.00 27.33 48 GLY C CA 1
ATOM 3019 C C . GLY C 1 48 ? 37.031 -1.398 12.202 1.00 27.46 48 GLY C C 1
ATOM 3020 O O . GLY C 1 48 ? 36.798 -1.729 11.033 1.00 27.17 48 GLY C O 1
ATOM 3029 N N . VAL C 1 50 ? 35.523 1.580 9.932 1.00 24.40 50 VAL C N 1
ATOM 3030 C CA . VAL C 1 50 ? 35.905 2.746 9.097 1.00 23.47 50 VAL C CA 1
ATOM 3031 C C . VAL C 1 50 ? 35.347 4.068 9.625 1.00 22.67 50 VAL C C 1
ATOM 3032 O O . VAL C 1 50 ? 34.140 4.211 9.868 1.00 23.11 50 VAL C O 1
ATOM 3036 N N . LEU C 1 51 ? 36.246 5.037 9.771 1.00 21.42 51 LEU C N 1
ATOM 3037 C CA . LEU C 1 51 ? 35.925 6.334 10.291 1.00 21.38 51 LEU C CA 1
ATOM 3038 C C . LEU C 1 51 ? 36.544 7.377 9.363 1.00 21.82 51 LEU C C 1
ATOM 3039 O O . LEU C 1 51 ? 37.720 7.289 9.037 1.00 23.27 51 LEU C O 1
ATOM 3044 N N . ILE C 1 52 ? 35.748 8.325 8.897 1.00 21.99 52 ILE C N 1
ATOM 3045 C CA . ILE C 1 52 ? 36.260 9.387 8.030 1.00 22.54 52 ILE C CA 1
ATOM 3046 C C . ILE C 1 52 ? 36.160 10.707 8.778 1.00 22.34 52 ILE C C 1
ATOM 3047 O O . ILE C 1 52 ? 35.059 11.137 9.179 1.00 22.97 52 ILE C O 1
ATOM 3052 N N . VAL C 1 53 ? 37.311 11.345 8.976 1.00 22.03 53 VAL C N 1
ATOM 3053 C CA . VAL C 1 53 ? 37.352 12.577 9.736 1.00 21.77 53 VAL C CA 1
ATOM 3054 C C . VAL C 1 53 ? 37.493 13.780 8.762 1.00 23.50 53 VAL C C 1
ATOM 3055 O O . VAL C 1 53 ? 37.301 13.610 7.562 1.00 22.21 53 VAL C O 1
ATOM 3059 N N . ASP C 1 54 ? 37.783 14.969 9.294 1.00 23.10 54 ASP C N 1
ATOM 3060 C CA . ASP C 1 54 ? 37.671 16.219 8.542 1.00 24.24 54 ASP C CA 1
ATOM 3061 C C . ASP C 1 54 ? 38.805 16.468 7.591 1.00 23.64 54 ASP C C 1
ATOM 3062 O O . ASP C 1 54 ? 38.602 17.063 6.530 1.00 23.07 54 ASP C O 1
ATOM 3067 N N . ASP C 1 55 ? 40.001 16.046 7.987 1.00 21.89 55 ASP C N 1
ATOM 3068 C CA . ASP C 1 55 ? 41.221 16.417 7.265 1.00 22.55 55 ASP C CA 1
ATOM 3069 C C . ASP C 1 55 ? 42.401 15.572 7.738 1.00 21.92 55 ASP C C 1
ATOM 3070 O O . ASP C 1 55 ? 42.237 14.625 8.548 1.00 21.10 55 ASP C O 1
ATOM 3075 N N . VAL C 1 56 ? 43.582 15.911 7.237 1.00 21.45 56 VAL C N 1
ATOM 3076 C CA . VAL C 1 56 ? 44.793 15.183 7.590 1.00 21.21 56 VAL C CA 1
ATOM 3077 C C . VAL C 1 56 ? 45.744 16.116 8.315 1.00 21.79 56 VAL C C 1
ATOM 3078 O O . VAL C 1 56 ? 45.756 17.332 8.050 1.00 23.22 56 VAL C O 1
ATOM 3082 N N . ILE C 1 57 ? 46.586 15.545 9.170 1.00 21.27 57 ILE C N 1
ATOM 3083 C CA . ILE C 1 57 ? 47.541 16.335 9.944 1.00 20.52 57 ILE C CA 1
ATOM 3084 C C . ILE C 1 57 ? 48.506 17.194 9.076 1.00 21.66 57 ILE C C 1
ATOM 3085 O O . ILE C 1 57 ? 48.931 18.256 9.510 1.00 22.70 57 ILE C O 1
ATOM 3090 N N . ALA C 1 58 ? 48.842 16.758 7.864 1.00 23.29 58 ALA C N 1
ATOM 3091 C CA . ALA C 1 58 ? 49.678 17.594 6.971 1.00 24.71 58 ALA C CA 1
ATOM 3092 C C . ALA C 1 58 ? 49.101 18.998 6.770 1.00 25.71 58 ALA C C 1
ATOM 3093 O O . ALA C 1 58 ? 49.861 19.988 6.614 1.00 26.01 58 ALA C O 1
ATOM 3095 N N . ASN C 1 59 ? 47.779 19.100 6.782 1.00 25.65 59 ASN C N 1
ATOM 3096 C CA . ASN C 1 59 ? 47.130 20.388 6.584 1.00 25.91 59 ASN C CA 1
ATOM 3097 C C . ASN C 1 59 ? 46.899 21.200 7.851 1.00 26.08 59 ASN C C 1
ATOM 3098 O O . ASN C 1 59 ? 46.430 22.350 7.774 1.00 26.06 59 ASN C O 1
ATOM 3103 N N . LEU C 1 60 ? 47.223 20.630 9.013 1.00 25.40 60 LEU C N 1
ATOM 3104 C CA . LEU C 1 60 ? 47.242 21.430 10.249 1.00 25.63 60 LEU C CA 1
ATOM 3105 C C . LEU C 1 60 ? 48.571 22.183 10.387 1.00 27.07 60 LEU C C 1
ATOM 3106 O O . LEU C 1 60 ? 48.639 23.221 11.037 1.00 27.15 60 LEU C O 1
ATOM 3111 N N . LYS C 1 61 ? 49.621 21.645 9.775 1.00 29.48 61 LYS C N 1
ATOM 3112 C CA . LYS C 1 61 ? 50.927 22.270 9.818 1.00 31.92 61 LYS C CA 1
ATOM 3113 C C . LYS C 1 61 ? 50.883 23.694 9.293 1.00 33.23 61 LYS C C 1
ATOM 3114 O O . LYS C 1 61 ? 50.295 23.983 8.236 1.00 32.95 61 LYS C O 1
ATOM 3120 N N . GLY C 1 62 ? 51.437 24.598 10.100 1.00 34.69 62 GLY C N 1
ATOM 3121 C CA . GLY C 1 62 ? 51.432 26.024 9.787 1.00 35.58 62 GLY C CA 1
ATOM 3122 C C . GLY C 1 62 ? 50.137 26.732 10.137 1.00 36.06 62 GLY C C 1
ATOM 3123 O O . GLY C 1 62 ? 50.038 27.928 9.952 1.00 36.69 62 GLY C O 1
ATOM 3124 N N . HIS C 1 63 ? 49.141 26.000 10.641 1.00 35.96 63 HIS C N 1
ATOM 3125 C CA . HIS C 1 63 ? 47.843 26.587 11.020 1.00 35.06 63 HIS C CA 1
ATOM 3126 C C . HIS C 1 63 ? 47.524 26.399 12.506 1.00 33.83 63 HIS C C 1
ATOM 3127 O O . HIS C 1 63 ? 46.410 26.635 12.953 1.00 33.27 63 HIS C O 1
ATOM 3134 N N . GLU C 1 64 ? 48.533 26.005 13.265 1.00 33.37 64 GLU C N 1
ATOM 3135 C CA . GLU C 1 64 ? 48.396 25.709 14.678 1.00 33.19 64 GLU C CA 1
ATOM 3136 C C . GLU C 1 64 ? 47.824 26.894 15.480 1.00 33.48 64 GLU C C 1
ATOM 3137 O O . GLU C 1 64 ? 47.001 26.713 16.385 1.00 32.01 64 GLU C O 1
ATOM 3143 N N . ASP C 1 65 ? 48.254 28.104 15.125 1.00 33.94 65 ASP C N 1
ATOM 3144 C CA . ASP C 1 65 ? 47.870 29.313 15.864 1.00 35.15 65 ASP C CA 1
ATOM 3145 C C . ASP C 1 65 ? 46.420 29.753 15.554 1.00 35.09 65 ASP C C 1
ATOM 3146 O O . ASP C 1 65 ? 45.934 30.748 16.099 1.00 36.35 65 ASP C O 1
ATOM 3151 N N . GLU C 1 66 ? 45.737 29.009 14.692 1.00 34.05 66 GLU C N 1
ATOM 3152 C CA . GLU C 1 66 ? 44.312 29.214 14.442 1.00 34.19 66 GLU C CA 1
ATOM 3153 C C . GLU C 1 66 ? 43.402 28.394 15.388 1.00 32.28 66 GLU C C 1
ATOM 3154 O O . GLU C 1 66 ? 42.175 28.429 15.272 1.00 31.86 66 GLU C O 1
ATOM 3160 N N . PHE C 1 67 ? 44.002 27.653 16.311 1.00 30.37 67 PHE C N 1
ATOM 3161 C CA . PHE C 1 67 ? 43.229 26.798 17.224 1.00 29.12 67 PHE C CA 1
ATOM 3162 C C . PHE C 1 67 ? 43.584 27.226 18.640 1.00 28.93 67 PHE C C 1
ATOM 3163 O O . PHE C 1 67 ? 44.594 27.909 18.830 1.00 30.02 67 PHE C O 1
ATOM 3171 N N . ASP C 1 68 ? 42.757 26.865 19.615 1.00 27.87 68 ASP C N 1
ATOM 3172 C CA . ASP C 1 68 ? 42.993 27.214 21.030 1.00 27.22 68 ASP C CA 1
ATOM 3173 C C . ASP C 1 68 ? 43.544 26.049 21.853 1.00 25.74 68 ASP C C 1
ATOM 3174 O O . ASP C 1 68 ? 44.111 26.245 22.947 1.00 24.30 68 ASP C O 1
ATOM 3179 N N . ALA C 1 69 ? 43.348 24.840 21.322 1.00 23.78 69 ALA C N 1
ATOM 3180 C CA . ALA C 1 69 ? 43.656 23.596 22.019 1.00 22.80 69 ALA C CA 1
ATOM 3181 C C . ALA C 1 69 ? 43.947 22.469 21.024 1.00 21.59 69 ALA C C 1
ATOM 3182 O O . ALA C 1 69 ? 43.433 22.455 19.891 1.00 21.25 69 ALA C O 1
ATOM 3184 N N . LEU C 1 70 ? 44.767 21.530 21.467 1.00 20.30 70 LEU C N 1
ATOM 3185 C CA . LEU C 1 70 ? 45.069 20.311 20.726 1.00 20.00 70 LEU C CA 1
ATOM 3186 C C . LEU C 1 70 ? 44.614 19.149 21.604 1.00 20.42 70 LEU C C 1
ATOM 3187 O O . LEU C 1 70 ? 44.942 19.107 22.802 1.00 21.33 70 LEU C O 1
ATOM 3192 N N . VAL C 1 71 ? 43.830 18.242 21.027 1.00 19.61 71 VAL C N 1
ATOM 3193 C CA . VAL C 1 71 ? 43.535 16.962 21.665 1.00 18.97 71 VAL C CA 1
ATOM 3194 C C . VAL C 1 71 ? 44.327 15.859 20.954 1.00 19.45 71 VAL C C 1
ATOM 3195 O O . VAL C 1 71 ? 44.276 15.722 19.714 1.00 18.91 71 VAL C O 1
ATOM 3199 N N . PHE C 1 72 ? 45.070 15.078 21.727 1.00 19.38 72 PHE C N 1
ATOM 3200 C CA . PHE C 1 72 ? 45.659 13.870 21.171 1.00 19.75 72 PHE C CA 1
ATOM 3201 C C . PHE C 1 72 ? 44.757 12.711 21.586 1.00 20.19 72 PHE C C 1
ATOM 3202 O O . PHE C 1 72 ? 44.653 12.376 22.769 1.00 19.87 72 PHE C O 1
ATOM 3210 N N . SER C 1 73 ? 44.093 12.104 20.612 1.00 19.90 73 SER C N 1
ATOM 3211 C CA . SER C 1 73 ? 43.149 11.032 20.931 1.00 20.61 73 SER C CA 1
ATOM 3212 C C . SER C 1 73 ? 43.859 9.716 20.608 1.00 21.31 73 SER C C 1
ATOM 3213 O O . SER C 1 73 ? 44.098 9.405 19.432 1.00 21.48 73 SER C O 1
ATOM 3216 N N . CYS C 1 74 ? 44.185 8.945 21.650 1.00 21.88 74 CYS C N 1
ATOM 3217 C CA . CYS C 1 74 ? 45.096 7.797 21.521 1.00 22.15 74 CYS C CA 1
ATOM 3218 C C . CYS C 1 74 ? 44.457 6.598 20.814 1.00 21.63 74 CYS C C 1
ATOM 3219 O O . CYS C 1 74 ? 43.236 6.556 20.566 1.00 21.30 74 CYS C O 1
ATOM 3222 N N . GLY C 1 75 ? 45.282 5.610 20.469 1.00 21.07 75 GLY C N 1
ATOM 3223 C CA . GLY C 1 75 ? 44.780 4.420 19.820 1.00 20.72 75 GLY C CA 1
ATOM 3224 C C . GLY C 1 75 ? 45.921 3.451 19.579 1.00 21.18 75 GLY C C 1
ATOM 3225 O O . GLY C 1 75 ? 47.069 3.689 19.989 1.00 20.76 75 GLY C O 1
ATOM 3226 N N . ASP C 1 76 ? 45.614 2.388 18.855 1.00 21.56 76 ASP C N 1
ATOM 3227 C CA . ASP C 1 76 ? 46.566 1.274 18.668 1.00 21.27 76 ASP C CA 1
ATOM 3228 C C . ASP C 1 76 ? 47.737 1.558 17.713 1.00 21.11 76 ASP C C 1
ATOM 3229 O O . ASP C 1 76 ? 48.630 0.731 17.567 1.00 21.58 76 ASP C O 1
ATOM 3234 N N . ALA C 1 77 ? 47.715 2.712 17.040 1.00 20.98 77 ALA C N 1
ATOM 3235 C CA . ALA C 1 77 ? 48.894 3.220 16.320 1.00 20.85 77 ALA C CA 1
ATOM 3236 C C . ALA C 1 77 ? 50.061 3.606 17.237 1.00 20.45 77 ALA C C 1
ATOM 3237 O O . ALA C 1 77 ? 51.211 3.551 16.825 1.00 21.73 77 ALA C O 1
ATOM 3239 N N . VAL C 1 78 ? 49.764 4.022 18.458 1.00 19.61 78 VAL C N 1
ATOM 3240 C CA . VAL C 1 78 ? 50.805 4.536 19.359 1.00 19.59 78 VAL C CA 1
ATOM 3241 C C . VAL C 1 78 ? 51.907 3.557 19.725 1.00 19.57 78 VAL C C 1
ATOM 3242 O O . VAL C 1 78 ? 53.065 3.948 19.669 1.00 20.03 78 VAL C O 1
ATOM 3246 N N . PRO C 1 79 ? 51.569 2.296 20.072 1.00 20.93 79 PRO C N 1
ATOM 3247 C CA . PRO C 1 79 ? 52.619 1.291 20.338 1.00 22.26 79 PRO C CA 1
ATOM 3248 C C . PRO C 1 79 ? 53.600 1.045 19.188 1.00 23.14 79 PRO C C 1
ATOM 3249 O O . PRO C 1 79 ? 54.644 0.429 19.408 1.00 24.18 79 PRO C O 1
ATOM 3253 N N . VAL C 1 80 ? 53.257 1.462 17.964 1.00 23.36 80 VAL C N 1
ATOM 3254 C CA . VAL C 1 80 ? 54.209 1.331 16.860 1.00 23.64 80 VAL C CA 1
ATOM 3255 C C . VAL C 1 80 ? 54.767 2.679 16.393 1.00 23.76 80 VAL C C 1
ATOM 3256 O O . VAL C 1 80 ? 55.478 2.716 15.401 1.00 22.92 80 VAL C O 1
ATOM 3260 N N . PHE C 1 81 ? 54.407 3.780 17.080 1.00 24.09 81 PHE C N 1
ATOM 3261 C CA . PHE C 1 81 ? 54.865 5.125 16.679 1.00 25.01 81 PHE C CA 1
ATOM 3262 C C . PHE C 1 81 ? 56.384 5.239 16.545 1.00 25.48 81 PHE C C 1
ATOM 3263 O O . PHE C 1 81 ? 56.887 5.878 15.614 1.00 25.19 81 PHE C O 1
ATOM 3271 N N . GLN C 1 82 ? 57.123 4.666 17.487 1.00 26.45 82 GLN C N 1
ATOM 3272 C CA . GLN C 1 82 ? 58.569 4.834 17.459 1.00 28.64 82 GLN C CA 1
ATOM 3273 C C . GLN C 1 82 ? 59.181 4.049 16.300 1.00 28.65 82 GLN C C 1
ATOM 3274 O O . GLN C 1 82 ? 60.127 4.528 15.671 1.00 28.64 82 GLN C O 1
ATOM 3280 N N . GLN C 1 83 ? 58.585 2.910 15.962 1.00 28.44 83 GLN C N 1
ATOM 3281 C CA . GLN C 1 83 ? 58.995 2.135 14.771 1.00 29.40 83 GLN C CA 1
ATOM 3282 C C . GLN C 1 83 ? 58.828 2.974 13.512 1.00 27.22 83 GLN C C 1
ATOM 3283 O O . GLN C 1 83 ? 59.637 2.885 12.611 1.00 26.15 83 GLN C O 1
ATOM 3289 N N . TYR C 1 84 ? 57.766 3.786 13.464 1.00 25.55 84 TYR C N 1
ATOM 3290 C CA . TYR C 1 84 ? 57.441 4.538 12.268 1.00 24.95 84 TYR C CA 1
ATOM 3291 C C . TYR C 1 84 ? 57.601 6.055 12.428 1.00 24.29 84 TYR C C 1
ATOM 3292 O O . TYR C 1 84 ? 56.909 6.815 11.767 1.00 24.02 84 TYR C O 1
ATOM 3301 N N . ALA C 1 85 ? 58.526 6.482 13.295 1.00 23.94 85 ALA C N 1
ATOM 3302 C CA . ALA C 1 85 ? 58.722 7.890 13.603 1.00 23.44 85 ALA C CA 1
ATOM 3303 C C . ALA C 1 85 ? 59.006 8.700 12.336 1.00 23.39 85 ALA C C 1
ATOM 3304 O O . ALA C 1 85 ? 58.695 9.893 12.272 1.00 22.22 85 ALA C O 1
ATOM 3306 N N . ASN C 1 86 ? 59.552 8.032 11.316 1.00 22.76 86 ASN C N 1
ATOM 3307 C CA . ASN C 1 86 ? 59.906 8.679 10.068 1.00 22.82 86 ASN C CA 1
ATOM 3308 C C . ASN C 1 86 ? 58.766 8.804 9.069 1.00 22.00 86 ASN C C 1
ATOM 3309 O O . ASN C 1 86 ? 58.895 9.461 8.034 1.00 20.13 86 ASN C O 1
ATOM 3314 N N . GLN C 1 87 ? 57.640 8.168 9.370 1.00 21.08 87 GLN C N 1
ATOM 3315 C CA . GLN C 1 87 ? 56.491 8.364 8.531 1.00 22.76 87 GLN C CA 1
ATOM 3316 C C . GLN C 1 87 ? 56.178 9.854 8.616 1.00 23.18 87 GLN C C 1
ATOM 3317 O O . GLN C 1 87 ? 56.251 10.420 9.701 1.00 23.27 87 GLN C O 1
ATOM 3323 N N . PRO C 1 88 ? 55.943 10.519 7.467 1.00 23.96 88 PRO C N 1
ATOM 3324 C CA . PRO C 1 88 ? 55.607 11.942 7.437 1.00 23.55 88 PRO C CA 1
ATOM 3325 C C . PRO C 1 88 ? 54.497 12.390 8.382 1.00 23.33 88 PRO C C 1
ATOM 3326 O O . PRO C 1 88 ? 54.622 13.448 8.980 1.00 22.37 88 PRO C O 1
ATOM 3330 N N . TYR C 1 89 ? 53.427 11.603 8.526 1.00 22.86 89 TYR C N 1
ATOM 3331 C CA . TYR C 1 89 ? 52.374 11.964 9.460 1.00 22.17 89 TYR C CA 1
ATOM 3332 C C . TYR C 1 89 ? 52.863 11.922 10.914 1.00 20.53 89 TYR C C 1
ATOM 3333 O O . TYR C 1 89 ? 52.347 12.660 11.763 1.00 19.74 89 TYR C O 1
ATOM 3342 N N . ASN C 1 90 ? 53.882 11.113 11.182 1.00 19.32 90 ASN C N 1
ATOM 3343 C CA . ASN C 1 90 ? 54.472 11.051 12.530 1.00 19.56 90 ASN C CA 1
ATOM 3344 C C . ASN C 1 90 ? 55.527 12.136 12.765 1.00 20.24 90 ASN C C 1
ATOM 3345 O O . ASN C 1 90 ? 55.711 12.602 13.905 1.00 21.02 90 ASN C O 1
ATOM 3350 N N . VAL C 1 91 ? 56.224 12.522 11.698 1.00 19.94 91 VAL C N 1
ATOM 3351 C CA . VAL C 1 91 ? 57.105 13.725 11.738 1.00 19.78 91 VAL C CA 1
ATOM 3352 C C . VAL C 1 91 ? 56.191 14.950 11.952 1.00 20.69 91 VAL C C 1
ATOM 3353 O O . VAL C 1 91 ? 56.428 15.765 12.835 1.00 20.83 91 VAL C O 1
ATOM 3357 N N . ASP C 1 92 ? 55.109 15.038 11.186 1.00 21.68 92 ASP C N 1
ATOM 3358 C CA . ASP C 1 92 ? 54.153 16.125 11.381 1.00 23.08 92 ASP C CA 1
ATOM 3359 C C . ASP C 1 92 ? 53.585 16.099 12.777 1.00 23.32 92 ASP C C 1
ATOM 3360 O O . ASP C 1 92 ? 53.432 17.153 13.400 1.00 25.36 92 ASP C O 1
ATOM 3365 N N . LEU C 1 93 ? 53.257 14.903 13.272 1.00 23.73 93 LEU C N 1
ATOM 3366 C CA . LEU C 1 93 ? 52.698 14.781 14.615 1.00 23.67 93 LEU C CA 1
ATOM 3367 C C . LEU C 1 93 ? 53.578 15.483 15.660 1.00 23.92 93 LEU C C 1
ATOM 3368 O O . LEU C 1 93 ? 53.096 16.283 16.474 1.00 22.52 93 LEU C O 1
ATOM 3381 N N . GLU C 1 95 ? 55.927 17.733 15.171 1.00 26.27 95 GLU C N 1
ATOM 3382 C CA . GLU C 1 95 ? 56.132 19.158 14.921 1.00 27.68 95 GLU C CA 1
ATOM 3383 C C . GLU C 1 95 ? 54.912 19.922 15.423 1.00 26.79 95 GLU C C 1
ATOM 3384 O O . GLU C 1 95 ? 55.054 20.930 16.091 1.00 26.12 95 GLU C O 1
ATOM 3390 N N . VAL C 1 96 ? 53.728 19.387 15.142 1.00 25.76 96 VAL C N 1
ATOM 3391 C CA . VAL C 1 96 ? 52.471 20.015 15.500 1.00 24.72 96 VAL C CA 1
ATOM 3392 C C . VAL C 1 96 ? 52.331 20.090 17.018 1.00 24.55 96 VAL C C 1
ATOM 3393 O O . VAL C 1 96 ? 51.874 21.109 17.553 1.00 24.46 96 VAL C O 1
ATOM 3397 N N . ILE C 1 97 ? 52.713 19.018 17.716 1.00 23.91 97 ILE C N 1
ATOM 3398 C CA . ILE C 1 97 ? 52.555 18.988 19.163 1.00 23.60 97 ILE C CA 1
ATOM 3399 C C . ILE C 1 97 ? 53.526 20.018 19.770 1.00 23.81 97 ILE C C 1
ATOM 3400 O O . ILE C 1 97 ? 53.142 20.833 20.617 1.00 21.89 97 ILE C O 1
ATOM 3405 N N . LYS C 1 98 ? 54.763 19.990 19.286 1.00 24.12 98 LYS C N 1
ATOM 3406 C CA . LYS C 1 98 ? 55.767 20.965 19.721 1.00 25.68 98 LYS C CA 1
ATOM 3407 C C . LYS C 1 98 ? 55.277 22.394 19.518 1.00 25.55 98 LYS C C 1
ATOM 3408 O O . LYS C 1 98 ? 55.406 23.220 20.423 1.00 25.02 98 LYS C O 1
ATOM 3414 N N . THR C 1 99 ? 54.697 22.674 18.356 1.00 24.85 99 THR C N 1
ATOM 3415 C CA . THR C 1 99 ? 54.254 24.028 18.025 1.00 25.59 99 THR C CA 1
ATOM 3416 C C . THR C 1 99 ? 53.086 24.479 18.903 1.00 25.10 99 THR C C 1
ATOM 3417 O O . THR C 1 99 ? 53.109 25.576 19.427 1.00 24.51 99 THR C O 1
ATOM 3421 N N . PHE C 1 100 ? 52.080 23.619 19.092 1.00 24.73 100 PHE C N 1
ATOM 3422 C CA . PHE C 1 100 ? 50.972 23.944 19.979 1.00 24.26 100 PHE C CA 1
ATOM 3423 C C . PHE C 1 100 ? 51.484 24.218 21.403 1.00 24.53 100 PHE C C 1
ATOM 3424 O O . PHE C 1 100 ? 51.035 25.160 22.081 1.00 23.97 100 PHE C O 1
ATOM 3432 N N . GLY C 1 101 ? 52.415 23.388 21.866 1.00 24.91 101 GLY C N 1
ATOM 3433 C CA . GLY C 1 101 ? 52.969 23.524 23.217 1.00 25.84 101 GLY C CA 1
ATOM 3434 C C . GLY C 1 101 ? 53.671 24.866 23.399 1.00 27.71 101 GLY C C 1
ATOM 3435 O O . GLY C 1 101 ? 53.384 25.622 24.356 1.00 28.49 101 GLY C O 1
ATOM 3436 N N . GLU C 1 102 ? 54.555 25.187 22.451 1.00 28.33 102 GLU C N 1
ATOM 3437 C CA . GLU C 1 102 ? 55.293 26.441 22.484 1.00 29.08 102 GLU C CA 1
ATOM 3438 C C . GLU C 1 102 ? 54.404 27.668 22.299 1.00 29.25 102 GLU C C 1
ATOM 3439 O O . GLU C 1 102 ? 54.758 28.754 22.757 1.00 29.70 102 GLU C O 1
ATOM 3445 N N . LYS C 1 103 ? 53.268 27.514 21.627 1.00 28.56 103 LYS C N 1
ATOM 3446 C CA . LYS C 1 103 ? 52.365 28.653 21.467 1.00 29.08 103 LYS C CA 1
ATOM 3447 C C . LYS C 1 103 ? 51.402 28.823 22.646 1.00 28.90 103 LYS C C 1
ATOM 3448 O O . LYS C 1 103 ? 50.511 29.652 22.602 1.00 29.75 103 LYS C O 1
ATOM 3454 N N . GLY C 1 104 ? 51.602 28.015 23.684 1.00 29.31 104 GLY C N 1
ATOM 3455 C CA . GLY C 1 104 ? 50.884 28.110 24.952 1.00 28.95 104 GLY C CA 1
ATOM 3456 C C . GLY C 1 104 ? 49.454 27.641 24.824 1.00 28.67 104 GLY C C 1
ATOM 3457 O O . GLY C 1 104 ? 48.569 28.116 25.539 1.00 27.73 104 GLY C O 1
ATOM 3458 N N . LYS C 1 105 ? 49.215 26.716 23.899 1.00 27.14 105 LYS C N 1
ATOM 3459 C CA . LYS C 1 105 ? 47.854 26.252 23.686 1.00 26.12 105 LYS C CA 1
ATOM 3460 C C . LYS C 1 105 ? 47.505 25.227 24.737 1.00 25.78 105 LYS C C 1
ATOM 3461 O O . LYS C 1 105 ? 48.384 24.692 25.406 1.00 25.14 105 LYS C O 1
ATOM 3483 N N . ILE C 1 108 ? 45.484 18.594 25.474 1.00 20.62 108 ILE C N 1
ATOM 3484 C CA . ILE C 1 108 ? 44.569 17.607 26.041 1.00 20.17 108 ILE C CA 1
ATOM 3485 C C . ILE C 1 108 ? 44.891 16.220 25.478 1.00 20.43 108 ILE C C 1
ATOM 3486 O O . ILE C 1 108 ? 45.043 16.046 24.245 1.00 18.38 108 ILE C O 1
ATOM 3491 N N . GLY C 1 109 ? 44.943 15.216 26.354 1.00 20.19 109 GLY C N 1
ATOM 3492 C CA . GLY C 1 109 ? 45.184 13.866 25.865 1.00 21.87 109 GLY C CA 1
ATOM 3493 C C . GLY C 1 109 ? 44.896 12.788 26.885 1.00 22.01 109 GLY C C 1
ATOM 3494 O O . GLY C 1 109 ? 44.728 13.075 28.068 1.00 22.51 109 GLY C O 1
ATOM 3495 N N . HIS C 1 110 ? 44.830 11.552 26.420 1.00 21.53 110 HIS C N 1
ATOM 3496 C CA . HIS C 1 110 ? 44.692 10.403 27.313 1.00 23.12 110 HIS C CA 1
ATOM 3497 C C . HIS C 1 110 ? 45.550 9.229 26.844 1.00 25.26 110 HIS C C 1
ATOM 3498 O O . HIS C 1 110 ? 46.175 9.279 25.776 1.00 25.35 110 HIS C O 1
ATOM 3505 N N . CYS C 1 111 ? 45.547 8.177 27.653 1.00 28.16 111 CYS C N 1
ATOM 3506 C CA . CYS C 1 111 ? 46.383 6.992 27.465 1.00 29.23 111 CYS C CA 1
ATOM 3507 C C . CYS C 1 111 ? 47.849 7.349 27.279 1.00 28.88 111 CYS C C 1
ATOM 3508 O O . CYS C 1 111 ? 48.520 7.693 28.259 1.00 29.49 111 CYS C O 1
ATOM 3511 N N . ALA C 1 112 ? 48.352 7.283 26.052 1.00 28.83 112 ALA C N 1
ATOM 3512 C CA . ALA C 1 112 ? 49.759 7.643 25.811 1.00 28.08 112 ALA C CA 1
ATOM 3513 C C . ALA C 1 112 ? 49.939 9.073 25.313 1.00 27.24 112 ALA C C 1
ATOM 3514 O O . ALA C 1 112 ? 51.053 9.477 24.962 1.00 27.20 112 ALA C O 1
ATOM 3516 N N . GLY C 1 113 ? 48.858 9.865 25.324 1.00 25.85 113 GLY C N 1
ATOM 3517 C CA . GLY C 1 113 ? 48.945 11.268 24.956 1.00 25.38 113 GLY C CA 1
ATOM 3518 C C . GLY C 1 113 ? 50.012 12.053 25.702 1.00 24.93 113 GLY C C 1
ATOM 3519 O O . GLY C 1 113 ? 50.789 12.770 25.087 1.00 23.36 113 GLY C O 1
ATOM 3520 N N . ALA C 1 114 ? 50.087 11.886 27.023 1.00 24.35 114 ALA C N 1
ATOM 3521 C CA . ALA C 1 114 ? 51.137 12.561 27.798 1.00 25.65 114 ALA C CA 1
ATOM 3522 C C . ALA C 1 114 ? 52.497 12.128 27.303 1.00 25.99 114 ALA C C 1
ATOM 3523 O O . ALA C 1 114 ? 53.413 12.941 27.270 1.00 26.63 114 ALA C O 1
ATOM 3541 N N . PHE C 1 117 ? 53.240 14.083 24.076 1.00 23.84 117 PHE C N 1
ATOM 3542 C CA . PHE C 1 117 ? 53.626 15.414 24.482 1.00 23.66 117 PHE C CA 1
ATOM 3543 C C . PHE C 1 117 ? 55.065 15.357 25.037 1.00 23.20 117 PHE C C 1
ATOM 3544 O O . PHE C 1 117 ? 55.894 16.198 24.693 1.00 22.27 117 PHE C O 1
ATOM 3552 N N . ASP C 1 118 ? 55.346 14.378 25.902 1.00 23.32 118 ASP C N 1
ATOM 3553 C CA . ASP C 1 118 ? 56.684 14.288 26.555 1.00 24.37 118 ASP C CA 1
ATOM 3554 C C . ASP C 1 118 ? 57.844 14.196 25.559 1.00 24.77 118 ASP C C 1
ATOM 3555 O O . ASP C 1 118 ? 58.909 14.813 25.784 1.00 24.91 118 ASP C O 1
ATOM 3560 N N . PHE C 1 119 ? 57.632 13.456 24.465 1.00 24.76 119 PHE C N 1
ATOM 3561 C CA . PHE C 1 119 ? 58.660 13.297 23.428 1.00 26.05 119 PHE C CA 1
ATOM 3562 C C . PHE C 1 119 ? 59.120 14.647 22.877 1.00 25.93 119 PHE C C 1
ATOM 3563 O O . PHE C 1 119 ? 60.258 14.767 22.437 1.00 26.07 119 PHE C O 1
ATOM 3571 N N . THR C 1 120 ? 58.226 15.644 22.879 1.00 25.99 120 THR C N 1
ATOM 3572 C CA . THR C 1 120 ? 58.556 16.967 22.335 1.00 25.82 120 THR C CA 1
ATOM 3573 C C . THR C 1 120 ? 59.227 17.893 23.353 1.00 25.70 120 THR C C 1
ATOM 3574 O O . THR C 1 120 ? 59.742 18.939 22.987 1.00 24.93 120 THR C O 1
ATOM 3578 N N . GLY C 1 121 ? 59.191 17.501 24.620 1.00 25.30 121 GLY C N 1
ATOM 3579 C CA . GLY C 1 121 ? 59.840 18.231 25.697 1.00 24.63 121 GLY C CA 1
ATOM 3580 C C . GLY C 1 121 ? 58.927 19.235 26.357 1.00 25.30 121 GLY C C 1
ATOM 3581 O O . GLY C 1 121 ? 59.334 19.861 27.330 1.00 25.81 121 GLY C O 1
ATOM 3582 N N . ILE C 1 122 ? 57.710 19.423 25.829 1.00 24.44 122 ILE C N 1
ATOM 3583 C CA . ILE C 1 122 ? 56.836 20.548 26.283 1.00 23.70 122 ILE C CA 1
ATOM 3584 C C . ILE C 1 122 ? 56.266 20.384 27.677 1.00 24.17 122 ILE C C 1
ATOM 3585 O O . ILE C 1 122 ? 55.834 21.364 28.307 1.00 24.13 122 ILE C O 1
ATOM 3590 N N . THR C 1 123 ? 56.266 19.139 28.146 1.00 24.95 123 THR C N 1
ATOM 3591 C CA . THR C 1 123 ? 55.744 18.764 29.444 1.00 25.68 123 THR C CA 1
ATOM 3592 C C . THR C 1 123 ? 56.753 18.988 30.593 1.00 26.44 123 THR C C 1
ATOM 3593 O O . THR C 1 123 ? 56.476 18.601 31.715 1.00 26.22 123 THR C O 1
ATOM 3597 N N . LYS C 1 124 ? 57.922 19.568 30.312 1.00 27.54 124 LYS C N 1
ATOM 3598 C CA . LYS C 1 124 ? 58.958 19.716 31.335 1.00 28.47 124 LYS C CA 1
ATOM 3599 C C . LYS C 1 124 ? 58.392 20.305 32.628 1.00 28.17 124 LYS C C 1
ATOM 3600 O O . LYS C 1 124 ? 57.722 21.325 32.609 1.00 27.80 124 LYS C O 1
ATOM 3606 N N . GLY C 1 125 ? 58.627 19.606 33.737 1.00 28.84 125 GLY C N 1
ATOM 3607 C CA . GLY C 1 125 ? 58.210 20.071 35.061 1.00 28.12 125 GLY C CA 1
ATOM 3608 C C . GLY C 1 125 ? 56.729 19.927 35.366 1.00 27.59 125 GLY C C 1
ATOM 3609 O O . GLY C 1 125 ? 56.287 20.312 36.447 1.00 27.01 125 GLY C O 1
ATOM 3610 N N . LYS C 1 126 ? 55.964 19.382 34.420 1.00 26.60 126 LYS C N 1
ATOM 3611 C CA . LYS C 1 126 ? 54.494 19.300 34.537 1.00 25.97 126 LYS C CA 1
ATOM 3612 C C . LYS C 1 126 ? 53.970 17.919 34.945 1.00 24.40 126 LYS C C 1
ATOM 3613 O O . LYS C 1 126 ? 54.429 16.899 34.449 1.00 23.34 126 LYS C O 1
ATOM 3619 N N . LYS C 1 127 ? 52.983 17.911 35.830 1.00 23.87 127 LYS C N 1
ATOM 3620 C CA . LYS C 1 127 ? 52.356 16.682 36.304 1.00 24.07 127 LYS C CA 1
ATOM 3621 C C . LYS C 1 127 ? 51.464 16.162 35.182 1.00 23.60 127 LYS C C 1
ATOM 3622 O O . LYS C 1 127 ? 50.663 16.930 34.620 1.00 24.13 127 LYS C O 1
ATOM 3628 N N . VAL C 1 128 ? 51.646 14.902 34.802 1.00 23.01 128 VAL C N 1
ATOM 3629 C CA . VAL C 1 128 ? 50.779 14.298 33.754 1.00 22.80 128 VAL C CA 1
ATOM 3630 C C . VAL C 1 128 ? 50.212 12.972 34.240 1.00 22.81 128 VAL C C 1
ATOM 3631 O O . VAL C 1 128 ? 50.839 12.294 35.040 1.00 22.67 128 VAL C O 1
ATOM 3635 N N . ALA C 1 129 ? 49.016 12.619 33.773 1.00 23.08 129 ALA C N 1
ATOM 3636 C CA . ALA C 1 129 ? 48.484 11.271 33.951 1.00 22.90 129 ALA C CA 1
ATOM 3637 C C . ALA C 1 129 ? 48.699 10.520 32.633 1.00 23.99 129 ALA C C 1
ATOM 3638 O O . ALA C 1 129 ? 48.554 11.076 31.536 1.00 23.75 129 ALA C O 1
ATOM 3640 N N . VAL C 1 130 ? 49.037 9.255 32.735 1.00 24.93 130 VAL C N 1
ATOM 3641 C CA . VAL C 1 130 ? 49.446 8.517 31.549 1.00 26.42 130 VAL C CA 1
ATOM 3642 C C . VAL C 1 130 ? 49.120 7.060 31.797 1.00 27.58 130 VAL C C 1
ATOM 3643 O O . VAL C 1 130 ? 49.044 6.637 32.945 1.00 27.63 130 VAL C O 1
ATOM 3647 N N . HIS C 1 131 ? 48.904 6.288 30.733 1.00 28.52 131 HIS C N 1
ATOM 3648 C CA . HIS C 1 131 ? 48.667 4.870 30.898 1.00 28.74 131 HIS C CA 1
ATOM 3649 C C . HIS C 1 131 ? 49.845 4.258 31.679 1.00 28.65 131 HIS C C 1
ATOM 3650 O O . HIS C 1 131 ? 51.002 4.625 31.430 1.00 26.96 131 HIS C O 1
ATOM 3657 N N . PRO C 1 132 ? 49.552 3.383 32.666 1.00 28.56 132 PRO C N 1
ATOM 3658 C CA . PRO C 1 132 ? 50.576 2.755 33.490 1.00 29.93 132 PRO C CA 1
ATOM 3659 C C . PRO C 1 132 ? 51.704 2.112 32.703 1.00 31.14 132 PRO C C 1
ATOM 3660 O O . PRO C 1 132 ? 52.837 2.190 33.122 1.00 31.93 132 PRO C O 1
ATOM 3664 N N . LEU C 1 133 ? 51.399 1.478 31.575 1.00 32.70 133 LEU C N 1
ATOM 3665 C CA . LEU C 1 133 ? 52.451 0.915 30.721 1.00 33.80 133 LEU C CA 1
ATOM 3666 C C . LEU C 1 133 ? 53.304 1.981 30.054 1.00 33.49 133 LEU C C 1
ATOM 3667 O O . LEU C 1 133 ? 54.456 1.701 29.672 1.00 33.93 133 LEU C O 1
ATOM 3672 N N . ALA C 1 134 ? 52.771 3.194 29.888 1.00 32.12 134 ALA C N 1
ATOM 3673 C CA . ALA C 1 134 ? 53.579 4.256 29.263 1.00 31.84 134 ALA C CA 1
ATOM 3674 C C . ALA C 1 134 ? 54.313 5.119 30.294 1.00 31.39 134 ALA C C 1
ATOM 3675 O O . ALA C 1 134 ? 55.089 6.015 29.940 1.00 31.84 134 ALA C O 1
ATOM 3677 N N . LYS C 1 135 ? 54.059 4.849 31.567 1.00 30.84 135 LYS C N 1
ATOM 3678 C CA . LYS C 1 135 ? 54.593 5.664 32.657 1.00 30.61 135 LYS C CA 1
ATOM 3679 C C . LYS C 1 135 ? 56.131 5.716 32.651 1.00 30.86 135 LYS C C 1
ATOM 3680 O O . LYS C 1 135 ? 56.694 6.786 32.850 1.00 30.08 135 LYS C O 1
ATOM 3686 N N . PRO C 1 136 ? 56.817 4.568 32.413 1.00 31.08 136 PRO C N 1
ATOM 3687 C CA . PRO C 1 136 ? 58.288 4.640 32.372 1.00 30.95 136 PRO C CA 1
ATOM 3688 C C . PRO C 1 136 ? 58.850 5.548 31.275 1.00 31.06 136 PRO C C 1
ATOM 3689 O O . PRO C 1 136 ? 60.000 5.992 31.379 1.00 30.77 136 PRO C O 1
ATOM 3693 N N . ALA C 1 137 ? 58.058 5.841 30.243 1.00 30.78 137 ALA C N 1
ATOM 3694 C CA . ALA C 1 137 ? 58.555 6.669 29.156 1.00 30.90 137 ALA C CA 1
ATOM 3695 C C . ALA C 1 137 ? 58.508 8.170 29.408 1.00 31.12 137 ALA C C 1
ATOM 3696 O O . ALA C 1 137 ? 59.073 8.943 28.627 1.00 32.13 137 ALA C O 1
ATOM 3698 N N . ILE C 1 138 ? 57.844 8.592 30.482 1.00 31.13 138 ILE C N 1
ATOM 3699 C CA . ILE C 1 138 ? 57.771 10.009 30.826 1.00 30.44 138 ILE C CA 1
ATOM 3700 C C . ILE C 1 138 ? 59.087 10.482 31.429 1.00 31.84 138 ILE C C 1
ATOM 3701 O O . ILE C 1 138 ? 59.471 10.051 32.528 1.00 31.38 138 ILE C O 1
ATOM 3706 N N . GLN C 1 139 ? 59.774 11.355 30.696 1.00 32.48 139 GLN C N 1
ATOM 3707 C CA . GLN C 1 139 ? 61.116 11.799 31.065 1.00 34.15 139 GLN C CA 1
ATOM 3708 C C . GLN C 1 139 ? 61.163 13.279 31.407 1.00 32.91 139 GLN C C 1
ATOM 3709 O O . GLN C 1 139 ? 61.905 13.686 32.281 1.00 32.99 139 GLN C O 1
ATOM 3715 N N . ASN C 1 140 ? 60.362 14.088 30.732 1.00 31.59 140 ASN C N 1
ATOM 3716 C CA . ASN C 1 140 ? 60.420 15.516 30.979 1.00 30.75 140 ASN C CA 1
ATOM 3717 C C . ASN C 1 140 ? 59.379 15.930 31.994 1.00 30.02 140 ASN C C 1
ATOM 3718 O O . ASN C 1 140 ? 59.657 16.744 32.862 1.00 30.08 140 ASN C O 1
ATOM 3723 N N . GLY C 1 141 ? 58.175 15.378 31.870 1.00 28.29 141 GLY C N 1
ATOM 3724 C CA . GLY C 1 141 ? 57.130 15.660 32.817 1.00 27.68 141 GLY C CA 1
ATOM 3725 C C . GLY C 1 141 ? 57.268 14.808 34.071 1.00 26.62 141 GLY C C 1
ATOM 3726 O O . GLY C 1 141 ? 58.231 14.051 34.234 1.00 25.95 141 GLY C O 1
ATOM 3727 N N . ILE C 1 142 ? 56.274 14.918 34.937 1.00 25.81 142 ILE C N 1
ATOM 3728 C CA . ILE C 1 142 ? 56.259 14.185 36.198 1.00 24.97 142 ILE C CA 1
ATOM 3729 C C . ILE C 1 142 ? 55.017 13.302 36.157 1.00 25.45 142 ILE C C 1
ATOM 3730 O O . ILE C 1 142 ? 53.918 13.795 36.337 1.00 25.32 142 ILE C O 1
ATOM 3735 N N . ALA C 1 143 ? 55.193 12.011 35.891 1.00 25.36 143 ALA C N 1
ATOM 3736 C CA . ALA C 1 143 ? 54.052 11.099 35.798 1.00 25.97 143 ALA C CA 1
ATOM 3737 C C . ALA C 1 143 ? 53.490 10.781 37.182 1.00 26.09 143 ALA C C 1
ATOM 3738 O O . ALA C 1 143 ? 54.229 10.455 38.111 1.00 25.56 143 ALA C O 1
ATOM 3740 N N . THR C 1 144 ? 52.175 10.853 37.303 1.00 26.40 144 THR C N 1
ATOM 3741 C CA . THR C 1 144 ? 51.533 10.491 38.539 1.00 26.93 144 THR C CA 1
ATOM 3742 C C . THR C 1 144 ? 50.679 9.259 38.315 1.00 27.20 144 THR C C 1
ATOM 3743 O O . THR C 1 144 ? 50.535 8.782 37.185 1.00 27.45 144 THR C O 1
ATOM 3747 N N . ASP C 1 145 ? 50.127 8.720 39.396 1.00 28.18 145 ASP C N 1
ATOM 3748 C CA . ASP C 1 145 ? 49.239 7.573 39.281 1.00 28.43 145 ASP C CA 1
ATOM 3749 C C . ASP C 1 145 ? 47.783 7.990 39.283 1.00 28.02 145 ASP C C 1
ATOM 3750 O O . ASP C 1 145 ? 46.906 7.129 39.443 1.00 28.23 145 ASP C O 1
ATOM 3755 N N . GLU C 1 146 ? 47.504 9.286 39.140 1.00 27.24 146 GLU C N 1
ATOM 3756 C CA . GLU C 1 146 ? 46.117 9.742 39.182 1.00 27.65 146 GLU C CA 1
ATOM 3757 C C . GLU C 1 146 ? 45.383 9.486 37.861 1.00 27.56 146 GLU C C 1
ATOM 3758 O O . GLU C 1 146 ? 45.996 9.435 36.801 1.00 26.77 146 GLU C O 1
ATOM 3764 N N . LYS C 1 147 ? 44.065 9.341 37.960 1.00 27.16 147 LYS C N 1
ATOM 3765 C CA . LYS C 1 147 ? 43.167 9.160 36.818 1.00 27.03 147 LYS C CA 1
ATOM 3766 C C . LYS C 1 147 ? 43.282 10.306 35.803 1.00 26.36 147 LYS C C 1
ATOM 3767 O O . LYS C 1 147 ? 43.155 10.082 34.596 1.00 26.40 147 LYS C O 1
ATOM 3773 N N . SER C 1 148 ? 43.459 11.525 36.303 1.00 26.15 148 SER C N 1
ATOM 3774 C CA . SER C 1 148 ? 43.768 12.673 35.457 1.00 25.85 148 SER C CA 1
ATOM 3775 C C . SER C 1 148 ? 44.626 13.680 36.208 1.00 25.89 148 SER C C 1
ATOM 3776 O O . SER C 1 148 ? 44.670 13.649 37.447 1.00 23.73 148 SER C O 1
ATOM 3779 N N . GLU C 1 149 ? 45.323 14.543 35.452 1.00 24.80 149 GLU C N 1
ATOM 3780 C CA . GLU C 1 149 ? 46.116 15.641 36.002 1.00 24.57 149 GLU C CA 1
ATOM 3781 C C . GLU C 1 149 ? 45.831 16.876 35.156 1.00 25.76 149 GLU C C 1
ATOM 3782 O O . GLU C 1 149 ? 45.755 16.801 33.924 1.00 24.33 149 GLU C O 1
ATOM 3788 N N . ILE C 1 150 ? 45.612 18.004 35.819 1.00 26.49 150 ILE C N 1
ATOM 3789 C CA . ILE C 1 150 ? 45.559 19.281 35.141 1.00 27.21 150 ILE C CA 1
ATOM 3790 C C . ILE C 1 150 ? 46.684 20.115 35.728 1.00 27.76 150 ILE C C 1
ATOM 3791 O O . ILE C 1 150 ? 46.748 20.290 36.945 1.00 27.71 150 ILE C O 1
ATOM 3796 N N . ASP C 1 151 ? 47.596 20.582 34.878 1.00 27.32 151 ASP C N 1
ATOM 3797 C CA . ASP C 1 151 ? 48.742 21.352 35.360 1.00 27.33 151 ASP C CA 1
ATOM 3798 C C . ASP C 1 151 ? 49.101 22.358 34.278 1.00 27.08 151 ASP C C 1
ATOM 3799 O O . ASP C 1 151 ? 49.552 21.974 33.202 1.00 26.53 151 ASP C O 1
ATOM 3804 N N . GLY C 1 152 ? 48.874 23.643 34.562 1.00 27.49 152 GLY C N 1
ATOM 3805 C CA . GLY C 1 152 ? 49.045 24.696 33.564 1.00 27.18 152 GLY C CA 1
ATOM 3806 C C . GLY C 1 152 ? 48.185 24.342 32.361 1.00 27.26 152 GLY C C 1
ATOM 3807 O O . GLY C 1 152 ? 47.003 24.068 32.504 1.00 27.86 152 GLY C O 1
ATOM 3808 N N . ASN C 1 153 ? 48.787 24.295 31.185 1.00 26.99 153 ASN C N 1
ATOM 3809 C CA . ASN C 1 153 ? 48.038 24.044 29.953 1.00 27.25 153 ASN C CA 1
ATOM 3810 C C . ASN C 1 153 ? 47.748 22.568 29.651 1.00 26.61 153 ASN C C 1
ATOM 3811 O O . ASN C 1 153 ? 47.130 22.258 28.611 1.00 26.37 153 ASN C O 1
ATOM 3816 N N . PHE C 1 154 ? 48.180 21.667 30.546 1.00 24.83 154 PHE C N 1
ATOM 3817 C CA . PHE C 1 154 ? 48.086 20.245 30.290 1.00 24.53 154 PHE C CA 1
ATOM 3818 C C . PHE C 1 154 ? 46.910 19.620 30.990 1.00 24.09 154 PHE C C 1
ATOM 3819 O O . PHE C 1 154 ? 46.725 19.757 32.201 1.00 24.05 154 PHE C O 1
ATOM 3827 N N . PHE C 1 155 ? 46.111 18.920 30.207 1.00 23.25 155 PHE C N 1
ATOM 3828 C CA . PHE C 1 155 ? 44.908 18.247 30.724 1.00 23.30 155 PHE C CA 1
ATOM 3829 C C . PHE C 1 155 ? 45.058 16.828 30.239 1.00 23.49 155 PHE C C 1
ATOM 3830 O O . PHE C 1 155 ? 44.820 16.565 29.051 1.00 22.02 155 PHE C O 1
ATOM 3838 N N . THR C 1 156 ? 45.508 15.926 31.122 1.00 22.80 156 THR C N 1
ATOM 3839 C CA . THR C 1 156 ? 45.784 14.554 30.688 1.00 23.64 156 THR C CA 1
ATOM 3840 C C . THR C 1 156 ? 45.053 13.518 31.549 1.00 23.95 156 THR C C 1
ATOM 3841 O O . THR C 1 156 ? 44.943 13.671 32.770 1.00 23.19 156 THR C O 1
ATOM 3845 N N . ALA C 1 157 ? 44.581 12.462 30.906 1.00 23.69 157 ALA C N 1
ATOM 3846 C CA . ALA C 1 157 ? 43.892 11.372 31.601 1.00 24.09 157 ALA C CA 1
ATOM 3847 C C . ALA C 1 157 ? 44.621 10.043 31.379 1.00 24.19 157 ALA C C 1
ATOM 3848 O O . ALA C 1 157 ? 45.188 9.819 30.331 1.00 22.87 157 ALA C O 1
ATOM 3850 N N . GLN C 1 158 ? 44.565 9.160 32.375 1.00 25.26 158 GLN C N 1
ATOM 3851 C CA . GLN C 1 158 ? 45.243 7.883 32.317 1.00 26.06 158 GLN C CA 1
ATOM 3852 C C . GLN C 1 158 ? 44.828 7.000 31.114 1.00 26.67 158 GLN C C 1
ATOM 3853 O O . GLN C 1 158 ? 45.688 6.420 30.467 1.00 27.27 158 GLN C O 1
ATOM 3859 N N . ASP C 1 159 ? 43.531 6.890 30.829 1.00 26.75 159 ASP C N 1
ATOM 3860 C CA . ASP C 1 159 ? 43.048 6.203 29.610 1.00 27.69 159 ASP C CA 1
ATOM 3861 C C . ASP C 1 159 ? 41.601 6.599 29.335 1.00 26.72 159 ASP C C 1
ATOM 3862 O O . ASP C 1 159 ? 41.079 7.501 29.988 1.00 25.36 159 ASP C O 1
ATOM 3867 N N . GLU C 1 160 ? 40.970 5.933 28.377 1.00 27.99 160 GLU C N 1
ATOM 3868 C CA . GLU C 1 160 ? 39.577 6.228 27.949 1.00 29.00 160 GLU C CA 1
ATOM 3869 C C . GLU C 1 160 ? 38.606 6.166 29.094 1.00 28.56 160 GLU C C 1
ATOM 3870 O O . GLU C 1 160 ? 37.613 6.886 29.142 1.00 28.95 160 GLU C O 1
ATOM 3876 N N . ASN C 1 161 ? 38.893 5.268 30.014 1.00 28.13 161 ASN C N 1
ATOM 3877 C CA . ASN C 1 161 ? 38.029 4.994 31.130 1.00 29.08 161 ASN C CA 1
ATOM 3878 C C . ASN C 1 161 ? 38.135 6.058 32.254 1.00 27.98 161 ASN C C 1
ATOM 3879 O O . ASN C 1 161 ? 37.363 6.032 33.208 1.00 27.20 161 ASN C O 1
ATOM 3884 N N . THR C 1 162 ? 39.070 7.011 32.131 1.00 26.72 162 THR C N 1
ATOM 3885 C CA . THR C 1 162 ? 39.166 8.096 33.133 1.00 25.43 162 THR C CA 1
ATOM 3886 C C . THR C 1 162 ? 39.058 9.529 32.543 1.00 25.19 162 THR C C 1
ATOM 3887 O O . THR C 1 162 ? 39.212 10.546 33.256 1.00 24.57 162 THR C O 1
ATOM 3891 N N . ILE C 1 163 ? 38.793 9.617 31.240 1.00 22.62 163 ILE C N 1
ATOM 3892 C CA . ILE C 1 163 ? 38.537 10.887 30.611 1.00 21.95 163 ILE C CA 1
ATOM 3893 C C . ILE C 1 163 ? 37.417 11.639 31.361 1.00 21.93 163 ILE C C 1
ATOM 3894 O O . ILE C 1 163 ? 37.531 12.830 31.516 1.00 22.00 163 ILE C O 1
ATOM 3899 N N . TRP C 1 164 ? 36.380 10.939 31.854 1.00 22.38 164 TRP C N 1
ATOM 3900 C CA . TRP C 1 164 ? 35.240 11.587 32.532 1.00 23.62 164 TRP C CA 1
ATOM 3901 C C . TRP C 1 164 ? 35.719 12.398 33.749 1.00 24.14 164 TRP C C 1
ATOM 3902 O O . TRP C 1 164 ? 35.060 13.349 34.164 1.00 23.73 164 TRP C O 1
ATOM 3913 N N . THR C 1 165 ? 36.858 12.007 34.313 1.00 24.77 165 THR C N 1
ATOM 3914 C CA . THR C 1 165 ? 37.378 12.696 35.487 1.00 26.28 165 THR C CA 1
ATOM 3915 C C . THR C 1 165 ? 37.937 14.075 35.202 1.00 27.84 165 THR C C 1
ATOM 3916 O O . THR C 1 165 ? 38.092 14.870 36.135 1.00 27.96 165 THR C O 1
ATOM 3928 N N . LEU C 1 167 ? 37.068 15.757 31.859 1.00 27.68 167 LEU C N 1
ATOM 3929 C CA . LEU C 1 167 ? 36.380 16.341 30.730 1.00 26.64 167 LEU C CA 1
ATOM 3930 C C . LEU C 1 167 ? 35.529 17.567 31.113 1.00 26.65 167 LEU C C 1
ATOM 3931 O O . LEU C 1 167 ? 35.592 18.572 30.412 1.00 26.53 167 LEU C O 1
ATOM 3936 N N . PRO C 1 168 ? 34.749 17.496 32.218 1.00 26.71 168 PRO C N 1
ATOM 3937 C CA . PRO C 1 168 ? 34.019 18.731 32.598 1.00 26.98 168 PRO C CA 1
ATOM 3938 C C . PRO C 1 168 ? 34.962 19.934 32.761 1.00 25.94 168 PRO C C 1
ATOM 3939 O O . PRO C 1 168 ? 34.634 21.034 32.327 1.00 25.45 168 PRO C O 1
ATOM 3943 N N . LYS C 1 169 ? 36.147 19.703 33.316 1.00 25.75 169 LYS C N 1
ATOM 3944 C CA . LYS C 1 169 ? 37.129 20.773 33.478 1.00 25.58 169 LYS C CA 1
ATOM 3945 C C . LYS C 1 169 ? 37.660 21.269 32.139 1.00 25.22 169 LYS C C 1
ATOM 3946 O O . LYS C 1 169 ? 37.974 22.436 31.979 1.00 25.14 169 LYS C O 1
ATOM 3952 N N . VAL C 1 170 ? 37.749 20.360 31.171 1.00 24.51 170 VAL C N 1
ATOM 3953 C CA . VAL C 1 170 ? 38.240 20.691 29.872 1.00 23.63 170 VAL C CA 1
ATOM 3954 C C . VAL C 1 170 ? 37.216 21.552 29.189 1.00 23.37 170 VAL C C 1
ATOM 3955 O O . VAL C 1 170 ? 37.573 22.551 28.592 1.00 21.56 170 VAL C O 1
ATOM 3959 N N . ILE C 1 171 ? 35.950 21.143 29.289 1.00 24.42 171 ILE C N 1
ATOM 3960 C CA . ILE C 1 171 ? 34.833 21.870 28.692 1.00 25.81 171 ILE C CA 1
ATOM 3961 C C . ILE C 1 171 ? 34.802 23.276 29.281 1.00 26.51 171 ILE C C 1
ATOM 3962 O O . ILE C 1 171 ? 34.739 24.267 28.540 1.00 27.85 171 ILE C O 1
ATOM 3967 N N . GLU C 1 172 ? 34.907 23.375 30.603 1.00 27.14 172 GLU C N 1
ATOM 3968 C CA . GLU C 1 172 ? 34.877 24.708 31.243 1.00 27.81 172 GLU C CA 1
ATOM 3969 C C . GLU C 1 172 ? 35.992 25.620 30.718 1.00 27.34 172 GLU C C 1
ATOM 3970 O O . GLU C 1 172 ? 35.777 26.807 30.478 1.00 26.83 172 GLU C O 1
ATOM 3976 N N . ALA C 1 173 ? 37.175 25.051 30.492 1.00 26.44 173 ALA C N 1
ATOM 3977 C CA . ALA C 1 173 ? 38.327 25.864 30.097 1.00 25.46 173 ALA C CA 1
ATOM 3978 C C . ALA C 1 173 ? 38.210 26.307 28.644 1.00 26.11 173 ALA C C 1
ATOM 3979 O O . ALA C 1 173 ? 38.947 27.201 28.211 1.00 25.63 173 ALA C O 1
ATOM 3981 N N . LEU C 1 174 ? 37.304 25.676 27.887 1.00 26.17 174 LEU C N 1
ATOM 3982 C CA . LEU C 1 174 ? 37.141 25.996 26.469 1.00 27.98 174 LEU C CA 1
ATOM 3983 C C . LEU C 1 174 ? 35.937 26.907 26.164 1.00 29.73 174 LEU C C 1
ATOM 3984 O O . LEU C 1 174 ? 35.573 27.094 25.015 1.00 30.76 174 LEU C O 1
ATOM 3989 N N . LYS C 1 175 ? 35.302 27.449 27.192 1.00 32.10 175 LYS C N 1
ATOM 3990 C CA . LYS C 1 175 ? 34.257 28.455 26.973 1.00 33.66 175 LYS C CA 1
ATOM 3991 C C . LYS C 1 175 ? 34.273 29.484 28.074 1.00 34.74 175 LYS C C 1
ATOM 3992 O O . LYS C 1 175 ? 35.225 30.273 28.136 1.00 36.25 175 LYS C O 1
ATOM 3998 N N . ALA D 1 2 ? 16.900 -1.621 -2.726 1.00 31.70 2 ALA D N 1
ATOM 3999 C CA . ALA D 1 2 ? 16.928 -0.195 -2.225 1.00 33.00 2 ALA D CA 1
ATOM 4000 C C . ALA D 1 2 ? 17.410 0.799 -3.320 1.00 31.91 2 ALA D C 1
ATOM 4001 O O . ALA D 1 2 ? 18.601 1.005 -3.443 1.00 32.50 2 ALA D O 1
ATOM 4003 N N . LYS D 1 3 ? 16.491 1.385 -4.100 1.00 31.57 3 LYS D N 1
ATOM 4004 C CA . LYS D 1 3 ? 16.848 2.120 -5.342 1.00 30.68 3 LYS D CA 1
ATOM 4005 C C . LYS D 1 3 ? 17.801 3.308 -5.169 1.00 29.73 3 LYS D C 1
ATOM 4006 O O . LYS D 1 3 ? 17.782 4.005 -4.149 1.00 29.43 3 LYS D O 1
ATOM 4012 N N . LYS D 1 4 ? 18.605 3.545 -6.205 1.00 28.49 4 LYS D N 1
ATOM 4013 C CA . LYS D 1 4 ? 19.691 4.519 -6.177 1.00 26.72 4 LYS D CA 1
ATOM 4014 C C . LYS D 1 4 ? 19.577 5.526 -7.329 1.00 25.10 4 LYS D C 1
ATOM 4015 O O . LYS D 1 4 ? 19.488 5.143 -8.507 1.00 23.52 4 LYS D O 1
ATOM 4021 N N . VAL D 1 5 ? 19.594 6.813 -6.985 1.00 22.95 5 VAL D N 1
ATOM 4022 C CA . VAL D 1 5 ? 19.548 7.836 -8.008 1.00 20.67 5 VAL D CA 1
ATOM 4023 C C . VAL D 1 5 ? 20.797 8.684 -8.057 1.00 20.13 5 VAL D C 1
ATOM 4024 O O . VAL D 1 5 ? 21.339 9.091 -7.031 1.00 20.19 5 VAL D O 1
ATOM 4028 N N . ALA D 1 6 ? 21.238 8.942 -9.273 1.00 19.81 6 ALA D N 1
ATOM 4029 C CA . ALA D 1 6 ? 22.349 9.869 -9.549 1.00 19.31 6 ALA D CA 1
ATOM 4030 C C . ALA D 1 6 ? 21.731 11.224 -9.845 1.00 19.74 6 ALA D C 1
ATOM 4031 O O . ALA D 1 6 ? 21.045 11.396 -10.860 1.00 18.04 6 ALA D O 1
ATOM 4033 N N . VAL D 1 7 ? 21.911 12.153 -8.904 1.00 19.17 7 VAL D N 1
ATOM 4034 C CA . VAL D 1 7 ? 21.410 13.496 -9.036 1.00 19.86 7 VAL D CA 1
ATOM 4035 C C . VAL D 1 7 ? 22.514 14.402 -9.598 1.00 19.76 7 VAL D C 1
ATOM 4036 O O . VAL D 1 7 ? 23.592 14.527 -9.040 1.00 19.97 7 VAL D O 1
ATOM 4040 N N . LEU D 1 8 ? 22.212 15.029 -10.719 1.00 19.37 8 LEU D N 1
ATOM 4041 C CA . LEU D 1 8 ? 23.142 15.957 -11.387 1.00 19.70 8 LEU D CA 1
ATOM 4042 C C . LEU D 1 8 ? 22.739 17.369 -11.044 1.00 20.46 8 LEU D C 1
ATOM 4043 O O . LEU D 1 8 ? 21.585 17.772 -11.297 1.00 20.93 8 LEU D O 1
ATOM 4048 N N . ALA D 1 9 ? 23.677 18.110 -10.452 1.00 20.02 9 ALA D N 1
ATOM 4049 C CA . ALA D 1 9 ? 23.440 19.468 -10.040 1.00 19.47 9 ALA D CA 1
ATOM 4050 C C . ALA D 1 9 ? 24.371 20.296 -10.899 1.00 19.18 9 ALA D C 1
ATOM 4051 O O . ALA D 1 9 ? 25.608 20.093 -10.863 1.00 19.44 9 ALA D O 1
ATOM 4053 N N . VAL D 1 10 ? 23.795 21.181 -11.718 1.00 18.27 10 VAL D N 1
ATOM 4054 C CA . VAL D 1 10 ? 24.623 22.087 -12.528 1.00 17.57 10 VAL D CA 1
ATOM 4055 C C . VAL D 1 10 ? 25.148 23.218 -11.650 1.00 17.39 10 VAL D C 1
ATOM 4056 O O . VAL D 1 10 ? 24.784 23.340 -10.495 1.00 17.64 10 VAL D O 1
ATOM 4060 N N . ASN D 1 11 ? 26.002 24.064 -12.200 1.00 19.05 11 ASN D N 1
ATOM 4061 C CA . ASN D 1 11 ? 26.673 25.062 -11.383 1.00 18.74 11 ASN D CA 1
ATOM 4062 C C . ASN D 1 11 ? 26.605 26.411 -12.091 1.00 19.38 11 ASN D C 1
ATOM 4063 O O . ASN D 1 11 ? 27.323 26.633 -13.056 1.00 18.32 11 ASN D O 1
ATOM 4068 N N . PRO D 1 12 ? 25.692 27.321 -11.628 1.00 18.25 12 PRO D N 1
ATOM 4069 C CA . PRO D 1 12 ? 24.863 27.217 -10.430 1.00 17.87 12 PRO D CA 1
ATOM 4070 C C . PRO D 1 12 ? 23.591 26.365 -10.604 1.00 17.41 12 PRO D C 1
ATOM 4071 O O . PRO D 1 12 ? 23.052 26.273 -11.720 1.00 19.24 12 PRO D O 1
ATOM 4075 N N . VAL D 1 13 ? 23.146 25.738 -9.524 1.00 17.20 13 VAL D N 1
ATOM 4076 C CA . VAL D 1 13 ? 21.905 24.959 -9.511 1.00 16.49 13 VAL D CA 1
ATOM 4077 C C . VAL D 1 13 ? 20.741 25.772 -8.886 1.00 18.00 13 VAL D C 1
ATOM 4078 O O . VAL D 1 13 ? 20.935 26.547 -7.969 1.00 18.38 13 VAL D O 1
ATOM 4082 N N . ASN D 1 14 ? 19.527 25.585 -9.389 1.00 19.04 14 ASN D N 1
ATOM 4083 C CA . ASN D 1 14 ? 18.359 26.075 -8.652 1.00 19.29 14 ASN D CA 1
ATOM 4084 C C . ASN D 1 14 ? 18.145 25.196 -7.404 1.00 19.49 14 ASN D C 1
ATOM 4085 O O . ASN D 1 14 ? 17.785 24.025 -7.508 1.00 18.59 14 ASN D O 1
ATOM 4090 N N . GLY D 1 15 ? 18.372 25.794 -6.229 1.00 19.17 15 GLY D N 1
ATOM 4091 C CA . GLY D 1 15 ? 18.380 25.058 -4.971 1.00 19.75 15 GLY D CA 1
ATOM 4092 C C . GLY D 1 15 ? 16.975 24.618 -4.614 1.00 20.45 15 GLY D C 1
ATOM 4093 O O . GLY D 1 15 ? 16.806 23.615 -3.974 1.00 20.22 15 GLY D O 1
ATOM 4094 N N . CYS D 1 16 ? 15.962 25.404 -4.987 1.00 21.51 16 CYS D N 1
ATOM 4095 C CA . CYS D 1 16 ? 14.579 25.019 -4.714 1.00 22.33 16 CYS D CA 1
ATOM 4096 C C . CYS D 1 16 ? 14.220 23.729 -5.487 1.00 21.55 16 CYS D C 1
ATOM 4097 O O . CYS D 1 16 ? 13.627 22.812 -4.929 1.00 22.47 16 CYS D O 1
ATOM 4100 N N . GLY D 1 17 ? 14.612 23.640 -6.755 1.00 20.67 17 GLY D N 1
ATOM 4101 C CA . GLY D 1 17 ? 14.450 22.389 -7.527 1.00 19.89 17 GLY D CA 1
ATOM 4102 C C . GLY D 1 17 ? 15.238 21.244 -6.890 1.00 19.83 17 GLY D C 1
ATOM 4103 O O . GLY D 1 17 ? 14.717 20.159 -6.607 1.00 18.41 17 GLY D O 1
ATOM 4104 N N . LEU D 1 18 ? 16.500 21.512 -6.609 1.00 19.09 18 LEU D N 1
ATOM 4105 C CA . LEU D 1 18 ? 17.382 20.454 -6.128 1.00 19.19 18 LEU D CA 1
ATOM 4106 C C . LEU D 1 18 ? 16.836 19.868 -4.837 1.00 19.20 18 LEU D C 1
ATOM 4107 O O . LEU D 1 18 ? 16.653 18.667 -4.752 1.00 17.91 18 LEU D O 1
ATOM 4112 N N . PHE D 1 19 ? 16.525 20.713 -3.837 1.00 18.68 19 PHE D N 1
ATOM 4113 C CA . PHE D 1 19 ? 16.121 20.147 -2.566 1.00 17.95 19 PHE D CA 1
ATOM 4114 C C . PHE D 1 19 ? 14.726 19.568 -2.517 1.00 18.38 19 PHE D C 1
ATOM 4115 O O . PHE D 1 19 ? 14.415 18.795 -1.635 1.00 16.26 19 PHE D O 1
ATOM 4123 N N . GLN D 1 20 ? 13.878 19.919 -3.470 1.00 19.06 20 GLN D N 1
ATOM 4124 C CA . GLN D 1 20 ? 12.626 19.176 -3.586 1.00 20.15 20 GLN D CA 1
ATOM 4125 C C . GLN D 1 20 ? 12.878 17.696 -3.837 1.00 19.98 20 GLN D C 1
ATOM 4126 O O . GLN D 1 20 ? 12.231 16.810 -3.213 1.00 20.89 20 GLN D O 1
ATOM 4132 N N . TYR D 1 21 ? 13.804 17.412 -4.754 1.00 19.54 21 TYR D N 1
ATOM 4133 C CA . TYR D 1 21 ? 14.154 16.038 -5.022 1.00 19.80 21 TYR D CA 1
ATOM 4134 C C . TYR D 1 21 ? 14.809 15.408 -3.817 1.00 19.04 21 TYR D C 1
ATOM 4135 O O . TYR D 1 21 ? 14.366 14.368 -3.335 1.00 19.64 21 TYR D O 1
ATOM 4144 N N . LEU D 1 22 ? 15.874 16.028 -3.323 1.00 17.84 22 LEU D N 1
ATOM 4145 C CA . LEU D 1 22 ? 16.654 15.376 -2.272 1.00 17.75 22 LEU D CA 1
ATOM 4146 C C . LEU D 1 22 ? 15.860 15.145 -1.013 1.00 18.87 22 LEU D C 1
ATOM 4147 O O . LEU D 1 22 ? 16.033 14.127 -0.322 1.00 18.44 22 LEU D O 1
ATOM 4152 N N . GLU D 1 23 ? 14.991 16.111 -0.685 1.00 19.78 23 GLU D N 1
ATOM 4153 C CA . GLU D 1 23 ? 14.174 16.024 0.490 1.00 21.22 23 GLU D CA 1
ATOM 4154 C C . GLU D 1 23 ? 13.158 14.897 0.359 1.00 21.55 23 GLU D C 1
ATOM 4155 O O . GLU D 1 23 ? 12.938 14.136 1.284 1.00 22.67 23 GLU D O 1
ATOM 4161 N N . ALA D 1 24 ? 12.553 14.772 -0.800 1.00 21.57 24 ALA D N 1
ATOM 4162 C CA . ALA D 1 24 ? 11.640 13.659 -1.041 1.00 22.73 24 ALA D CA 1
ATOM 4163 C C . ALA D 1 24 ? 12.345 12.289 -1.026 1.00 22.67 24 ALA D C 1
ATOM 4164 O O . ALA D 1 24 ? 11.796 11.316 -0.479 1.00 23.56 24 ALA D O 1
ATOM 4166 N N . PHE D 1 25 ? 13.535 12.197 -1.608 1.00 22.24 25 PHE D N 1
ATOM 4167 C CA . PHE D 1 25 ? 14.293 10.931 -1.530 1.00 22.28 25 PHE D CA 1
ATOM 4168 C C . PHE D 1 25 ? 14.636 10.591 -0.084 1.00 22.68 25 PHE D C 1
ATOM 4169 O O . PHE D 1 25 ? 14.363 9.477 0.370 1.00 24.23 25 PHE D O 1
ATOM 4177 N N . PHE D 1 26 ? 15.213 11.547 0.648 1.00 21.83 26 PHE D N 1
ATOM 4178 C CA . PHE D 1 26 ? 15.582 11.295 2.035 1.00 21.87 26 PHE D CA 1
ATOM 4179 C C . PHE D 1 26 ? 14.386 10.887 2.894 1.00 22.04 26 PHE D C 1
ATOM 4180 O O . PHE D 1 26 ? 14.463 9.909 3.625 1.00 21.17 26 PHE D O 1
ATOM 4188 N N . GLU D 1 27 ? 13.267 11.619 2.775 1.00 22.70 27 GLU D N 1
ATOM 4189 C CA . GLU D 1 27 ? 12.036 11.302 3.522 1.00 24.43 27 GLU D CA 1
ATOM 4190 C C . GLU D 1 27 ? 11.401 9.973 3.210 1.00 24.01 27 GLU D C 1
ATOM 4191 O O . GLU D 1 27 ? 10.753 9.366 4.076 1.00 24.83 27 GLU D O 1
ATOM 4197 N N . ASN D 1 28 ? 11.595 9.506 1.982 1.00 24.02 28 ASN D N 1
ATOM 4198 C CA . ASN D 1 28 ? 11.067 8.215 1.550 1.00 23.98 28 ASN D CA 1
ATOM 4199 C C . ASN D 1 28 ? 12.081 7.074 1.450 1.00 24.55 28 ASN D C 1
ATOM 4200 O O . ASN D 1 28 ? 11.762 6.017 0.919 1.00 24.69 28 ASN D O 1
ATOM 4205 N N . GLY D 1 29 ? 13.287 7.277 1.975 1.00 24.37 29 GLY D N 1
ATOM 4206 C CA . GLY D 1 29 ? 14.292 6.191 2.022 1.00 23.10 29 GLY D CA 1
ATOM 4207 C C . GLY D 1 29 ? 14.867 5.697 0.699 1.00 23.53 29 GLY D C 1
ATOM 4208 O O . GLY D 1 29 ? 15.304 4.548 0.595 1.00 23.37 29 GLY D O 1
ATOM 4209 N N . ILE D 1 30 ? 14.888 6.580 -0.298 1.00 22.89 30 ILE D N 1
ATOM 4210 C CA . ILE D 1 30 ? 15.476 6.339 -1.598 1.00 22.83 30 ILE D CA 1
ATOM 4211 C C . ILE D 1 30 ? 16.920 6.816 -1.548 1.00 22.17 30 ILE D C 1
ATOM 4212 O O . ILE D 1 30 ? 17.195 7.882 -0.996 1.00 22.06 30 ILE D O 1
ATOM 4217 N N . SER D 1 31 ? 17.854 6.004 -2.053 1.00 20.33 31 SER D N 1
ATOM 4218 C CA . SER D 1 31 ? 19.254 6.371 -1.974 1.00 20.27 31 SER D CA 1
ATOM 4219 C C . SER D 1 31 ? 19.647 7.297 -3.115 1.00 19.09 31 SER D C 1
ATOM 4220 O O . SER D 1 31 ? 19.117 7.187 -4.205 1.00 19.86 31 SER D O 1
ATOM 4223 N N . TYR D 1 32 ? 20.601 8.194 -2.883 1.00 18.99 32 TYR D N 1
ATOM 4224 C CA . TYR D 1 32 ? 20.990 9.116 -3.950 1.00 19.57 32 TYR D CA 1
ATOM 4225 C C . TYR D 1 32 ? 22.407 9.529 -3.718 1.00 20.45 32 TYR D C 1
ATOM 4226 O O . TYR D 1 32 ? 22.900 9.488 -2.580 1.00 20.91 32 TYR D O 1
ATOM 4235 N N . LYS D 1 33 ? 23.060 9.963 -4.792 1.00 20.11 33 LYS D N 1
ATOM 4236 C CA . LYS D 1 33 ? 24.376 10.543 -4.696 1.00 20.70 33 LYS D CA 1
ATOM 4237 C C . LYS D 1 33 ? 24.318 11.743 -5.627 1.00 20.47 33 LYS D C 1
ATOM 4238 O O . LYS D 1 33 ? 23.778 11.643 -6.726 1.00 20.08 33 LYS D O 1
ATOM 4244 N N . VAL D 1 34 ? 24.866 12.875 -5.186 1.00 19.96 34 VAL D N 1
ATOM 4245 C CA . VAL D 1 34 ? 24.709 14.110 -5.913 1.00 20.63 34 VAL D CA 1
ATOM 4246 C C . VAL D 1 34 ? 26.021 14.521 -6.523 1.00 21.74 34 VAL D C 1
ATOM 4247 O O . VAL D 1 34 ? 27.010 14.788 -5.801 1.00 20.89 34 VAL D O 1
ATOM 4251 N N . PHE D 1 35 ? 26.007 14.562 -7.857 1.00 20.96 35 PHE D N 1
ATOM 4252 C CA . PHE D 1 35 ? 27.165 14.836 -8.650 1.00 21.29 35 PHE D CA 1
ATOM 4253 C C . PHE D 1 35 ? 27.084 16.231 -9.210 1.00 20.60 35 PHE D C 1
ATOM 4254 O O . PHE D 1 35 ? 26.105 16.581 -9.922 1.00 21.39 35 PHE D O 1
ATOM 4262 N N . ALA D 1 36 ? 28.114 17.028 -8.934 1.00 20.36 36 ALA D N 1
ATOM 4263 C CA . ALA D 1 36 ? 28.281 18.320 -9.593 1.00 19.43 36 ALA D CA 1
ATOM 4264 C C . ALA D 1 36 ? 28.624 18.216 -11.062 1.00 19.41 36 ALA D C 1
ATOM 4265 O O . ALA D 1 36 ? 29.568 17.497 -11.471 1.00 19.77 36 ALA D O 1
ATOM 4267 N N . VAL D 1 37 ? 27.899 18.970 -11.866 1.00 18.31 37 VAL D N 1
ATOM 4268 C CA . VAL D 1 37 ? 28.260 19.156 -13.250 1.00 19.72 37 VAL D CA 1
ATOM 4269 C C . VAL D 1 37 ? 29.290 20.307 -13.289 1.00 21.17 37 VAL D C 1
ATOM 4270 O O . VAL D 1 37 ? 29.000 21.443 -13.675 1.00 20.21 37 VAL D O 1
ATOM 4274 N N . SER D 1 38 ? 30.485 19.968 -12.827 1.00 21.79 38 SER D N 1
ATOM 4275 C CA . SER D 1 38 ? 31.509 20.954 -12.488 1.00 23.49 38 SER D CA 1
ATOM 4276 C C . SER D 1 38 ? 32.830 20.223 -12.338 1.00 24.24 38 SER D C 1
ATOM 4277 O O . SER D 1 38 ? 32.839 18.995 -12.204 1.00 24.77 38 SER D O 1
ATOM 4280 N N . ASP D 1 39 ? 33.931 20.974 -12.289 1.00 24.92 39 ASP D N 1
ATOM 4281 C CA . ASP D 1 39 ? 35.241 20.396 -12.002 1.00 26.14 39 ASP D CA 1
ATOM 4282 C C . ASP D 1 39 ? 35.405 20.056 -10.525 1.00 25.70 39 ASP D C 1
ATOM 4283 O O . ASP D 1 39 ? 36.205 19.195 -10.191 1.00 26.32 39 ASP D O 1
ATOM 4288 N N . THR D 1 40 ? 34.666 20.750 -9.645 1.00 25.60 40 THR D N 1
ATOM 4289 C CA . THR D 1 40 ? 34.780 20.563 -8.196 1.00 25.25 40 THR D CA 1
ATOM 4290 C C . THR D 1 40 ? 33.415 20.242 -7.603 1.00 23.09 40 THR D C 1
ATOM 4291 O O . THR D 1 40 ? 32.375 20.641 -8.157 1.00 21.72 40 THR D O 1
ATOM 4295 N N . LYS D 1 41 ? 33.402 19.540 -6.474 1.00 21.33 41 LYS D N 1
ATOM 4296 C CA . LYS D 1 41 ? 32.119 19.217 -5.852 1.00 21.96 41 LYS D CA 1
ATOM 4297 C C . LYS D 1 41 ? 31.528 20.432 -5.110 1.00 21.67 41 LYS D C 1
ATOM 4298 O O . LYS D 1 41 ? 30.399 20.371 -4.614 1.00 19.81 41 LYS D O 1
ATOM 4304 N N . GLU D 1 42 ? 32.303 21.522 -5.049 1.00 21.99 42 GLU D N 1
ATOM 4305 C CA . GLU D 1 42 ? 31.803 22.783 -4.478 1.00 24.70 42 GLU D CA 1
ATOM 4306 C C . GLU D 1 42 ? 31.237 23.660 -5.591 1.00 23.11 42 GLU D C 1
ATOM 4307 O O . GLU D 1 42 ? 31.964 24.104 -6.520 1.00 22.81 42 GLU D O 1
ATOM 4313 N N . ILE D 1 43 ? 29.945 23.931 -5.478 1.00 21.68 43 ILE D N 1
ATOM 4314 C CA . ILE D 1 43 ? 29.215 24.634 -6.503 1.00 19.98 43 ILE D CA 1
ATOM 4315 C C . ILE D 1 43 ? 28.433 25.751 -5.812 1.00 20.49 43 ILE D C 1
ATOM 4316 O O . ILE D 1 43 ? 28.635 26.010 -4.643 1.00 21.04 43 ILE D O 1
ATOM 4321 N N . LYS D 1 44 ? 27.583 26.447 -6.551 1.00 20.76 44 LYS D N 1
ATOM 4322 C CA . LYS D 1 44 ? 26.772 27.510 -5.974 1.00 21.44 44 LYS D CA 1
ATOM 4323 C C . LYS D 1 44 ? 25.358 27.265 -6.379 1.00 20.65 44 LYS D C 1
ATOM 4324 O O . LYS D 1 44 ? 25.111 26.626 -7.404 1.00 18.61 44 LYS D O 1
ATOM 4330 N N . THR D 1 45 ? 24.431 27.833 -5.614 1.00 21.33 45 THR D N 1
ATOM 4331 C CA . THR D 1 45 ? 23.058 27.937 -6.082 1.00 21.34 45 THR D CA 1
ATOM 4332 C C . THR D 1 45 ? 22.865 29.201 -6.922 1.00 21.98 45 THR D C 1
ATOM 4333 O O . THR D 1 45 ? 23.724 30.093 -6.931 1.00 20.11 45 THR D O 1
ATOM 4337 N N . ASN D 1 46 ? 21.746 29.249 -7.647 1.00 22.41 46 ASN D N 1
ATOM 4338 C CA . ASN D 1 46 ? 21.363 30.414 -8.454 1.00 24.27 46 ASN D CA 1
ATOM 4339 C C . ASN D 1 46 ? 21.430 31.685 -7.608 1.00 25.48 46 ASN D C 1
ATOM 4340 O O . ASN D 1 46 ? 21.873 32.748 -8.059 1.00 25.90 46 ASN D O 1
ATOM 4345 N N . SER D 1 47 ? 21.021 31.538 -6.365 1.00 26.48 47 SER D N 1
ATOM 4346 C CA . SER D 1 47 ? 20.887 32.671 -5.460 1.00 27.99 47 SER D CA 1
ATOM 4347 C C . SER D 1 47 ? 22.194 32.987 -4.742 1.00 28.58 47 SER D C 1
ATOM 4348 O O . SER D 1 47 ? 22.220 33.855 -3.879 1.00 30.11 47 SER D O 1
ATOM 4351 N N . GLY D 1 48 ? 23.264 32.276 -5.106 1.00 28.70 48 GLY D N 1
ATOM 4352 C CA . GLY D 1 48 ? 24.624 32.602 -4.657 1.00 27.87 48 GLY D CA 1
ATOM 4353 C C . GLY D 1 48 ? 25.138 31.856 -3.441 1.00 28.05 48 GLY D C 1
ATOM 4354 O O . GLY D 1 48 ? 26.231 32.149 -2.951 1.00 26.87 48 GLY D O 1
ATOM 4363 N N . VAL D 1 50 ? 26.908 28.924 -1.332 1.00 25.93 50 VAL D N 1
ATOM 4364 C CA . VAL D 1 50 ? 27.864 27.815 -1.477 1.00 25.10 50 VAL D CA 1
ATOM 4365 C C . VAL D 1 50 ? 27.233 26.484 -1.070 1.00 24.54 50 VAL D C 1
ATOM 4366 O O . VAL D 1 50 ? 26.701 26.341 0.023 1.00 24.38 50 VAL D O 1
ATOM 4370 N N . LEU D 1 51 ? 27.333 25.508 -1.977 1.00 24.34 51 LEU D N 1
ATOM 4371 C CA . LEU D 1 51 ? 26.723 24.213 -1.855 1.00 23.64 51 LEU D CA 1
ATOM 4372 C C . LEU D 1 51 ? 27.796 23.165 -2.205 1.00 23.84 51 LEU D C 1
ATOM 4373 O O . LEU D 1 51 ? 28.437 23.247 -3.250 1.00 24.53 51 LEU D O 1
ATOM 4378 N N . ILE D 1 52 ? 28.025 22.217 -1.314 1.00 23.19 52 ILE D N 1
ATOM 4379 C CA . ILE D 1 52 ? 28.992 21.175 -1.561 1.00 24.26 52 ILE D CA 1
ATOM 4380 C C . ILE D 1 52 ? 28.248 19.853 -1.658 1.00 23.89 52 ILE D C 1
ATOM 4381 O O . ILE D 1 52 ? 27.588 19.427 -0.697 1.00 23.93 52 ILE D O 1
ATOM 4386 N N . VAL D 1 53 ? 28.350 19.211 -2.828 1.00 22.71 53 VAL D N 1
ATOM 4387 C CA . VAL D 1 53 ? 27.641 17.954 -3.059 1.00 22.52 53 VAL D CA 1
ATOM 4388 C C . VAL D 1 53 ? 28.610 16.747 -2.899 1.00 23.96 53 VAL D C 1
ATOM 4389 O O . VAL D 1 53 ? 29.705 16.917 -2.382 1.00 23.44 53 VAL D O 1
ATOM 4393 N N . ASP D 1 54 ? 28.190 15.554 -3.315 1.00 24.01 54 ASP D N 1
ATOM 4394 C CA . ASP D 1 54 ? 28.907 14.333 -2.975 1.00 24.70 54 ASP D CA 1
ATOM 4395 C C . ASP D 1 54 ? 30.177 14.138 -3.782 1.00 24.44 54 ASP D C 1
ATOM 4396 O O . ASP D 1 54 ? 31.176 13.641 -3.253 1.00 23.39 54 ASP D O 1
ATOM 4401 N N . ASP D 1 55 ? 30.121 14.490 -5.066 1.00 22.75 55 ASP D N 1
ATOM 4402 C CA . ASP D 1 55 ? 31.152 14.080 -6.011 1.00 23.57 55 ASP D CA 1
ATOM 4403 C C . ASP D 1 55 ? 30.981 14.922 -7.271 1.00 23.21 55 ASP D C 1
ATOM 4404 O O . ASP D 1 55 ? 30.105 15.815 -7.316 1.00 23.23 55 ASP D O 1
ATOM 4409 N N . VAL D 1 56 ? 31.802 14.649 -8.279 1.00 21.80 56 VAL D N 1
ATOM 4410 C CA . VAL D 1 56 ? 31.722 15.394 -9.544 1.00 21.97 56 VAL D CA 1
ATOM 4411 C C . VAL D 1 56 ? 31.330 14.437 -10.666 1.00 22.43 56 VAL D C 1
ATOM 4412 O O . VAL D 1 56 ? 31.612 13.225 -10.602 1.00 23.14 56 VAL D O 1
ATOM 4416 N N . ILE D 1 57 ? 30.754 14.985 -11.730 1.00 22.35 57 ILE D N 1
ATOM 4417 C CA . ILE D 1 57 ? 30.225 14.139 -12.801 1.00 21.91 57 ILE D CA 1
ATOM 4418 C C . ILE D 1 57 ? 31.289 13.246 -13.499 1.00 23.12 57 ILE D C 1
ATOM 4419 O O . ILE D 1 57 ? 30.951 12.139 -13.960 1.00 24.15 57 ILE D O 1
ATOM 4424 N N . ALA D 1 58 ? 32.538 13.713 -13.587 1.00 23.59 58 ALA D N 1
ATOM 4425 C CA . ALA D 1 58 ? 33.639 12.883 -14.128 1.00 25.40 58 ALA D CA 1
ATOM 4426 C C . ALA D 1 58 ? 33.666 11.497 -13.526 1.00 26.31 58 ALA D C 1
ATOM 4427 O O . ALA D 1 58 ? 34.011 10.508 -14.214 1.00 26.76 58 ALA D O 1
ATOM 4429 N N . ASN D 1 59 ? 33.297 11.420 -12.253 1.00 26.46 59 ASN D N 1
ATOM 4430 C CA . ASN D 1 59 ? 33.364 10.178 -11.478 1.00 28.15 59 ASN D CA 1
ATOM 4431 C C . ASN D 1 59 ? 32.100 9.342 -11.583 1.00 28.27 59 ASN D C 1
ATOM 4432 O O . ASN D 1 59 ? 32.065 8.190 -11.142 1.00 29.63 59 ASN D O 1
ATOM 4437 N N . LEU D 1 60 ? 31.063 9.912 -12.188 1.00 27.60 60 LEU D N 1
ATOM 4438 C CA . LEU D 1 60 ? 29.885 9.134 -12.534 1.00 27.07 60 LEU D CA 1
ATOM 4439 C C . LEU D 1 60 ? 30.100 8.287 -13.803 1.00 28.20 60 LEU D C 1
ATOM 4440 O O . LEU D 1 60 ? 29.524 7.220 -13.926 1.00 27.76 60 LEU D O 1
ATOM 4445 N N . LYS D 1 61 ? 30.889 8.782 -14.749 1.00 30.28 61 LYS D N 1
ATOM 4446 C CA . LYS D 1 61 ? 31.139 8.066 -16.002 1.00 32.43 61 LYS D CA 1
ATOM 4447 C C . LYS D 1 61 ? 31.713 6.687 -15.734 1.00 34.04 61 LYS D C 1
ATOM 4448 O O . LYS D 1 61 ? 32.609 6.528 -14.890 1.00 34.19 61 LYS D O 1
ATOM 4454 N N . GLY D 1 62 ? 31.192 5.696 -16.461 1.00 35.87 62 GLY D N 1
ATOM 4455 C CA . GLY D 1 62 ? 31.577 4.306 -16.271 1.00 36.15 62 GLY D CA 1
ATOM 4456 C C . GLY D 1 62 ? 30.911 3.671 -15.072 1.00 36.92 62 GLY D C 1
ATOM 4457 O O . GLY D 1 62 ? 31.052 2.472 -14.859 1.00 37.39 62 GLY D O 1
ATOM 4458 N N . HIS D 1 63 ? 30.169 4.446 -14.279 1.00 36.41 63 HIS D N 1
ATOM 4459 C CA . HIS D 1 63 ? 29.495 3.858 -13.124 1.00 36.39 63 HIS D CA 1
ATOM 4460 C C . HIS D 1 63 ? 27.987 3.991 -13.202 1.00 36.05 63 HIS D C 1
ATOM 4461 O O . HIS D 1 63 ? 27.282 3.755 -12.230 1.00 36.15 63 HIS D O 1
ATOM 4468 N N . GLU D 1 64 ? 27.501 4.333 -14.387 1.00 36.30 64 GLU D N 1
ATOM 4469 C CA . GLU D 1 64 ? 26.091 4.603 -14.618 1.00 36.67 64 GLU D CA 1
ATOM 4470 C C . GLU D 1 64 ? 25.262 3.378 -14.251 1.00 37.45 64 GLU D C 1
ATOM 4471 O O . GLU D 1 64 ? 24.091 3.485 -13.890 1.00 36.98 64 GLU D O 1
ATOM 4477 N N . ASP D 1 65 ? 25.902 2.214 -14.368 1.00 38.47 65 ASP D N 1
ATOM 4478 C CA . ASP D 1 65 ? 25.304 0.914 -14.068 1.00 39.77 65 ASP D CA 1
ATOM 4479 C C . ASP D 1 65 ? 24.847 0.819 -12.621 1.00 38.79 65 ASP D C 1
ATOM 4480 O O . ASP D 1 65 ? 23.855 0.154 -12.341 1.00 39.72 65 ASP D O 1
ATOM 4485 N N . GLU D 1 66 ? 25.576 1.474 -11.718 1.00 37.84 66 GLU D N 1
ATOM 4486 C CA . GLU D 1 66 ? 25.300 1.419 -10.276 1.00 37.18 66 GLU D CA 1
ATOM 4487 C C . GLU D 1 66 ? 24.042 2.219 -9.833 1.00 35.17 66 GLU D C 1
ATOM 4488 O O . GLU D 1 66 ? 23.760 2.326 -8.639 1.00 36.06 66 GLU D O 1
ATOM 4494 N N . PHE D 1 67 ? 23.276 2.748 -10.783 1.00 32.42 67 PHE D N 1
ATOM 4495 C CA . PHE D 1 67 ? 22.126 3.612 -10.448 1.00 29.76 67 PHE D CA 1
ATOM 4496 C C . PHE D 1 67 ? 20.897 3.147 -11.192 1.00 29.08 67 PHE D C 1
ATOM 4497 O O . PHE D 1 67 ? 21.017 2.467 -12.203 1.00 28.70 67 PHE D O 1
ATOM 4505 N N . ASP D 1 68 ? 19.724 3.495 -10.672 1.00 27.84 68 ASP D N 1
ATOM 4506 C CA . ASP D 1 68 ? 18.454 3.111 -11.276 1.00 27.19 68 ASP D CA 1
ATOM 4507 C C . ASP D 1 68 ? 17.802 4.283 -12.016 1.00 26.37 68 ASP D C 1
ATOM 4508 O O . ASP D 1 68 ? 16.877 4.092 -12.806 1.00 25.79 68 ASP D O 1
ATOM 4513 N N . ALA D 1 69 ? 18.307 5.493 -11.764 1.00 24.93 69 ALA D N 1
ATOM 4514 C CA . ALA D 1 69 ? 17.637 6.721 -12.169 1.00 23.70 69 ALA D CA 1
ATOM 4515 C C . ALA D 1 69 ? 18.628 7.886 -12.210 1.00 23.13 69 ALA D C 1
ATOM 4516 O O . ALA D 1 69 ? 19.618 7.873 -11.491 1.00 22.43 69 ALA D O 1
ATOM 4518 N N . LEU D 1 70 ? 18.352 8.857 -13.079 1.00 22.23 70 LEU D N 1
ATOM 4519 C CA . LEU D 1 70 ? 19.133 10.091 -13.201 1.00 22.22 70 LEU D CA 1
ATOM 4520 C C . LEU D 1 70 ? 18.169 11.263 -13.021 1.00 22.04 70 LEU D C 1
ATOM 4521 O O . LEU D 1 70 ? 17.094 11.289 -13.628 1.00 21.73 70 LEU D O 1
ATOM 4526 N N . VAL D 1 71 ? 18.551 12.202 -12.153 1.00 20.96 71 VAL D N 1
ATOM 4527 C CA . VAL D 1 71 ? 17.839 13.471 -12.027 1.00 19.99 71 VAL D CA 1
ATOM 4528 C C . VAL D 1 71 ? 18.736 14.565 -12.636 1.00 20.11 71 VAL D C 1
ATOM 4529 O O . VAL D 1 71 ? 19.931 14.676 -12.300 1.00 19.16 71 VAL D O 1
ATOM 4533 N N . PHE D 1 72 ? 18.173 15.342 -13.554 1.00 19.50 72 PHE D N 1
ATOM 4534 C CA . PHE D 1 72 ? 18.828 16.575 -13.969 1.00 18.28 72 PHE D CA 1
ATOM 4535 C C . PHE D 1 72 ? 18.182 17.733 -13.204 1.00 19.89 72 PHE D C 1
ATOM 4536 O O . PHE D 1 72 ? 16.994 18.051 -13.388 1.00 18.78 72 PHE D O 1
ATOM 4544 N N . SER D 1 73 ? 18.956 18.367 -12.327 1.00 19.72 73 SER D N 1
ATOM 4545 C CA . SER D 1 73 ? 18.399 19.453 -11.521 1.00 20.33 73 SER D CA 1
ATOM 4546 C C . SER D 1 73 ? 18.902 20.734 -12.185 1.00 21.66 73 SER D C 1
ATOM 4547 O O . SER D 1 73 ? 20.112 21.048 -12.105 1.00 22.28 73 SER D O 1
ATOM 4550 N N . CYS D 1 74 ? 17.991 21.449 -12.865 1.00 21.80 74 CYS D N 1
ATOM 4551 C CA . CYS D 1 74 ? 18.363 22.603 -13.700 1.00 22.37 74 CYS D CA 1
ATOM 4552 C C . CYS D 1 74 ? 18.845 23.813 -12.875 1.00 22.35 74 CYS D C 1
ATOM 4553 O O . CYS D 1 74 ? 18.757 23.836 -11.633 1.00 22.47 74 CYS D O 1
ATOM 4556 N N . GLY D 1 75 ? 19.376 24.821 -13.556 1.00 22.76 75 GLY D N 1
ATOM 4557 C CA . GLY D 1 75 ? 19.917 25.982 -12.867 1.00 22.07 75 GLY D CA 1
ATOM 4558 C C . GLY D 1 75 ? 20.416 26.959 -13.913 1.00 21.94 75 GLY D C 1
ATOM 4559 O O . GLY D 1 75 ? 20.344 26.685 -15.115 1.00 21.16 75 GLY D O 1
ATOM 4560 N N . ASP D 1 76 ? 20.930 28.089 -13.444 1.00 21.78 76 ASP D N 1
ATOM 4561 C CA . ASP D 1 76 ? 21.421 29.171 -14.314 1.00 21.96 76 ASP D CA 1
ATOM 4562 C C . ASP D 1 76 ? 22.654 28.835 -15.175 1.00 21.90 76 ASP D C 1
ATOM 4563 O O . ASP D 1 76 ? 23.012 29.607 -16.060 1.00 22.65 76 ASP D O 1
ATOM 4568 N N . ALA D 1 77 ? 23.293 27.692 -14.934 1.00 22.05 77 ALA D N 1
ATOM 4569 C CA . ALA D 1 77 ? 24.303 27.156 -15.866 1.00 22.78 77 ALA D CA 1
ATOM 4570 C C . ALA D 1 77 ? 23.736 26.806 -17.257 1.00 22.87 77 ALA D C 1
ATOM 4571 O O . ALA D 1 77 ? 24.422 26.907 -18.261 1.00 23.26 77 ALA D O 1
ATOM 4573 N N . VAL D 1 78 ? 22.487 26.388 -17.301 1.00 22.83 78 VAL D N 1
ATOM 4574 C CA . VAL D 1 78 ? 21.898 25.855 -18.530 1.00 23.79 78 VAL D CA 1
ATOM 4575 C C . VAL D 1 78 ? 21.820 26.822 -19.709 1.00 23.74 78 VAL D C 1
ATOM 4576 O O . VAL D 1 78 ? 22.143 26.419 -20.812 1.00 24.32 78 VAL D O 1
ATOM 4580 N N . PRO D 1 79 ? 21.361 28.069 -19.496 1.00 24.28 79 PRO D N 1
ATOM 4581 C CA . PRO D 1 79 ? 21.361 29.059 -20.600 1.00 25.37 79 PRO D CA 1
ATOM 4582 C C . PRO D 1 79 ? 22.731 29.299 -21.243 1.00 25.40 79 PRO D C 1
ATOM 4583 O O . PRO D 1 79 ? 22.793 29.894 -22.316 1.00 26.80 79 PRO D O 1
ATOM 4587 N N . VAL D 1 80 ? 23.814 28.861 -20.599 1.00 24.82 80 VAL D N 1
ATOM 4588 C CA . VAL D 1 80 ? 25.154 28.995 -21.198 1.00 24.43 80 VAL D CA 1
ATOM 4589 C C . VAL D 1 80 ? 25.779 27.652 -21.610 1.00 23.69 80 VAL D C 1
ATOM 4590 O O . VAL D 1 80 ? 26.927 27.608 -22.028 1.00 22.74 80 VAL D O 1
ATOM 4594 N N . PHE D 1 81 ? 24.997 26.566 -21.497 1.00 23.81 81 PHE D N 1
ATOM 4595 C CA . PHE D 1 81 ? 25.452 25.234 -21.870 1.00 24.66 81 PHE D CA 1
ATOM 4596 C C . PHE D 1 81 ? 26.016 25.157 -23.281 1.00 25.74 81 PHE D C 1
ATOM 4597 O O . PHE D 1 81 ? 27.082 24.572 -23.480 1.00 25.09 81 PHE D O 1
ATOM 4605 N N . GLN D 1 82 ? 25.272 25.682 -24.268 1.00 26.46 82 GLN D N 1
ATOM 4606 C CA . GLN D 1 82 ? 25.681 25.547 -25.661 1.00 29.53 82 GLN D CA 1
ATOM 4607 C C . GLN D 1 82 ? 26.984 26.294 -25.895 1.00 29.01 82 GLN D C 1
ATOM 4608 O O . GLN D 1 82 ? 27.884 25.794 -26.575 1.00 29.65 82 GLN D O 1
ATOM 4614 N N . GLN D 1 83 ? 27.130 27.433 -25.228 1.00 28.80 83 GLN D N 1
ATOM 4615 C CA . GLN D 1 83 ? 28.375 28.222 -25.293 1.00 29.11 83 GLN D CA 1
ATOM 4616 C C . GLN D 1 83 ? 29.559 27.428 -24.731 1.00 27.60 83 GLN D C 1
ATOM 4617 O O . GLN D 1 83 ? 30.692 27.567 -25.196 1.00 26.71 83 GLN D O 1
ATOM 4623 N N . TYR D 1 84 ? 29.299 26.599 -23.720 1.00 25.82 84 TYR D N 1
ATOM 4624 C CA . TYR D 1 84 ? 30.386 25.885 -23.046 1.00 24.95 84 TYR D CA 1
ATOM 4625 C C . TYR D 1 84 ? 30.310 24.375 -23.225 1.00 24.68 84 TYR D C 1
ATOM 4626 O O . TYR D 1 84 ? 30.7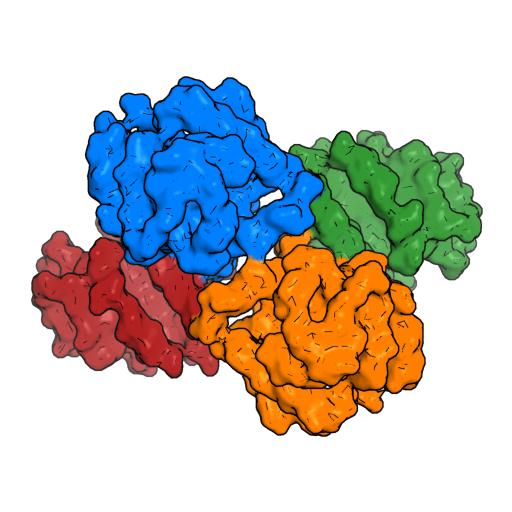86 23.618 -22.374 1.00 24.35 84 TYR D O 1
ATOM 4635 N N . ALA D 1 85 ? 29.756 23.948 -24.364 1.00 24.10 85 ALA D N 1
ATOM 4636 C CA . ALA D 1 85 ? 29.492 22.521 -24.615 1.00 24.39 85 ALA D CA 1
ATOM 4637 C C . ALA D 1 85 ? 30.782 21.716 -24.596 1.00 23.72 85 ALA D C 1
ATOM 4638 O O . ALA D 1 85 ? 30.748 20.535 -24.355 1.00 23.82 85 ALA D O 1
ATOM 4640 N N . ASN D 1 86 ? 31.927 22.373 -24.787 1.00 23.30 86 ASN D N 1
ATOM 4641 C CA . ASN D 1 86 ? 33.214 21.669 -24.858 1.00 22.85 86 ASN D CA 1
ATOM 4642 C C . ASN D 1 86 ? 33.916 21.562 -23.525 1.00 22.62 86 ASN D C 1
ATOM 4643 O O . ASN D 1 86 ? 34.935 20.882 -23.407 1.00 21.75 86 ASN D O 1
ATOM 4648 N N . GLN D 1 87 ? 33.383 22.233 -22.505 1.00 21.97 87 GLN D N 1
ATOM 4649 C CA . GLN D 1 87 ? 33.903 22.037 -21.153 1.00 22.53 87 GLN D CA 1
ATOM 4650 C C . GLN D 1 87 ? 33.745 20.553 -20.832 1.00 23.27 87 GLN D C 1
ATOM 4651 O O . GLN D 1 87 ? 32.684 19.972 -21.159 1.00 22.76 87 GLN D O 1
ATOM 4657 N N . PRO D 1 88 ? 34.805 19.915 -20.283 1.00 22.74 88 PRO D N 1
ATOM 4658 C CA . PRO D 1 88 ? 34.740 18.503 -19.898 1.00 22.95 88 PRO D CA 1
ATOM 4659 C C . PRO D 1 88 ? 33.529 18.097 -19.075 1.00 22.87 88 PRO D C 1
ATOM 4660 O O . PRO D 1 88 ? 32.979 17.026 -19.320 1.00 23.17 88 PRO D O 1
ATOM 4664 N N . TYR D 1 89 ? 33.084 18.921 -18.132 1.00 21.84 89 TYR D N 1
ATOM 4665 C CA . TYR D 1 89 ? 31.902 18.508 -17.379 1.00 22.16 89 TYR D CA 1
ATOM 4666 C C . TYR D 1 89 ? 30.634 18.452 -18.259 1.00 19.78 89 TYR D C 1
ATOM 4667 O O . TYR D 1 89 ? 29.707 17.710 -17.957 1.00 19.57 89 TYR D O 1
ATOM 4676 N N . ASN D 1 90 ? 30.591 19.252 -19.313 1.00 18.73 90 ASN D N 1
ATOM 4677 C CA . ASN D 1 90 ? 29.445 19.288 -20.233 1.00 18.45 90 ASN D CA 1
ATOM 4678 C C . ASN D 1 90 ? 29.492 18.215 -21.312 1.00 17.97 90 ASN D C 1
ATOM 4679 O O . ASN D 1 90 ? 28.456 17.743 -21.786 1.00 18.37 90 ASN D O 1
ATOM 4684 N N . VAL D 1 91 ? 30.692 17.863 -21.716 1.00 17.84 91 VAL D N 1
ATOM 4685 C CA . VAL D 1 91 ? 30.899 16.663 -22.559 1.00 18.39 91 VAL D CA 1
ATOM 4686 C C . VAL D 1 91 ? 30.477 15.438 -21.701 1.00 19.40 91 VAL D C 1
ATOM 4687 O O . VAL D 1 91 ? 29.733 14.584 -22.167 1.00 18.98 91 VAL D O 1
ATOM 4691 N N . ASP D 1 92 ? 30.905 15.392 -20.435 1.00 19.83 92 ASP D N 1
ATOM 4692 C CA . ASP D 1 92 ? 30.497 14.276 -19.548 1.00 21.53 92 ASP D CA 1
ATOM 4693 C C . ASP D 1 92 ? 29.012 14.229 -19.311 1.00 21.90 92 ASP D C 1
ATOM 4694 O O . ASP D 1 92 ? 28.431 13.145 -19.258 1.00 22.56 92 ASP D O 1
ATOM 4699 N N . LEU D 1 93 ? 28.414 15.413 -19.119 1.00 22.35 93 LEU D N 1
ATOM 4700 C CA . LEU D 1 93 ? 26.971 15.537 -19.016 1.00 22.60 93 LEU D CA 1
ATOM 4701 C C . LEU D 1 93 ? 26.221 14.824 -20.166 1.00 22.93 93 LEU D C 1
ATOM 4702 O O . LEU D 1 93 ? 25.312 14.013 -19.924 1.00 21.58 93 LEU D O 1
ATOM 4715 N N . GLU D 1 95 ? 27.331 12.548 -22.344 1.00 25.48 95 GLU D N 1
ATOM 4716 C CA . GLU D 1 95 ? 27.657 11.126 -22.401 1.00 26.11 95 GLU D CA 1
ATOM 4717 C C . GLU D 1 95 ? 26.866 10.358 -21.353 1.00 25.62 95 GLU D C 1
ATOM 4718 O O . GLU D 1 95 ? 26.267 9.354 -21.677 1.00 23.84 95 GLU D O 1
ATOM 4724 N N . VAL D 1 96 ? 26.857 10.866 -20.112 1.00 25.04 96 VAL D N 1
ATOM 4725 C CA . VAL D 1 96 ? 26.137 10.263 -19.004 1.00 23.76 96 VAL D CA 1
ATOM 4726 C C . VAL D 1 96 ? 24.625 10.220 -19.230 1.00 23.84 96 VAL D C 1
ATOM 4727 O O . VAL D 1 96 ? 23.997 9.191 -18.970 1.00 24.19 96 VAL D O 1
ATOM 4731 N N . ILE D 1 97 ? 24.027 11.327 -19.667 1.00 23.25 97 ILE D N 1
ATOM 4732 C CA . ILE D 1 97 ? 22.604 11.328 -20.009 1.00 22.88 97 ILE D CA 1
ATOM 4733 C C . ILE D 1 97 ? 22.303 10.306 -21.119 1.00 22.97 97 ILE D C 1
ATOM 4734 O O . ILE D 1 97 ? 21.382 9.502 -20.998 1.00 21.91 97 ILE D O 1
ATOM 4739 N N . LYS D 1 98 ? 23.113 10.317 -22.161 1.00 23.91 98 LYS D N 1
ATOM 4740 C CA . LYS D 1 98 ? 22.992 9.318 -23.235 1.00 24.87 98 LYS D CA 1
ATOM 4741 C C . LYS D 1 98 ? 23.121 7.878 -22.713 1.00 24.80 98 LYS D C 1
ATOM 4742 O O . LYS D 1 98 ? 22.279 7.028 -23.046 1.00 25.29 98 LYS D O 1
ATOM 4748 N N . THR D 1 99 ? 24.123 7.603 -21.882 1.00 24.32 99 THR D N 1
ATOM 4749 C CA . THR D 1 99 ? 24.286 6.260 -21.304 1.00 24.28 99 THR D CA 1
ATOM 4750 C C . THR D 1 99 ? 23.114 5.822 -20.414 1.00 24.55 99 THR D C 1
ATOM 4751 O O . THR D 1 99 ? 22.578 4.721 -20.580 1.00 23.10 99 THR D O 1
ATOM 4755 N N . PHE D 1 100 ? 22.691 6.678 -19.471 1.00 24.14 100 PHE D N 1
ATOM 4756 C CA . PHE D 1 100 ? 21.527 6.339 -18.659 1.00 22.79 100 PHE D CA 1
ATOM 4757 C C . PHE D 1 100 ? 20.312 6.044 -19.557 1.00 23.09 100 PHE D C 1
ATOM 4758 O O . PHE D 1 100 ? 19.543 5.061 -19.333 1.00 22.43 100 PHE D O 1
ATOM 4766 N N . GLY D 1 101 ? 20.095 6.922 -20.528 1.00 23.47 101 GLY D N 1
ATOM 4767 C CA . GLY D 1 101 ? 18.959 6.800 -21.456 1.00 25.43 101 GLY D CA 1
ATOM 4768 C C . GLY D 1 101 ? 19.001 5.471 -22.188 1.00 26.43 101 GLY D C 1
ATOM 4769 O O . GLY D 1 101 ? 18.031 4.689 -22.158 1.00 28.25 101 GLY D O 1
ATOM 4770 N N . GLU D 1 102 ? 20.141 5.188 -22.807 1.00 26.80 102 GLU D N 1
ATOM 4771 C CA . GLU D 1 102 ? 20.343 3.917 -23.513 1.00 28.23 102 GLU D CA 1
ATOM 4772 C C . GLU D 1 102 ? 20.215 2.669 -22.616 1.00 27.18 102 GLU D C 1
ATOM 4773 O O . GLU D 1 102 ? 19.768 1.630 -23.076 1.00 25.61 102 GLU D O 1
ATOM 4779 N N . LYS D 1 103 ? 20.601 2.775 -21.347 1.00 25.82 103 LYS D N 1
ATOM 4780 C CA . LYS D 1 103 ? 20.503 1.629 -20.443 1.00 26.21 103 LYS D CA 1
ATOM 4781 C C . LYS D 1 103 ? 19.081 1.475 -19.865 1.00 25.46 103 LYS D C 1
ATOM 4782 O O . LYS D 1 103 ? 18.838 0.615 -19.031 1.00 26.55 103 LYS D O 1
ATOM 4788 N N . GLY D 1 104 ? 18.150 2.312 -20.305 1.00 24.99 104 GLY D N 1
ATOM 4789 C CA . GLY D 1 104 ? 16.748 2.204 -19.903 1.00 25.14 104 GLY D CA 1
ATOM 4790 C C . GLY D 1 104 ? 16.464 2.736 -18.507 1.00 25.75 104 GLY D C 1
ATOM 4791 O O . GLY D 1 104 ? 15.475 2.332 -17.868 1.00 25.59 104 GLY D O 1
ATOM 4792 N N . LYS D 1 105 ? 17.329 3.620 -18.002 1.00 24.47 105 LYS D N 1
ATO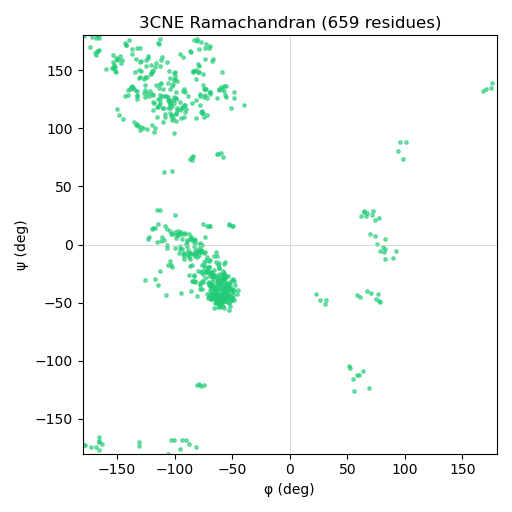M 4793 C CA . LYS D 1 105 ? 17.159 4.093 -16.626 1.00 24.64 105 LYS D CA 1
ATOM 4794 C C . LYS D 1 105 ? 16.000 5.072 -16.580 1.00 24.36 105 LYS D C 1
ATOM 4795 O O . LYS D 1 105 ? 15.575 5.556 -17.606 1.00 24.99 105 LYS D O 1
ATOM 4817 N N . ILE D 1 108 ? 14.691 11.721 -14.879 1.00 20.58 108 ILE D N 1
ATOM 4818 C CA . ILE D 1 108 ? 13.864 12.708 -14.164 1.00 19.85 108 ILE D CA 1
ATOM 4819 C C . ILE D 1 108 ? 14.490 14.104 -14.320 1.00 21.22 108 ILE D C 1
ATOM 4820 O O . ILE D 1 108 ? 15.708 14.253 -14.232 1.00 20.50 108 ILE D O 1
ATOM 4825 N N . GLY D 1 109 ? 13.661 15.125 -14.536 1.00 21.30 109 GLY D N 1
ATOM 4826 C CA . GLY D 1 109 ? 14.185 16.475 -14.749 1.00 21.91 109 GLY D CA 1
ATOM 4827 C C . GLY D 1 109 ? 13.098 17.519 -14.709 1.00 22.41 109 GLY D C 1
ATOM 4828 O O . GLY D 1 109 ? 11.916 17.196 -14.749 1.00 22.05 109 GLY D O 1
ATOM 4829 N N . HIS D 1 110 ? 13.509 18.774 -14.581 1.00 23.58 110 HIS D N 1
ATOM 4830 C CA . HIS D 1 110 ? 12.604 19.925 -14.678 1.00 23.98 110 HIS D CA 1
ATOM 4831 C C . HIS D 1 110 ? 13.331 21.088 -15.382 1.00 25.92 110 HIS D C 1
ATOM 4832 O O . HIS D 1 110 ? 14.536 21.007 -15.673 1.00 24.83 110 HIS D O 1
ATOM 4839 N N . CYS D 1 111 ? 12.554 22.144 -15.644 1.00 28.81 111 CYS D N 1
ATOM 4840 C CA . CYS D 1 111 ? 12.954 23.317 -16.415 1.00 30.15 111 CYS D CA 1
ATOM 4841 C C . CYS D 1 111 ? 13.522 22.899 -17.764 1.00 29.54 111 CYS D C 1
ATOM 4842 O O . CYS D 1 111 ? 12.764 22.448 -18.627 1.00 30.69 111 CYS D O 1
ATOM 4845 N N . ALA D 1 112 ? 14.834 22.990 -17.946 1.00 29.23 112 ALA D N 1
ATOM 4846 C CA . ALA D 1 112 ? 15.422 22.637 -19.226 1.00 28.18 112 ALA D CA 1
ATOM 4847 C C . ALA D 1 112 ? 15.987 21.232 -19.258 1.00 27.96 112 ALA D C 1
ATOM 4848 O O . ALA D 1 112 ? 16.639 20.852 -20.230 1.00 27.56 112 ALA D O 1
ATOM 4850 N N . GLY D 1 113 ? 15.732 20.441 -18.202 1.00 26.91 113 GLY D N 1
ATOM 4851 C CA . GLY D 1 113 ? 16.091 19.027 -18.215 1.00 25.35 113 GLY D CA 1
ATOM 4852 C C . GLY D 1 113 ? 15.649 18.213 -19.439 1.00 24.26 113 GLY D C 1
ATOM 4853 O O . GLY D 1 113 ? 16.447 17.461 -20.018 1.00 22.42 113 GLY D O 1
ATOM 4854 N N . ALA D 1 114 ? 14.383 18.358 -19.829 1.00 24.04 114 ALA D N 1
ATOM 4855 C CA . ALA D 1 114 ? 13.862 17.677 -21.036 1.00 25.26 114 ALA D CA 1
ATOM 4856 C C . ALA D 1 114 ? 14.669 18.075 -22.261 1.00 25.77 114 ALA D C 1
ATOM 4857 O O . ALA D 1 114 ? 14.926 17.241 -23.133 1.00 26.39 114 ALA D O 1
ATOM 4875 N N . PHE D 1 117 ? 17.996 16.194 -22.086 1.00 22.93 117 PHE D N 1
ATOM 4876 C CA . PHE D 1 117 ? 17.689 14.845 -22.542 1.00 22.50 117 PHE D CA 1
ATOM 4877 C C . PHE D 1 117 ? 17.547 14.814 -24.059 1.00 22.25 117 PHE D C 1
ATOM 4878 O O . PHE D 1 117 ? 18.063 13.900 -24.734 1.00 20.42 117 PHE D O 1
ATOM 4886 N N . ASP D 1 118 ? 16.860 15.825 -24.589 1.00 22.18 118 ASP D N 1
ATOM 4887 C CA . ASP D 1 118 ? 16.515 15.848 -26.028 1.00 23.33 118 ASP D CA 1
ATOM 4888 C C . ASP D 1 118 ? 17.747 15.904 -26.922 1.00 23.75 118 ASP D C 1
ATOM 4889 O O . ASP D 1 118 ? 17.787 15.255 -27.980 1.00 23.32 118 ASP D O 1
ATOM 4894 N N . PHE D 1 119 ? 18.749 16.660 -26.466 1.00 23.92 119 PHE D N 1
ATOM 4895 C CA . PHE D 1 119 ? 20.011 16.847 -27.177 1.00 24.90 119 PHE D CA 1
ATOM 4896 C C . PHE D 1 119 ? 20.697 15.520 -27.443 1.00 24.31 119 PHE D C 1
ATOM 4897 O O . PHE D 1 119 ? 21.422 15.399 -28.416 1.00 24.64 119 PHE D O 1
ATOM 4905 N N . THR D 1 120 ? 20.484 14.528 -26.575 1.00 23.78 120 THR D N 1
ATOM 4906 C CA . THR D 1 120 ? 21.116 13.216 -26.733 1.00 22.88 120 THR D CA 1
ATOM 4907 C C . THR D 1 120 ? 20.270 12.259 -27.620 1.00 23.54 120 THR D C 1
ATOM 4908 O O . THR D 1 120 ? 20.721 11.162 -27.954 1.00 23.16 120 THR D O 1
ATOM 4912 N N . GLY D 1 121 ? 19.060 12.673 -27.982 1.00 22.89 121 GLY D N 1
ATOM 4913 C CA . GLY D 1 121 ? 18.154 11.826 -28.781 1.00 23.13 121 GLY D CA 1
ATOM 4914 C C . GLY D 1 121 ? 17.325 10.781 -28.038 1.00 23.30 121 GLY D C 1
ATOM 4915 O O . GLY D 1 121 ? 16.498 10.102 -28.653 1.00 23.55 121 GLY D O 1
ATOM 4916 N N . ILE D 1 122 ? 17.530 10.648 -26.726 1.00 22.79 122 ILE D N 1
ATOM 4917 C CA . ILE D 1 122 ? 16.890 9.568 -25.949 1.00 22.07 122 ILE D CA 1
ATOM 4918 C C . ILE D 1 122 ? 15.380 9.742 -25.773 1.00 22.30 122 ILE D C 1
ATOM 4919 O O . ILE D 1 122 ? 14.658 8.778 -25.455 1.00 22.60 122 ILE D O 1
ATOM 4924 N N . THR D 1 123 ? 14.922 10.977 -25.970 1.00 22.79 123 THR D N 1
ATOM 4925 C CA . THR D 1 123 ? 13.521 11.368 -25.784 1.00 23.58 123 THR D CA 1
ATOM 4926 C C . THR D 1 123 ? 12.669 11.108 -27.038 1.00 23.88 123 THR D C 1
ATOM 4927 O O . THR D 1 123 ? 11.514 11.506 -27.082 1.00 24.37 123 THR D O 1
ATOM 4931 N N . LYS D 1 124 ? 13.258 10.498 -28.061 1.00 24.78 124 LYS D N 1
ATOM 4932 C CA . LYS D 1 124 ? 12.575 10.321 -29.348 1.00 25.87 124 LYS D CA 1
ATOM 4933 C C . LYS D 1 124 ? 11.205 9.707 -29.107 1.00 25.94 124 LYS D C 1
ATOM 4934 O O . LYS D 1 124 ? 11.109 8.618 -28.560 1.00 25.61 124 LYS D O 1
ATOM 4940 N N . GLY D 1 125 ? 10.164 10.449 -29.476 1.00 26.46 125 GLY D N 1
ATOM 4941 C CA . GLY D 1 125 ? 8.779 9.949 -29.470 1.00 26.42 125 GLY D CA 1
ATOM 4942 C C . GLY D 1 125 ? 8.074 9.998 -28.129 1.00 26.87 125 GLY D C 1
ATOM 4943 O O . GLY D 1 125 ? 6.952 9.491 -27.995 1.00 26.21 125 GLY D O 1
ATOM 4944 N N . LYS D 1 126 ? 8.742 10.574 -27.128 1.00 26.19 126 LYS D N 1
ATOM 4945 C CA . LYS D 1 126 ? 8.219 10.608 -25.762 1.00 26.76 126 LYS D CA 1
ATOM 4946 C C . LYS D 1 126 ? 7.710 12.002 -25.384 1.00 25.03 126 LYS D C 1
ATOM 4947 O O . LYS D 1 126 ? 8.336 13.006 -25.706 1.00 25.05 126 LYS D O 1
ATOM 4953 N N . LYS D 1 127 ? 6.580 12.059 -24.696 1.00 24.24 127 LYS D N 1
ATOM 4954 C CA . LYS D 1 127 ? 6.065 13.310 -24.189 1.00 24.10 127 LYS D CA 1
ATOM 4955 C C . LYS D 1 127 ? 6.961 13.848 -23.057 1.00 24.19 127 LYS D C 1
ATOM 4956 O O . LYS D 1 127 ? 7.339 13.111 -22.124 1.00 23.74 127 LYS D O 1
ATOM 4962 N N . VAL D 1 128 ? 7.331 15.114 -23.186 1.00 23.78 128 VAL D N 1
ATOM 4963 C CA . VAL D 1 128 ? 8.130 15.800 -22.160 1.00 24.45 128 VAL D CA 1
ATOM 4964 C C . VAL D 1 128 ? 7.490 17.141 -21.825 1.00 25.21 128 VAL D C 1
ATOM 4965 O O . VAL D 1 128 ? 6.954 17.815 -22.722 1.00 24.96 128 VAL D O 1
ATOM 4969 N N . ALA D 1 129 ? 7.552 17.525 -20.544 1.00 25.24 129 ALA D N 1
ATOM 4970 C CA . ALA D 1 129 ? 7.264 18.894 -20.146 1.00 26.13 129 ALA D CA 1
ATOM 4971 C C . ALA D 1 129 ? 8.586 19.640 -19.989 1.00 27.17 129 ALA D C 1
ATOM 4972 O O . ALA D 1 129 ? 9.567 19.081 -19.500 1.00 26.90 129 ALA D O 1
ATOM 4974 N N . VAL D 1 130 ? 8.604 20.889 -20.412 1.00 28.84 130 VAL D N 1
ATOM 4975 C CA . VAL D 1 130 ? 9.829 21.681 -20.465 1.00 31.30 130 VAL D CA 1
ATOM 4976 C C . VAL D 1 130 ? 9.488 23.149 -20.292 1.00 32.82 130 VAL D C 1
ATOM 4977 O O . VAL D 1 130 ? 8.384 23.573 -20.627 1.00 32.86 130 VAL D O 1
ATOM 4981 N N . HIS D 1 131 ? 10.436 23.928 -19.768 1.00 34.78 131 HIS D N 1
ATOM 4982 C CA . HIS D 1 131 ? 10.243 25.369 -19.656 1.00 36.08 131 HIS D CA 1
ATOM 4983 C C . HIS D 1 131 ? 9.747 25.906 -20.999 1.00 36.11 131 HIS D C 1
ATOM 4984 O O . HIS D 1 131 ? 10.304 25.559 -22.034 1.00 35.08 131 HIS D O 1
ATOM 4991 N N . PRO D 1 132 ? 8.670 26.718 -20.987 1.00 36.95 132 PRO D N 1
ATOM 4992 C CA . PRO D 1 132 ? 8.124 27.297 -22.225 1.00 38.20 132 PRO D CA 1
ATOM 4993 C C . PRO D 1 132 ? 9.152 27.959 -23.168 1.00 39.16 132 PRO D C 1
ATOM 4994 O O . PRO D 1 132 ? 8.950 27.934 -24.387 1.00 39.80 132 PRO D O 1
ATOM 4998 N N . LEU D 1 133 ? 10.223 28.532 -22.614 1.00 39.90 133 LEU D N 1
ATOM 4999 C CA . LEU D 1 133 ? 11.337 29.105 -23.395 1.00 41.26 133 LEU D CA 1
ATOM 5000 C C . LEU D 1 133 ? 12.185 28.061 -24.125 1.00 41.04 133 LEU D C 1
ATOM 5001 O O . LEU D 1 133 ? 12.693 28.317 -25.228 1.00 41.40 133 LEU D O 1
ATOM 5006 N N . ALA D 1 134 ? 12.364 26.897 -23.505 1.00 40.14 134 ALA D N 1
ATOM 5007 C CA . ALA D 1 134 ? 13.175 25.843 -24.108 1.00 39.16 134 ALA D CA 1
ATOM 5008 C C . ALA D 1 134 ? 12.343 24.923 -25.000 1.00 38.63 134 ALA D C 1
ATOM 5009 O O . ALA D 1 134 ? 12.873 24.005 -25.612 1.00 38.04 134 ALA D O 1
ATOM 5011 N N . LYS D 1 135 ? 11.038 25.183 -25.076 1.00 38.46 135 LYS D N 1
ATOM 5012 C CA . LYS D 1 135 ? 10.126 24.372 -25.894 1.00 38.37 135 LYS D CA 1
ATOM 5013 C C . LYS D 1 135 ? 10.554 24.286 -27.371 1.00 37.59 135 LYS D C 1
ATOM 5014 O O . LYS D 1 135 ? 10.577 23.191 -27.935 1.00 37.13 135 LYS D O 1
ATOM 5020 N N . PRO D 1 136 ? 10.921 25.429 -28.002 1.00 37.13 136 PRO D N 1
ATOM 5021 C CA . PRO D 1 136 ? 11.378 25.374 -29.407 1.00 36.25 136 PRO D CA 1
ATOM 5022 C C . PRO D 1 136 ? 12.594 24.468 -29.664 1.00 35.20 136 PRO D C 1
ATOM 5023 O O . PRO D 1 136 ? 12.794 24.034 -30.792 1.00 35.44 136 PRO D O 1
ATOM 5027 N N . ALA D 1 137 ? 13.406 24.199 -28.645 1.00 34.13 137 ALA D N 1
ATOM 5028 C CA . ALA D 1 137 ? 14.594 23.364 -28.836 1.00 33.12 137 ALA D CA 1
ATOM 5029 C C . ALA D 1 137 ? 14.326 21.859 -28.792 1.00 32.35 137 ALA D C 1
ATOM 5030 O O . ALA D 1 137 ? 15.213 21.068 -29.092 1.00 32.70 137 ALA D O 1
ATOM 5032 N N . ILE D 1 138 ? 13.108 21.459 -28.428 1.00 31.51 138 ILE D N 1
ATOM 5033 C CA . ILE D 1 138 ? 12.732 20.042 -28.443 1.00 30.65 138 ILE D CA 1
ATOM 5034 C C . ILE D 1 138 ? 12.512 19.546 -29.873 1.00 31.69 138 ILE D C 1
ATOM 5035 O O . ILE D 1 138 ? 11.523 19.910 -30.530 1.00 31.02 138 ILE D O 1
ATOM 5040 N N . GLN D 1 139 ? 13.431 18.703 -30.340 1.00 31.17 139 GLN D N 1
ATOM 5041 C CA . GLN D 1 139 ? 13.412 18.246 -31.730 1.00 31.19 139 GLN D CA 1
ATOM 5042 C C . GLN D 1 139 ? 13.099 16.768 -31.842 1.00 30.56 139 GLN D C 1
ATOM 5043 O O . GLN D 1 139 ? 12.673 16.307 -32.913 1.00 29.73 139 GLN D O 1
ATOM 5049 N N . ASN D 1 140 ? 13.350 16.016 -30.763 1.00 29.75 140 ASN D N 1
ATOM 5050 C CA . ASN D 1 140 ? 13.142 14.580 -30.791 1.00 30.03 140 ASN D CA 1
ATOM 5051 C C . ASN D 1 140 ? 11.917 14.132 -29.983 1.00 29.68 140 ASN D C 1
ATOM 5052 O O . ASN D 1 140 ? 11.155 13.280 -30.421 1.00 29.69 140 ASN D O 1
ATOM 5057 N N . GLY D 1 141 ? 11.739 14.694 -28.793 1.00 29.30 141 GLY D N 1
ATOM 5058 C CA . GLY D 1 141 ? 10.571 14.387 -27.983 1.00 29.05 141 GLY D CA 1
ATOM 5059 C C . GLY D 1 141 ? 9.323 15.152 -28.399 1.00 29.24 141 GLY D C 1
ATOM 5060 O O . GLY D 1 141 ? 9.360 16.027 -29.295 1.00 29.06 141 GLY D O 1
ATOM 5061 N N . ILE D 1 142 ? 8.218 14.818 -27.739 1.00 28.69 142 ILE D N 1
ATOM 5062 C CA . ILE D 1 142 ? 6.939 15.488 -27.939 1.00 28.82 142 ILE D CA 1
ATOM 5063 C C . ILE D 1 142 ? 6.730 16.500 -26.802 1.00 29.08 142 ILE D C 1
ATOM 5064 O O . ILE D 1 142 ? 6.277 16.138 -25.736 1.00 29.04 142 ILE D O 1
ATOM 5069 N N . ALA D 1 143 ? 7.065 17.763 -27.032 1.00 29.82 143 ALA D N 1
ATOM 5070 C CA . ALA D 1 143 ? 6.955 18.791 -25.992 1.00 30.90 143 ALA D CA 1
ATOM 5071 C C . ALA D 1 143 ? 5.507 19.244 -25.833 1.00 31.93 143 ALA D C 1
ATOM 5072 O O . ALA D 1 143 ? 4.851 19.617 -26.799 1.00 32.68 143 ALA D O 1
ATOM 5074 N N . THR D 1 144 ? 5.005 19.210 -24.611 1.00 32.40 144 THR D N 1
ATOM 5075 C CA . THR D 1 144 ? 3.639 19.613 -24.363 1.00 32.62 144 THR D CA 1
ATOM 5076 C C . THR D 1 144 ? 3.642 20.889 -23.534 1.00 33.48 144 THR D C 1
ATOM 5077 O O . THR D 1 144 ? 4.710 21.385 -23.149 1.00 33.89 144 THR D O 1
ATOM 5081 N N . ASP D 1 145 ? 2.454 21.426 -23.266 1.00 34.13 145 ASP D N 1
ATOM 5082 C CA . ASP D 1 145 ? 2.322 22.592 -22.385 1.00 34.59 145 ASP D CA 1
ATOM 5083 C C . ASP D 1 145 ? 1.893 22.217 -20.967 1.00 33.22 145 ASP D C 1
ATOM 5084 O O . ASP D 1 145 ? 1.535 23.077 -20.190 1.00 33.56 145 ASP D O 1
ATOM 5089 N N . GLU D 1 146 ? 1.910 20.936 -20.639 1.00 33.09 146 GLU D N 1
ATOM 5090 C CA . GLU D 1 146 ? 1.528 20.488 -19.289 1.00 33.04 146 GLU D CA 1
ATOM 5091 C C . GLU D 1 146 ? 2.583 20.809 -18.236 1.00 32.14 146 GLU D C 1
ATOM 5092 O O . GLU D 1 146 ? 3.749 21.043 -18.561 1.00 32.72 146 GLU D O 1
ATOM 5098 N N . LYS D 1 147 ? 2.144 20.834 -16.983 1.00 31.04 147 LYS D N 1
ATOM 5099 C CA . LYS D 1 147 ? 2.988 21.119 -15.832 1.00 29.97 147 LYS D CA 1
ATOM 5100 C C . LYS D 1 147 ? 4.027 20.011 -15.665 1.00 28.11 147 LYS D C 1
ATOM 5101 O O . LYS D 1 147 ? 5.162 20.280 -15.284 1.00 27.31 147 LYS D O 1
ATOM 5107 N N . SER D 1 148 ? 3.628 18.773 -15.938 1.00 26.65 148 SER D N 1
ATOM 5108 C CA . SER D 1 148 ? 4.586 17.654 -16.021 1.00 25.99 148 SER D CA 1
ATOM 5109 C C . SER D 1 148 ? 4.118 16.564 -16.965 1.00 26.01 148 SER D C 1
ATOM 5110 O O . SER D 1 148 ? 2.938 16.488 -17.281 1.00 26.17 148 SER D O 1
ATOM 5113 N N . GLU D 1 149 ? 5.043 15.728 -17.417 1.00 24.84 149 GLU D N 1
ATOM 5114 C CA . GLU D 1 149 ? 4.704 14.628 -18.292 1.00 25.17 149 GLU D CA 1
ATOM 5115 C C . GLU D 1 149 ? 5.460 13.429 -17.775 1.00 25.45 149 GLU D C 1
ATOM 5116 O O . GLU D 1 149 ? 6.631 13.545 -17.418 1.00 24.38 149 GLU D O 1
ATOM 5122 N N . ILE D 1 150 ? 4.762 12.303 -17.683 1.00 25.62 150 ILE D N 1
ATOM 5123 C CA . ILE D 1 150 ? 5.374 11.014 -17.431 1.00 26.22 150 ILE D CA 1
ATOM 5124 C C . ILE D 1 150 ? 5.096 10.110 -18.651 1.00 27.12 150 ILE D C 1
ATOM 5125 O O . ILE D 1 150 ? 3.928 9.874 -19.000 1.00 26.54 150 ILE D O 1
ATOM 5130 N N . ASP D 1 151 ? 6.152 9.604 -19.294 1.00 26.31 151 ASP D N 1
ATOM 5131 C CA . ASP D 1 151 ? 5.984 8.775 -20.489 1.00 26.94 151 ASP D CA 1
ATOM 5132 C C . ASP D 1 151 ? 7.148 7.792 -20.542 1.00 27.44 151 ASP D C 1
ATOM 5133 O O . ASP D 1 151 ? 8.322 8.188 -20.652 1.00 26.76 151 ASP D O 1
ATOM 5138 N N . GLY D 1 152 ? 6.825 6.506 -20.451 1.00 27.72 152 GLY D N 1
ATOM 5139 C CA . GLY D 1 152 ? 7.853 5.480 -20.359 1.00 28.18 152 GLY D CA 1
ATOM 5140 C C . GLY D 1 152 ? 8.784 5.785 -19.191 1.00 28.63 152 GLY D C 1
ATOM 5141 O O . GLY D 1 152 ? 8.363 5.838 -18.036 1.00 28.80 152 GLY D O 1
ATOM 5142 N N . ASN D 1 153 ? 10.047 6.048 -19.510 1.00 28.00 153 ASN D N 1
ATOM 5143 C CA . ASN D 1 153 ? 11.085 6.217 -18.504 1.00 27.36 153 ASN D CA 1
ATOM 5144 C C . ASN D 1 153 ? 11.336 7.665 -18.131 1.00 26.40 153 ASN D C 1
ATOM 5145 O O . ASN D 1 153 ? 12.179 7.934 -17.269 1.00 25.36 153 ASN D O 1
ATOM 5150 N N . PHE D 1 154 ? 10.611 8.580 -18.785 1.00 25.00 154 PHE D N 1
ATOM 5151 C CA . PHE D 1 154 ? 10.765 10.002 -18.589 1.00 24.52 154 PHE D CA 1
ATOM 5152 C C . PHE D 1 154 ? 9.738 10.588 -17.671 1.00 23.41 154 PHE D C 1
ATOM 5153 O O . PHE D 1 154 ? 8.543 10.384 -17.869 1.00 22.27 154 PHE D O 1
ATOM 5161 N N . PHE D 1 155 ? 10.232 11.364 -16.708 1.00 22.53 155 PHE D N 1
ATOM 5162 C CA . PHE D 1 155 ? 9.414 12.050 -15.700 1.00 23.25 155 PHE D CA 1
ATOM 5163 C C . PHE D 1 155 ? 9.882 13.496 -15.742 1.00 23.81 155 PHE D C 1
ATOM 5164 O O . PHE D 1 155 ? 10.973 13.818 -15.234 1.00 22.75 155 PHE D O 1
ATOM 5172 N N . THR D 1 156 ? 9.128 14.380 -16.393 1.00 23.94 156 THR D N 1
ATOM 5173 C CA . THR D 1 156 ? 9.652 15.755 -16.511 1.00 23.68 156 THR D CA 1
ATOM 5174 C C . THR D 1 156 ? 8.622 16.789 -16.093 1.00 24.12 156 THR D C 1
ATOM 5175 O O . THR D 1 156 ? 7.442 16.575 -16.280 1.00 23.91 156 THR D O 1
ATOM 5179 N N . ALA D 1 157 ? 9.077 17.870 -15.460 1.00 24.23 157 ALA D N 1
ATOM 5180 C CA . ALA D 1 157 ? 8.205 18.964 -15.018 1.00 23.96 157 ALA D CA 1
ATOM 5181 C C . ALA D 1 157 ? 8.633 20.238 -15.727 1.00 25.00 157 ALA D C 1
ATOM 5182 O O . ALA D 1 157 ? 9.821 20.425 -16.039 1.00 24.19 157 ALA D O 1
ATOM 5184 N N . GLN D 1 158 ? 7.669 21.126 -15.971 1.00 25.50 158 GLN D N 1
ATOM 5185 C CA . GLN D 1 158 ? 7.934 22.390 -16.647 1.00 27.22 158 GLN D CA 1
ATOM 5186 C C . GLN D 1 158 ? 8.955 23.275 -15.930 1.00 26.95 158 GLN D C 1
ATOM 5187 O O . GLN D 1 158 ? 9.790 23.910 -16.569 1.00 27.75 158 GLN D O 1
ATOM 5193 N N . ASP D 1 159 ? 8.868 23.351 -14.605 1.00 27.90 159 ASP D N 1
ATOM 5194 C CA . ASP D 1 159 ? 9.932 23.972 -13.797 1.00 27.94 159 ASP D CA 1
ATOM 5195 C C . ASP D 1 159 ? 9.801 23.659 -12.320 1.00 26.75 159 ASP D C 1
ATOM 5196 O O . ASP D 1 159 ? 8.999 22.789 -11.922 1.00 25.47 159 ASP D O 1
ATOM 5201 N N . GLU D 1 160 ? 10.584 24.348 -11.507 1.00 27.07 160 GLU D N 1
ATOM 5202 C CA . GLU D 1 160 ? 10.637 24.084 -10.054 1.00 28.31 160 GLU D CA 1
ATOM 5203 C C . GLU D 1 160 ? 9.274 24.204 -9.412 1.00 28.24 160 GLU D C 1
ATOM 5204 O O . GLU D 1 160 ? 8.975 23.475 -8.475 1.00 27.95 160 GLU D O 1
ATOM 5210 N N . ASN D 1 161 ? 8.446 25.138 -9.895 1.00 27.83 161 ASN D N 1
ATOM 5211 C CA . ASN D 1 161 ? 7.126 25.330 -9.300 1.00 28.18 161 ASN D CA 1
ATOM 5212 C C . ASN D 1 161 ? 6.086 24.283 -9.731 1.00 27.05 161 ASN D C 1
ATOM 5213 O O . ASN D 1 161 ? 4.935 24.343 -9.285 1.00 26.81 161 ASN D O 1
ATOM 5218 N N . THR D 1 162 ? 6.478 23.336 -10.594 1.00 25.84 162 THR D N 1
ATOM 5219 C CA . THR D 1 162 ? 5.580 22.245 -10.975 1.00 25.43 162 THR D CA 1
ATOM 5220 C C . THR D 1 162 ? 6.129 20.822 -10.696 1.00 25.76 162 THR D C 1
ATOM 5221 O O . THR D 1 162 ? 5.504 19.803 -11.074 1.00 25.38 162 THR D O 1
ATOM 5225 N N . ILE D 1 163 ? 7.286 20.750 -10.033 1.00 24.12 163 ILE D N 1
ATOM 5226 C CA . ILE D 1 163 ? 7.863 19.466 -9.646 1.00 23.65 163 ILE D CA 1
ATOM 5227 C C . ILE D 1 163 ? 6.817 18.707 -8.809 1.00 23.43 163 ILE D C 1
ATOM 5228 O O . ILE D 1 163 ? 6.640 17.519 -9.010 1.00 21.87 163 ILE D O 1
ATOM 5233 N N . TRP D 1 164 ? 6.088 19.427 -7.947 1.00 24.52 164 TRP D N 1
ATOM 5234 C CA . TRP D 1 164 ? 5.067 18.833 -7.055 1.00 24.59 164 TRP D CA 1
ATOM 5235 C C . TRP D 1 164 ? 4.017 17.993 -7.810 1.00 24.96 164 TRP D C 1
ATOM 5236 O O . TRP D 1 164 ? 3.463 17.033 -7.267 1.00 24.85 164 TRP D O 1
ATOM 5247 N N . THR D 1 165 ? 3.784 18.325 -9.069 1.00 25.15 165 THR D N 1
ATOM 5248 C CA . THR D 1 165 ? 2.748 17.660 -9.859 1.00 26.31 165 THR D CA 1
ATOM 5249 C C . THR D 1 165 ? 3.161 16.270 -10.303 1.00 27.75 165 THR D C 1
ATOM 5250 O O . THR D 1 165 ? 2.296 15.450 -10.683 1.00 27.59 165 THR D O 1
ATOM 5262 N N . LEU D 1 167 ? 6.075 14.646 -8.466 1.00 26.82 167 LEU D N 1
ATOM 5263 C CA . LEU D 1 167 ? 6.957 14.063 -7.452 1.00 25.76 167 LEU D CA 1
ATOM 5264 C C . LEU D 1 167 ? 6.365 12.843 -6.708 1.00 25.53 167 LEU D C 1
ATOM 5265 O O . LEU D 1 167 ? 7.064 11.835 -6.558 1.00 25.92 167 LEU D O 1
ATOM 5270 N N . PRO D 1 168 ? 5.076 12.887 -6.298 1.00 25.14 168 PRO D N 1
ATOM 5271 C CA . PRO D 1 168 ? 4.520 11.656 -5.724 1.00 24.94 168 PRO D CA 1
ATOM 5272 C C . PRO D 1 168 ? 4.730 10.434 -6.635 1.00 23.96 168 PRO D C 1
ATOM 5273 O O . PRO D 1 168 ? 5.063 9.365 -6.161 1.00 22.44 168 PRO D O 1
ATOM 5277 N N . LYS D 1 169 ? 4.581 10.616 -7.943 1.00 23.29 169 LYS D N 1
ATOM 5278 C CA . LYS D 1 169 ? 4.724 9.501 -8.876 1.00 23.10 169 LYS D CA 1
ATOM 5279 C C . LYS D 1 169 ? 6.172 9.100 -9.087 1.00 22.50 169 LYS D C 1
ATOM 5280 O O . LYS D 1 169 ? 6.469 7.938 -9.311 1.00 22.75 169 LYS D O 1
ATOM 5286 N N . VAL D 1 170 ? 7.074 10.075 -9.015 1.00 22.37 170 VAL D N 1
ATOM 5287 C CA . VAL D 1 170 ? 8.496 9.801 -9.103 1.00 21.25 170 VAL D CA 1
ATOM 5288 C C . VAL D 1 170 ? 8.923 8.920 -7.933 1.00 21.15 170 VAL D C 1
ATOM 5289 O O . VAL D 1 170 ? 9.620 7.916 -8.118 1.00 18.96 170 VAL D O 1
ATOM 5293 N N . ILE D 1 171 ? 8.517 9.318 -6.733 1.00 21.17 171 ILE D N 1
ATOM 5294 C CA . ILE D 1 171 ? 8.811 8.563 -5.500 1.00 22.57 171 ILE D CA 1
ATOM 5295 C C . ILE D 1 171 ? 8.257 7.144 -5.550 1.00 23.55 171 ILE D C 1
ATOM 5296 O O . ILE D 1 171 ? 8.979 6.174 -5.293 1.00 24.04 171 ILE D O 1
ATOM 5301 N N . GLU D 1 172 ? 6.986 7.018 -5.916 1.00 23.77 172 GLU D N 1
ATOM 5302 C CA . GLU D 1 172 ? 6.355 5.686 -6.055 1.00 24.92 172 GLU D CA 1
ATOM 5303 C C . GLU D 1 172 ? 7.142 4.778 -7.040 1.00 24.63 172 GLU D C 1
ATOM 5304 O O . GLU D 1 172 ? 7.319 3.602 -6.789 1.00 24.46 172 GLU D O 1
ATOM 5310 N N . ALA D 1 173 ? 7.626 5.339 -8.145 1.00 24.34 173 ALA D N 1
ATOM 5311 C CA . ALA D 1 173 ? 8.372 4.558 -9.142 1.00 23.94 173 ALA D CA 1
ATOM 5312 C C . ALA D 1 173 ? 9.741 4.123 -8.632 1.00 24.68 173 ALA D C 1
ATOM 5313 O O . ALA D 1 173 ? 10.360 3.220 -9.197 1.00 24.06 173 ALA D O 1
ATOM 5315 N N . LEU D 1 174 ? 10.239 4.797 -7.589 1.00 25.26 174 LEU D N 1
ATOM 5316 C CA . LEU D 1 174 ? 11.539 4.473 -7.001 1.00 27.15 174 LEU D CA 1
ATOM 5317 C C . LEU D 1 174 ? 11.446 3.620 -5.721 1.00 29.27 174 LEU D C 1
ATOM 5318 O O . LEU D 1 174 ? 12.471 3.211 -5.160 1.00 30.01 174 LEU D O 1
ATOM 5323 N N . LYS D 1 175 ? 10.217 3.340 -5.288 1.00 31.47 175 LYS D N 1
ATOM 5324 C CA . LYS D 1 175 ? 9.921 2.656 -4.029 1.00 33.40 175 LYS D CA 1
ATOM 5325 C C . LYS D 1 175 ? 9.341 1.285 -4.343 1.00 35.50 175 LYS D C 1
ATOM 5326 O O . LYS D 1 175 ? 10.007 0.444 -4.982 1.00 38.70 175 LYS D O 1
#

Solvent-accessible surface area: 26819 Å² total

Secondary structure (DSSP, 8-state):
--EEEEEE-SSB-HHHHHHHHHHHHHTT-EEEEEESSSSSEE-BTT--EE-SEEGGGGTT-GGG-SEEEEE--TTGGGGGG-TT-HHHHH--HHHHHHHTT--EETT---GGGTTTTT-EEE--GGGGGG--SSEEESSSEEEETTEEEESSGGGTT--HHHHHHH-/-EEEEEE-SSB-HHHHHHHHHHHHHTT-EEEEEESSSSSEE-BTT--EE-SEEGGGGTT-GGG-SEEEEE--TTGGGGGG-TT-HHHHH--HHHHHHHTT--EETT---GGGTTTTT-EEE--TTTGGG--SSEEE-SSEEEETTEEEESSGGGTT--HHHHHHH-/--EEEEEE-SSB-HHHHHHHHHHHHHTT-EEEEEESSSSSEE-BTT--EE-SEEGGGTTT-GGG-SEEEEE--TTGGGTTTTTTSHHHHH--HHHHHHHTT--EETT---GGGTTTTT-EEE--GGGGGG--SSEEESSSEEEETTEEEESSGGGTT--HHHHHHT-/--EEEEEE-SSB-HHHHHHHHHHHHHTT-EEEEEESSSSSEE-BTT--EE-SEEGGGTTT-GGG-SEEEEE--TTGGGTTTTTTSHHHHH--HHHHHHHTT--EETT---GGGTTTTT-EEE--TTTGGG-SSSEEESSSEEEETTEEEESSGGGTT--HHHHHHH-

Radius of gyration: 26.47 Å; Cα contacts (8 Å, |Δi|>4): 1588; chains: 4; bounding box: 66×64×71 Å

Organism: Bacteroides thetaiotaomicron (strain ATCC 29148 / DSM 2079 / JCM 5827 / CCUG 10774 / NCTC 10582 / VPI-5482 / E50) (NCBI:txid226186)